Protein 3MC1 (pdb70)

CATH classification: 3.40.50.1000 (+1 more: 1.10.150.240)

Organism: Clostridium acetobutylicum (strain ATCC 824 / DSM 792 / JCM 1419 / IAM 19013 / LMG 5710 / NBRC 13948 / NRRL B-527 / VKM B-1787 / 2291 / W) (NCBI:txid272562)

Nearest PDB structures (foldseek):
  3sd7-assembly1_A  TM=8.545E-01  e=1.131E-24  Clostridioides difficile 630
  2ah5-assembly1_A  TM=9.162E-01  e=5.599E-20  Streptococcus pneumoniae TIGR4
  6f2x-assembly1_A  TM=8.535E-01  e=9.283E-15  Mycobacterium tuberculosis H37Rv
  2yy6-assembly2_B  TM=7.893E-01  e=6.172E-13  Aquifex aeolicus VF5
  7ocp-assembly1_B  TM=7.257E-01  e=5.564E-10  Acinetobacter baumannii ATCC 19606 = CIP 70.34 = JCM 6841

Sequence (423 aa):
SLYNYVLFDLDGTLTDSAEGITKSVKYSLNKFDIQVEDLSSLNKFVGPPLKTSFEYYNFDEETATVAIDYYRDYFKAKGFENKVYDGIEALLSSLKDYGFHLVVATSKPTVFSKQILEHFKLAFYFDAIVGSSLDGKLSTKEDVIRYAESLNIKSDDAIIGDREYDVIGALKNNLPSIGVTYGFGSYEELKNAGANYIVNSVDELHKKILELYNYVLFDLDGTLTDSAEGITKSVKYSLNKFDIQVEDLSSLNKFVGPPLKTSFEYYNFDEETATVAIDYYRDYFKAKGFENKVYDGIEALLSSLKDYGFHLVVATSKPTVFSKQILEHFKLAFYFDAIVGSSLDGKLSTKEDVIRYAESLNIKSDDAIIGDREYDVIGALKNNLPSIGVTYGFGSYEELKNAGANYIVNSVDELHKKILELR

B-factor: mean 25.01, std 8.9, range [6.55, 54.27]

Foldseek 3Di:
DAFAEEEAAPAFTFKPLQVLQLVLLQQLCVVVVHHDPDSVVVQVCTAAQQLVVVVPVPDDNVRSLSSVVSSCVRCVVPSVSMGTPPCNLVLLVVSVVVVHAYEYQGLAAQVSQQVVCVVVPNNVSHPYYFYAHSVRPQGQSLRSVVVVCVVPGAQVRYAEEAALSNCLSQVSRNHAYEHEPCGSHHPVRCVVSPHNHYYHDSVRVSVVVVVD/DQEEEAEPAQTFKPLQVLQLVLLQQLVVVVVHHDDDSLVVLVCTFAAQLVVVVVVPDDSVSSLVSVVSSVVSCVVPSVCMGTDPCNLVLLVVSVVVRHAYEYQGLPAQVVSCVVCVVVPNNVSHPYYFYAHSVRPQGQSLRSVVVVCVVPDAQVNYAEEAALSPLQSNVSRNHAYEHEPSGSHHPCRCVVSPHPHYYHDPVRVSVCVVVVD

Radius of gyration: 23.87 Å; Cα contacts (8 Å, |Δi|>4): 791; chains: 2; bounding box: 66×51×52 Å

Structure (mmCIF, N/CA/C/O backbone):
data_3MC1
#
_entry.id   3MC1
#
_cell.length_a   63.938
_cell.length_b   53.524
_cell.length_c   64.182
_cell.angle_alpha   90.00
_cell.angle_beta   97.10
_cell.angle_gamma   90.00
#
_symmetry.space_group_name_H-M   'P 1 21 1'
#
loop_
_entity.id
_entity.type
_entity.pdbx_description
1 polymer 'Predicted phosphatase, HAD family'
2 non-polymer 'SODIUM ION'
3 non-polymer 'CHLORIDE ION'
4 non-polymer GLYCEROL
5 water water
#
loop_
_atom_site.group_PDB
_atom_site.id
_atom_site.type_symbol
_atom_site.label_atom_id
_atom_site.label_alt_id
_atom_site.label_comp_id
_atom_site.label_asym_id
_atom_site.label_entity_id
_atom_site.label_seq_id
_atom_site.pdbx_PDB_ins_code
_atom_site.Cartn_x
_atom_site.Cartn_y
_atom_site.Cartn_z
_atom_site.occupancy
_atom_site.B_iso_or_equiv
_atom_site.auth_seq_id
_atom_site.auth_comp_id
_atom_site.auth_asym_id
_atom_site.auth_atom_id
_atom_site.pdbx_PDB_model_num
ATOM 1 N N . SER A 1 2 ? 55.323 36.594 54.682 1.00 47.52 0 SER A N 1
ATOM 2 C CA . SER A 1 2 ? 55.600 35.135 54.840 1.00 46.08 0 SER A CA 1
ATOM 3 C C . SER A 1 2 ? 56.096 34.538 53.525 1.00 45.86 0 SER A C 1
ATOM 4 O O . SER A 1 2 ? 55.537 33.558 53.018 1.00 45.58 0 SER A O 1
ATOM 7 N N . LEU A 1 3 ? 57.145 35.138 52.971 1.00 44.26 1 LEU A N 1
ATOM 8 C CA . LEU A 1 3 ? 57.710 34.656 51.721 1.00 42.24 1 LEU A CA 1
ATOM 9 C C . LEU A 1 3 ? 58.469 33.348 51.946 1.00 39.71 1 LEU A C 1
ATOM 10 O O . LEU A 1 3 ? 59.360 33.267 52.793 1.00 40.14 1 LEU A O 1
ATOM 15 N N . TYR A 1 4 ? 58.083 32.317 51.203 1.00 36.17 2 TYR A N 1
ATOM 16 C CA . TYR A 1 4 ? 58.749 31.026 51.285 1.00 32.31 2 TYR A CA 1
ATOM 17 C C . TYR A 1 4 ? 59.246 30.747 49.863 1.00 30.30 2 TYR A C 1
ATOM 18 O O . TYR A 1 4 ? 58.632 31.181 48.885 1.00 28.95 2 TYR A O 1
ATOM 27 N N . ASN A 1 5 ? 60.372 30.054 49.750 1.00 27.97 3 ASN A N 1
ATOM 28 C CA . ASN A 1 5 ? 60.976 29.795 48.447 1.00 27.13 3 ASN A CA 1
ATOM 29 C C . ASN A 1 5 ? 60.804 28.405 47.847 1.00 25.20 3 ASN A C 1
ATOM 30 O O . ASN A 1 5 ? 61.062 28.211 46.659 1.00 25.66 3 ASN A O 1
ATOM 35 N N . TYR A 1 6 ? 60.372 27.444 48.651 1.00 21.56 4 TYR A N 1
ATOM 36 C CA . TYR A 1 6 ? 60.239 26.080 48.155 1.00 20.20 4 TYR A CA 1
ATOM 37 C C . TYR A 1 6 ? 58.829 25.529 48.141 1.00 18.33 4 TYR A C 1
ATOM 38 O O . TYR A 1 6 ? 58.033 25.783 49.044 1.00 17.65 4 TYR A O 1
ATOM 47 N N . VAL A 1 7 ? 58.534 24.770 47.092 1.00 16.42 5 VAL A N 1
ATOM 48 C CA . VAL A 1 7 ? 57.235 24.150 46.929 1.00 14.27 5 VAL A CA 1
ATOM 49 C C . VAL A 1 7 ? 57.474 22.666 46.610 1.00 14.70 5 VAL A C 1
ATOM 50 O O . VAL A 1 7 ? 58.022 22.332 45.557 1.00 13.94 5 VAL A O 1
ATOM 54 N N . LEU A 1 8 ? 57.095 21.792 47.540 1.00 15.88 6 LEU A N 1
ATOM 55 C CA . LEU A 1 8 ? 57.228 20.344 47.349 1.00 12.64 6 LEU A CA 1
ATOM 56 C C . LEU A 1 8 ? 55.895 19.786 46.834 1.00 12.92 6 LEU A C 1
ATOM 57 O O . LEU A 1 8 ? 54.827 20.188 47.285 1.00 10.05 6 LEU A O 1
ATOM 62 N N . PHE A 1 9 ? 55.974 18.862 45.880 1.00 10.05 7 PHE A N 1
ATOM 63 C CA . PHE A 1 9 ? 54.797 18.252 45.268 1.00 9.90 7 PHE A CA 1
ATOM 64 C C . PHE A 1 9 ? 54.891 16.736 45.333 1.00 9.57 7 PHE A C 1
ATOM 65 O O . PHE A 1 9 ? 55.982 16.170 45.196 1.00 8.60 7 PHE A O 1
ATOM 73 N N . ASP A 1 10 ? 53.756 16.076 45.527 1.00 10.63 8 ASP A N 1
ATOM 74 C CA . ASP A 1 10 ? 53.765 14.621 45.460 1.00 9.70 8 ASP A CA 1
ATOM 75 C C . ASP A 1 10 ? 53.641 14.411 43.950 1.00 10.77 8 ASP A C 1
ATOM 76 O O . ASP A 1 10 ? 53.431 15.381 43.210 1.00 9.46 8 ASP A O 1
ATOM 81 N N . LEU A 1 11 ? 53.774 13.174 43.477 1.00 11.72 9 LEU A N 1
ATOM 82 C CA . LEU A 1 11 ? 53.699 12.905 42.044 1.00 11.59 9 LEU A CA 1
ATOM 83 C C . LEU A 1 11 ? 52.332 12.400 41.579 1.00 13.06 9 LEU A C 1
ATOM 84 O O . LEU A 1 11 ? 51.589 13.127 40.925 1.00 11.64 9 LEU A O 1
ATOM 89 N N . ASP A 1 12 ? 52.018 11.149 41.909 1.00 12.26 10 ASP A N 1
ATOM 90 C CA . ASP A 1 12 ? 50.744 10.538 41.537 1.00 12.75 10 ASP A CA 1
ATOM 91 C C . ASP A 1 12 ? 49.572 11.271 42.187 1.00 13.22 10 ASP A C 1
ATOM 92 O O . ASP A 1 12 ? 49.571 11.490 43.390 1.00 13.33 10 ASP A O 1
ATOM 97 N N . GLY A 1 13 ? 48.575 11.638 41.388 1.00 12.49 11 GLY A N 1
ATOM 98 C CA . GLY A 1 13 ? 47.410 12.320 41.928 1.00 12.71 11 GLY A CA 1
ATOM 99 C C . GLY A 1 13 ? 47.555 13.819 42.150 1.00 13.69 11 GLY A C 1
ATOM 100 O O . GLY A 1 13 ? 46.601 14.487 42.558 1.00 14.20 11 GLY A O 1
ATOM 101 N N . THR A 1 14 ? 48.744 14.352 41.902 1.00 12.72 12 THR A N 1
ATOM 102 C CA . THR A 1 14 ? 48.983 15.778 42.075 1.00 13.24 12 THR A CA 1
ATOM 103 C C . THR A 1 14 ? 49.519 16.351 40.773 1.00 12.83 12 THR A C 1
ATOM 104 O O . THR A 1 14 ? 49.006 17.354 40.262 1.00 13.99 12 THR A O 1
ATOM 108 N N . LEU A 1 15 ? 50.554 15.715 40.231 1.00 11.91 13 LEU A N 1
ATOM 109 C CA . LEU A 1 15 ? 51.129 16.174 38.976 1.00 12.54 13 LEU A CA 1
ATOM 110 C C . LEU A 1 15 ? 50.624 15.326 37.812 1.00 11.88 13 LEU A C 1
ATOM 111 O O . LEU A 1 15 ? 50.359 15.839 36.719 1.00 11.03 13 LEU A O 1
ATOM 116 N N . THR A 1 16 ? 50.461 14.030 38.055 1.00 11.90 14 THR A N 1
ATOM 117 C CA . THR A 1 16 ? 50.017 13.116 37.004 1.00 13.84 14 THR A CA 1
ATOM 118 C C . THR A 1 16 ? 48.812 12.261 37.398 1.00 12.98 14 THR A C 1
ATOM 119 O O . THR A 1 16 ? 48.685 11.841 38.543 1.00 11.88 14 THR A O 1
ATOM 123 N N . ASP A 1 17 ? 47.927 12.029 36.432 1.00 14.06 15 ASP A N 1
ATOM 124 C CA . ASP A 1 17 ? 46.753 11.174 36.615 1.00 15.67 15 ASP A CA 1
ATOM 125 C C . ASP A 1 17 ? 47.294 9.811 36.193 1.00 15.82 15 ASP A C 1
ATOM 126 O O . ASP A 1 17 ? 47.218 9.435 35.019 1.00 16.03 15 ASP A O 1
ATOM 131 N N . SER A 1 18 ? 47.855 9.084 37.151 1.00 15.58 16 SER A N 1
ATOM 132 C CA . SER A 1 18 ? 48.476 7.789 36.881 1.00 15.70 16 SER A CA 1
ATOM 133 C C . SER A 1 18 ? 47.679 6.542 37.234 1.00 16.22 16 SER A C 1
ATOM 134 O O . SER A 1 18 ? 48.214 5.434 37.194 1.00 12.83 16 SER A O 1
ATOM 137 N N . ALA A 1 19 ? 46.409 6.721 37.572 1.00 15.80 17 ALA A N 1
ATOM 138 C CA . ALA A 1 19 ? 45.553 5.614 37.976 1.00 18.38 17 ALA A CA 1
ATOM 139 C C . ALA A 1 19 ? 45.545 4.391 37.053 1.00 17.68 17 ALA A C 1
ATOM 140 O O . ALA A 1 19 ? 45.632 3.259 37.529 1.00 18.74 17 ALA A O 1
ATOM 142 N N . GLU A 1 20 ? 45.436 4.609 35.746 1.00 18.64 18 GLU A N 1
ATOM 143 C CA . GLU A 1 20 ? 45.389 3.487 34.812 1.00 18.96 18 GLU A CA 1
ATOM 144 C C . GLU A 1 20 ? 46.562 2.528 34.973 1.00 17.49 18 GLU A C 1
ATOM 145 O O . GLU A 1 20 ? 46.366 1.334 35.206 1.00 17.84 18 GLU A O 1
ATOM 151 N N . GLY A 1 21 ? 47.776 3.053 34.840 1.00 15.70 19 GLY A N 1
ATOM 152 C CA . GLY A 1 21 ? 48.961 2.217 34.970 1.00 14.74 19 GLY A CA 1
ATOM 153 C C . GLY A 1 21 ? 49.149 1.595 36.345 1.00 13.89 19 GLY A C 1
ATOM 154 O O . GLY A 1 21 ? 49.571 0.443 36.457 1.00 14.46 19 GLY A O 1
ATOM 155 N N . ILE A 1 22 ? 48.857 2.356 37.398 1.00 12.87 20 ILE A N 1
ATOM 156 C CA . ILE A 1 22 ? 49.016 1.858 38.757 1.00 12.92 20 ILE A CA 1
ATOM 157 C C . ILE A 1 22 ? 47.974 0.794 39.108 1.00 13.69 20 ILE A C 1
ATOM 158 O O . ILE A 1 22 ? 48.319 -0.247 39.651 1.00 15.01 20 ILE A O 1
ATOM 163 N N . THR A 1 23 ? 46.709 1.043 38.798 1.00 16.47 21 THR A N 1
ATOM 164 C CA . THR A 1 23 ? 45.680 0.059 39.126 1.00 18.85 21 THR A CA 1
ATOM 165 C C . THR A 1 23 ? 45.887 -1.212 38.311 1.00 19.72 21 THR A C 1
ATOM 166 O O . THR A 1 23 ? 45.611 -2.315 38.790 1.00 20.24 21 THR A O 1
ATOM 170 N N . LYS A 1 24 ? 46.390 -1.063 37.087 1.00 18.35 22 LYS A N 1
ATOM 171 C CA . LYS A 1 24 ? 46.648 -2.221 36.247 1.00 17.87 22 LYS A CA 1
ATOM 172 C C . LYS A 1 24 ? 47.822 -3.042 36.788 1.00 16.52 22 LYS A C 1
ATOM 173 O O . LYS A 1 24 ? 47.809 -4.270 36.708 1.00 16.34 22 LYS A O 1
ATOM 179 N N . SER A 1 25 ? 48.824 -2.370 37.355 1.00 13.56 23 SER A N 1
ATOM 180 C CA . SER A 1 25 ? 49.977 -3.066 37.922 1.00 12.37 23 SER A CA 1
ATOM 181 C C . SER A 1 25 ? 49.548 -3.823 39.183 1.00 14.21 23 SER A C 1
ATOM 182 O O . SER A 1 25 ? 50.021 -4.927 39.451 1.00 14.07 23 SER A O 1
ATOM 185 N N . VAL A 1 26 ? 48.654 -3.222 39.959 1.00 14.45 24 VAL A N 1
ATOM 186 C CA . VAL A 1 26 ? 48.160 -3.865 41.170 1.00 15.91 24 VAL A CA 1
ATOM 187 C C . VAL A 1 26 ? 47.307 -5.079 40.778 1.00 18.27 24 VAL A C 1
ATOM 188 O O . VAL A 1 26 ? 47.445 -6.150 41.362 1.00 19.03 24 VAL A O 1
ATOM 192 N N . LYS A 1 27 ? 46.435 -4.906 39.786 1.00 20.37 25 LYS A N 1
ATOM 193 C CA . LYS A 1 27 ? 45.584 -6.004 39.334 1.00 23.83 25 LYS A CA 1
ATOM 194 C C . LYS A 1 27 ? 46.449 -7.146 38.821 1.00 25.13 25 LYS A C 1
ATOM 195 O O . LYS A 1 27 ? 46.163 -8.318 39.082 1.00 25.44 25 LYS A O 1
ATOM 201 N N . TYR A 1 28 ? 47.506 -6.802 38.088 1.00 24.82 26 TYR A N 1
ATOM 202 C CA . TYR A 1 28 ? 48.419 -7.810 37.554 1.00 23.98 26 TYR A CA 1
ATOM 203 C C . TYR A 1 28 ? 49.058 -8.583 38.702 1.00 24.42 26 TYR A C 1
ATOM 204 O O . TYR A 1 28 ? 49.219 -9.803 38.632 1.00 24.05 26 TYR A O 1
ATOM 213 N N . SER A 1 29 ? 49.434 -7.855 39.751 1.00 23.29 27 SER A N 1
ATOM 214 C CA . SER A 1 29 ? 50.061 -8.455 40.924 1.00 21.80 27 SER A CA 1
ATOM 215 C C . SER A 1 29 ? 49.093 -9.327 41.725 1.00 22.45 27 SER A C 1
ATOM 216 O O . SER A 1 29 ? 49.423 -10.454 42.096 1.00 22.81 27 SER A O 1
ATOM 219 N N . LEU A 1 30 ? 47.904 -8.797 41.990 1.00 22.63 28 LEU A N 1
ATOM 220 C CA . LEU A 1 30 ? 46.902 -9.521 42.764 1.00 25.23 28 LEU A CA 1
ATOM 221 C C . LEU A 1 30 ? 46.455 -10.797 42.060 1.00 28.27 28 LEU A C 1
ATOM 222 O O . LEU A 1 30 ? 46.245 -11.824 42.707 1.00 28.14 28 LEU A O 1
ATOM 227 N N . ASN A 1 31 ? 46.310 -10.723 40.740 1.00 29.99 29 ASN A N 1
ATOM 228 C CA . ASN A 1 31 ? 45.891 -11.877 39.948 1.00 33.04 29 ASN A CA 1
ATOM 229 C C . ASN A 1 31 ? 46.883 -13.029 40.075 1.00 33.21 29 ASN A C 1
ATOM 230 O O . ASN A 1 31 ? 46.521 -14.186 39.869 1.00 33.38 29 ASN A O 1
ATOM 235 N N . LYS A 1 32 ? 48.131 -12.706 40.407 1.00 32.04 30 LYS A N 1
ATOM 236 C CA . LYS A 1 32 ? 49.162 -13.721 40.590 1.00 32.78 30 LYS A CA 1
ATOM 237 C C . LYS A 1 32 ? 48.906 -14.461 41.902 1.00 33.69 30 LYS A C 1
ATOM 238 O O . LYS A 1 32 ? 49.470 -15.521 42.151 1.00 33.64 30 LYS A O 1
ATOM 244 N N . PHE A 1 33 ? 48.061 -13.877 42.744 1.00 33.97 31 PHE A N 1
ATOM 245 C CA . PHE A 1 33 ? 47.717 -14.475 44.028 1.00 35.26 31 PHE A CA 1
ATOM 246 C C . PHE A 1 33 ? 46.312 -15.042 43.898 1.00 35.92 31 PHE A C 1
ATOM 247 O O . PHE A 1 33 ? 45.661 -15.382 44.891 1.00 35.32 31 PHE A O 1
ATOM 255 N N . ASP A 1 34 ? 45.867 -15.141 42.648 1.00 37.22 32 ASP A N 1
ATOM 256 C CA . ASP A 1 34 ? 44.545 -15.646 42.314 1.00 37.81 32 ASP A CA 1
ATOM 257 C C . ASP A 1 34 ? 43.454 -14.760 42.897 1.00 38.25 32 ASP A C 1
ATOM 258 O O . ASP A 1 34 ? 42.328 -15.198 43.133 1.00 38.38 32 ASP A O 1
ATOM 263 N N . ILE A 1 35 ? 43.808 -13.500 43.125 1.00 37.68 33 ILE A N 1
ATOM 264 C CA . ILE A 1 35 ? 42.870 -12.520 43.647 1.00 38.69 33 ILE A CA 1
ATOM 265 C C . ILE A 1 35 ? 42.352 -11.750 42.441 1.00 39.80 33 ILE A C 1
ATOM 266 O O . ILE A 1 35 ? 43.118 -11.114 41.718 1.00 40.73 33 ILE A O 1
ATOM 271 N N . GLN A 1 36 ? 41.050 -11.820 42.213 1.00 40.56 34 GLN A N 1
ATOM 272 C CA . GLN A 1 36 ? 40.465 -11.126 41.084 1.00 43.02 34 GLN A CA 1
ATOM 273 C C . GLN A 1 36 ? 39.895 -9.800 41.570 1.00 43.53 34 GLN A C 1
ATOM 274 O O . GLN A 1 36 ? 39.592 -9.645 42.755 1.00 43.88 34 GLN A O 1
ATOM 280 N N . VAL A 1 37 ? 39.775 -8.836 40.664 1.00 43.10 35 VAL A N 1
ATOM 281 C CA . VAL A 1 37 ? 39.218 -7.538 41.024 1.00 43.39 35 VAL A CA 1
ATOM 282 C C . VAL A 1 37 ? 38.167 -7.195 39.968 1.00 44.85 35 VAL A C 1
ATOM 283 O O . VAL A 1 37 ? 38.436 -7.266 38.764 1.00 45.37 35 VAL A O 1
ATOM 287 N N . GLU A 1 38 ? 36.964 -6.845 40.417 1.00 46.12 36 GLU A N 1
ATOM 288 C CA . GLU A 1 38 ? 35.886 -6.516 39.489 1.00 47.05 36 GLU A CA 1
ATOM 289 C C . GLU A 1 38 ? 36.287 -5.394 38.531 1.00 46.92 36 GLU A C 1
ATOM 290 O O . GLU A 1 38 ? 36.235 -5.561 37.311 1.00 48.20 36 GLU A O 1
ATOM 296 N N . ASP A 1 39 ? 36.688 -4.251 39.076 1.00 46.04 37 ASP A N 1
ATOM 297 C CA . ASP A 1 39 ? 37.102 -3.140 38.237 1.00 44.92 37 ASP A CA 1
ATOM 298 C C . ASP A 1 39 ? 38.265 -2.387 38.867 1.00 42.99 37 ASP A C 1
ATOM 299 O O . ASP A 1 39 ? 38.330 -2.216 40.086 1.00 42.59 37 ASP A O 1
ATOM 304 N N . LEU A 1 40 ? 39.181 -1.949 38.012 1.00 40.62 38 LEU A N 1
ATOM 305 C CA . LEU A 1 40 ? 40.374 -1.223 38.420 1.00 36.57 38 LEU A CA 1
ATOM 306 C C . LEU A 1 40 ? 40.081 -0.097 39.394 1.00 35.70 38 LEU A C 1
ATOM 307 O O . LEU A 1 40 ? 40.811 0.100 40.366 1.00 35.89 38 LEU A O 1
ATOM 312 N N . SER A 1 41 ? 39.009 0.639 39.130 1.00 33.64 39 SER A N 1
ATOM 313 C CA . SER A 1 41 ? 38.620 1.760 39.972 1.00 33.51 39 SER A CA 1
ATOM 314 C C . SER A 1 41 ? 38.643 1.429 41.464 1.00 31.68 39 SER A C 1
ATOM 315 O O . SER A 1 41 ? 38.917 2.295 42.293 1.00 31.22 39 SER A O 1
ATOM 318 N N . SER A 1 42 ? 38.362 0.177 41.810 1.00 30.12 40 SER A N 1
ATOM 319 C CA . SER A 1 42 ? 38.358 -0.219 43.212 1.00 27.68 40 SER A CA 1
ATOM 320 C C . SER A 1 42 ? 39.775 -0.267 43.787 1.00 27.28 40 SER A C 1
ATOM 321 O O . SER A 1 42 ? 39.965 -0.474 44.988 1.00 26.41 40 SER A O 1
ATOM 324 N N . LEU A 1 43 ? 40.770 -0.075 42.928 1.00 25.17 41 LEU A N 1
ATOM 325 C CA . LEU A 1 43 ? 42.158 -0.092 43.364 1.00 24.51 41 LEU A CA 1
ATOM 326 C C . LEU A 1 43 ? 42.754 1.320 43.381 1.00 22.98 41 LEU A C 1
ATOM 327 O O . LEU A 1 43 ? 43.961 1.487 43.532 1.00 21.03 41 LEU A O 1
ATOM 332 N N . ASN A 1 44 ? 41.905 2.332 43.231 1.00 23.55 42 ASN A N 1
ATOM 333 C CA . ASN A 1 44 ? 42.373 3.717 43.239 1.00 23.68 42 ASN A CA 1
ATOM 334 C C . ASN A 1 44 ? 43.079 4.083 44.536 1.00 22.75 42 ASN A C 1
ATOM 335 O O . ASN A 1 44 ? 44.007 4.889 44.528 1.00 20.28 42 ASN A O 1
ATOM 340 N N . LYS A 1 45 ? 42.639 3.487 45.642 1.00 23.00 43 LYS A N 1
ATOM 341 C CA . LYS A 1 45 ? 43.221 3.773 46.951 1.00 24.93 43 LYS A CA 1
ATOM 342 C C . LYS A 1 45 ? 44.703 3.418 47.023 1.00 24.30 43 LYS A C 1
ATOM 343 O O . LYS A 1 45 ? 45.399 3.833 47.953 1.00 24.43 43 LYS A O 1
ATOM 349 N N . PHE A 1 46 ? 45.174 2.636 46.052 1.00 21.67 44 PHE A N 1
ATOM 350 C CA . PHE A 1 46 ? 46.581 2.238 45.983 1.00 19.30 44 PHE A CA 1
ATOM 351 C C . PHE A 1 46 ? 47.416 3.377 45.393 1.00 18.24 44 PHE A C 1
ATOM 352 O O . PHE A 1 46 ? 48.650 3.325 45.391 1.00 18.14 44 PHE A O 1
ATOM 360 N N . VAL A 1 47 ? 46.747 4.408 44.889 1.00 17.61 45 VAL A N 1
ATOM 361 C CA . VAL A 1 47 ? 47.466 5.527 44.277 1.00 16.50 45 VAL A CA 1
ATOM 362 C C . VAL A 1 47 ? 47.837 6.584 45.301 1.00 17.76 45 VAL A C 1
ATOM 363 O O . VAL A 1 47 ? 46.971 7.303 45.806 1.00 18.11 45 VAL A O 1
ATOM 367 N N . GLY A 1 48 ? 49.133 6.671 45.599 1.00 17.59 46 GLY A N 1
ATOM 368 C CA . GLY A 1 48 ? 49.616 7.644 46.564 1.00 18.39 46 GLY A CA 1
ATOM 369 C C . GLY A 1 48 ? 50.486 7.061 47.669 1.00 16.45 46 GLY A C 1
ATOM 370 O O . GLY A 1 48 ? 51.671 7.374 47.749 1.00 15.99 46 GLY A O 1
ATOM 371 N N . PRO A 1 49 ? 49.930 6.204 48.541 1.00 17.68 47 PRO A N 1
ATOM 372 C CA . PRO A 1 49 ? 50.700 5.603 49.637 1.00 15.72 47 PRO A CA 1
ATOM 373 C C . PRO A 1 49 ? 51.710 4.543 49.203 1.00 15.84 47 PRO A C 1
ATOM 374 O O . PRO A 1 49 ? 51.663 4.051 48.076 1.00 16.02 47 PRO A O 1
ATOM 378 N N . PRO A 1 50 ? 52.652 4.189 50.097 1.00 16.00 48 PRO A N 1
ATOM 379 C CA . PRO A 1 50 ? 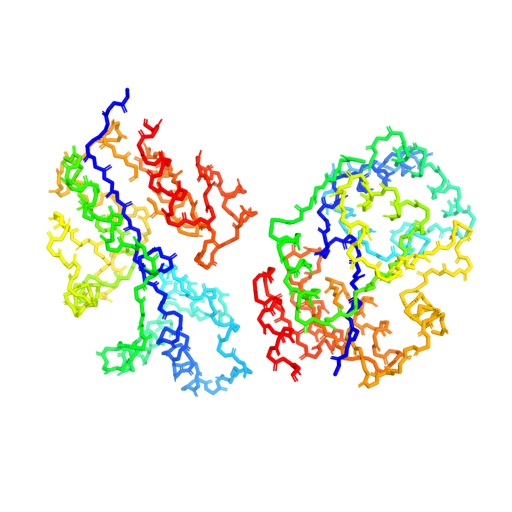53.651 3.169 49.755 1.00 16.66 48 PRO A CA 1
ATOM 380 C C . PRO A 1 50 ? 52.900 1.875 49.423 1.00 16.72 48 PRO A C 1
ATOM 381 O O . PRO A 1 50 ? 51.953 1.518 50.115 1.00 15.58 48 PRO A O 1
ATOM 385 N N . LEU A 1 51 ? 53.296 1.185 48.363 1.00 18.32 49 LEU A N 1
ATOM 386 C CA . LEU A 1 51 ? 52.615 -0.056 47.994 1.00 20.14 49 LEU A CA 1
ATOM 387 C C . LEU A 1 51 ? 52.553 -1.047 49.152 1.00 20.74 49 LEU A C 1
ATOM 388 O O . LEU A 1 51 ? 51.523 -1.683 49.385 1.00 19.92 49 LEU A O 1
ATOM 393 N N . LYS A 1 52 ? 53.662 -1.183 49.872 1.00 23.14 50 LYS A N 1
ATOM 394 C CA . LYS A 1 52 ? 53.723 -2.128 50.978 1.00 24.73 50 LYS A CA 1
ATOM 395 C C . LYS A 1 52 ? 52.589 -1.898 51.962 1.00 25.06 50 LYS A C 1
ATOM 396 O O . LYS A 1 52 ? 51.855 -2.821 52.300 1.00 24.86 50 LYS A O 1
ATOM 402 N N . THR A 1 53 ? 52.441 -0.658 52.413 1.00 24.84 51 THR A N 1
ATOM 403 C CA . THR A 1 53 ? 51.387 -0.329 53.366 1.00 25.30 51 THR A CA 1
ATOM 404 C C . THR A 1 53 ? 50.017 -0.743 52.811 1.00 24.48 51 THR A C 1
ATOM 405 O O . THR A 1 53 ? 49.173 -1.283 53.537 1.00 23.91 51 THR A O 1
ATOM 409 N N . SER A 1 54 ? 49.808 -0.517 51.515 1.00 23.91 52 SER A N 1
ATOM 410 C CA . SER A 1 54 ? 48.537 -0.850 50.876 1.00 22.90 52 SER A CA 1
ATOM 411 C C . SER A 1 54 ? 48.270 -2.353 50.731 1.00 23.40 52 SER A C 1
ATOM 412 O O . SER A 1 54 ? 47.171 -2.813 51.026 1.00 21.84 52 SER A O 1
ATOM 415 N N . PHE A 1 55 ? 49.258 -3.116 50.274 1.00 22.51 53 PHE A N 1
ATOM 416 C CA . PHE A 1 55 ? 49.065 -4.560 50.121 1.00 23.53 53 PHE A CA 1
ATOM 417 C C . PHE A 1 55 ? 48.811 -5.209 51.484 1.00 25.66 53 PHE A C 1
ATOM 418 O O . PHE A 1 55 ? 47.988 -6.118 51.612 1.00 25.35 53 PHE A O 1
ATOM 434 N N . GLU A 1 57 ? 47.591 -3.650 54.257 1.00 31.67 55 GLU A N 1
ATOM 435 C CA . GLU A 1 57 ? 46.321 -3.166 54.789 1.00 34.05 55 GLU A CA 1
ATOM 436 C C . GLU A 1 57 ? 45.087 -3.706 54.075 1.00 34.68 55 GLU A C 1
ATOM 437 O O . GLU A 1 57 ? 44.134 -4.135 54.720 1.00 35.80 55 GLU A O 1
ATOM 443 N N . TYR A 1 58 ? 45.102 -3.682 52.747 1.00 34.38 56 TYR A N 1
ATOM 444 C CA . TYR A 1 58 ? 43.959 -4.135 51.955 1.00 34.75 56 TYR A CA 1
ATOM 445 C C . TYR A 1 58 ? 43.900 -5.631 51.652 1.00 35.07 56 TYR A C 1
ATOM 446 O O . TYR A 1 58 ? 42.854 -6.143 51.234 1.00 34.97 56 TYR A O 1
ATOM 455 N N . TYR A 1 59 ? 45.008 -6.334 51.858 1.00 34.33 57 TYR A N 1
ATOM 456 C CA . TYR A 1 59 ? 45.040 -7.764 51.580 1.00 35.50 57 TYR A CA 1
ATOM 457 C C . TYR A 1 59 ? 45.704 -8.563 52.688 1.00 35.79 57 TYR A C 1
ATOM 458 O O . TYR A 1 59 ? 46.031 -9.734 52.516 1.00 36.35 57 TYR A O 1
ATOM 467 N N . ASN A 1 60 ? 45.882 -7.910 53.830 1.00 36.59 58 ASN A N 1
ATOM 468 C CA . ASN A 1 60 ? 46.476 -8.521 55.011 1.00 38.29 58 ASN A CA 1
ATOM 469 C C . ASN A 1 60 ? 47.768 -9.290 54.781 1.00 37.21 58 ASN A C 1
ATOM 470 O O . ASN A 1 60 ? 48.084 -10.198 55.544 1.00 38.78 58 ASN A O 1
ATOM 475 N N . PHE A 1 61 ? 48.515 -8.938 53.738 1.00 36.27 59 PHE A N 1
ATOM 476 C CA . PHE A 1 61 ? 49.782 -9.616 53.472 1.00 34.75 59 PHE A CA 1
ATOM 477 C C . PHE A 1 61 ? 50.768 -9.260 54.569 1.00 34.46 59 PHE A C 1
ATOM 478 O O . PHE A 1 61 ? 50.647 -8.210 55.205 1.00 33.12 59 PHE A O 1
ATOM 486 N N . ASP A 1 62 ? 51.740 -10.132 54.805 1.00 33.23 60 ASP A N 1
ATOM 487 C CA . ASP A 1 62 ? 52.748 -9.820 55.800 1.00 34.08 60 ASP A CA 1
ATOM 488 C C . ASP A 1 62 ? 53.861 -9.099 55.052 1.00 33.54 60 ASP A C 1
ATOM 489 O O . ASP A 1 62 ? 53.786 -8.935 53.831 1.00 33.21 60 ASP A O 1
ATOM 494 N N . GLU A 1 63 ? 54.879 -8.665 55.780 1.00 33.91 61 GLU A N 1
ATOM 495 C CA . GLU A 1 63 ? 56.003 -7.947 55.193 1.00 35.63 61 GLU A CA 1
ATOM 496 C C . GLU A 1 63 ? 56.550 -8.617 53.930 1.00 35.82 61 GLU A C 1
ATOM 497 O O . GLU A 1 63 ? 56.557 -8.020 52.854 1.00 34.43 61 GLU A O 1
ATOM 503 N N . GLU A 1 64 ? 57.005 -9.861 54.070 1.00 35.81 62 GLU A N 1
ATOM 504 C CA . GLU A 1 64 ? 57.581 -10.610 52.954 1.00 35.59 62 GLU A CA 1
ATOM 505 C C . GLU A 1 64 ? 56.633 -10.860 51.777 1.00 33.25 62 GLU A C 1
ATOM 506 O O . GLU A 1 64 ? 57.051 -10.799 50.619 1.00 32.00 62 GLU A O 1
ATOM 512 N N . THR A 1 65 ? 55.366 -11.145 52.064 1.00 31.03 63 THR A N 1
ATOM 513 C CA . THR A 1 65 ? 54.395 -11.397 51.002 1.00 30.00 63 THR A CA 1
ATOM 514 C C . THR A 1 65 ? 54.083 -10.114 50.233 1.00 27.83 63 THR A C 1
ATOM 515 O O . THR A 1 65 ? 53.881 -10.138 49.015 1.00 26.26 63 THR A O 1
ATOM 519 N N . ALA A 1 66 ? 54.035 -8.997 50.953 1.00 25.96 64 ALA A N 1
ATOM 520 C CA . ALA A 1 66 ? 53.761 -7.709 50.331 1.00 24.85 64 ALA A CA 1
ATOM 521 C C . ALA A 1 66 ? 54.935 -7.369 49.422 1.00 23.64 64 ALA A C 1
ATOM 522 O O . ALA A 1 66 ? 54.766 -6.767 48.360 1.00 24.71 64 ALA A O 1
ATOM 524 N N . THR A 1 67 ? 56.127 -7.771 49.842 1.00 22.22 65 THR A N 1
ATOM 525 C CA . THR A 1 67 ? 57.327 -7.515 49.062 1.00 25.25 65 THR A CA 1
ATOM 526 C C . THR A 1 67 ? 57.293 -8.284 47.747 1.00 24.91 65 THR A C 1
ATOM 527 O O . THR A 1 67 ? 57.772 -7.799 46.720 1.00 23.98 65 THR A O 1
ATOM 531 N N . VAL A 1 68 ? 56.721 -9.484 47.784 1.00 24.94 66 VAL A N 1
ATOM 532 C CA . VAL A 1 68 ? 56.618 -10.307 46.583 1.00 24.60 66 VAL A CA 1
ATOM 533 C C . VAL A 1 68 ? 55.624 -9.641 45.650 1.00 22.12 66 VAL A C 1
ATOM 534 O O . VAL A 1 68 ? 55.860 -9.535 44.441 1.00 22.10 66 VAL A O 1
ATOM 538 N N . ALA A 1 69 ? 54.513 -9.193 46.233 1.00 19.46 67 ALA A N 1
ATOM 539 C CA . ALA A 1 69 ? 53.459 -8.518 45.497 1.00 18.75 67 ALA A CA 1
ATOM 540 C C . ALA A 1 69 ? 53.987 -7.244 44.833 1.00 19.32 67 ALA A C 1
ATOM 541 O O . ALA A 1 69 ? 53.591 -6.906 43.715 1.00 18.51 67 ALA A O 1
ATOM 543 N N . ILE A 1 70 ? 54.875 -6.539 45.528 1.00 17.72 68 ILE A N 1
ATOM 544 C CA . ILE A 1 70 ? 55.449 -5.308 44.992 1.00 16.82 68 ILE A CA 1
ATOM 545 C C . ILE A 1 70 ? 56.290 -5.635 43.762 1.00 17.50 68 ILE A C 1
ATOM 546 O O . ILE A 1 70 ? 56.269 -4.904 42.774 1.00 17.89 68 ILE A O 1
ATOM 551 N N . ASP A 1 71 ? 57.017 -6.748 43.812 1.00 19.76 69 ASP A N 1
ATOM 552 C CA . ASP A 1 71 ? 57.835 -7.143 42.671 1.00 19.93 69 ASP A CA 1
ATOM 553 C C . ASP A 1 71 ? 57.001 -7.477 41.440 1.00 19.25 69 ASP A C 1
ATOM 554 O O . ASP A 1 71 ? 57.381 -7.116 40.325 1.00 17.42 69 ASP A O 1
ATOM 559 N N . TYR A 1 72 ? 55.870 -8.162 41.625 1.00 19.44 70 TYR A N 1
ATOM 560 C CA . TYR A 1 72 ? 55.009 -8.491 40.487 1.00 19.03 70 TYR A CA 1
ATOM 561 C C . TYR A 1 72 ? 54.489 -7.186 39.893 1.00 17.61 70 TYR A C 1
ATOM 562 O O . TYR A 1 72 ? 54.441 -7.008 38.678 1.00 18.39 70 TYR A O 1
ATOM 571 N N . TYR A 1 73 ? 54.070 -6.291 40.776 1.00 14.91 71 TYR A N 1
ATOM 572 C CA . TYR A 1 73 ? 53.561 -4.988 40.384 1.00 14.01 71 TYR A CA 1
ATOM 573 C C . TYR A 1 73 ? 54.592 -4.332 39.467 1.00 13.06 71 TYR A C 1
ATOM 574 O O . TYR A 1 73 ? 54.261 -3.864 38.377 1.00 13.06 71 TYR A O 1
ATOM 583 N N . ARG A 1 74 ? 55.850 -4.326 39.905 1.00 11.83 72 ARG A N 1
ATOM 584 C CA . ARG A 1 74 ? 56.914 -3.698 39.127 1.00 13.30 72 ARG A CA 1
ATOM 585 C C . ARG A 1 74 ? 57.231 -4.352 37.791 1.00 15.91 72 ARG A C 1
ATOM 586 O O . ARG A 1 74 ? 57.642 -3.663 36.862 1.00 13.18 72 ARG A O 1
ATOM 594 N N . ASP A 1 75 ? 57.045 -5.670 37.689 1.00 16.11 73 ASP A N 1
ATOM 595 C CA . ASP A 1 75 ? 57.291 -6.364 36.428 1.00 17.34 73 ASP A CA 1
ATOM 596 C C . ASP A 1 75 ? 56.469 -5.699 35.341 1.00 16.63 73 ASP A C 1
ATOM 597 O O . ASP A 1 75 ? 56.923 -5.557 34.203 1.00 18.51 73 ASP A O 1
ATOM 602 N N . TYR A 1 76 ? 55.248 -5.309 35.696 1.00 15.59 74 TYR A N 1
ATOM 603 C CA . TYR A 1 76 ? 54.347 -4.662 34.758 1.00 15.41 74 TYR A CA 1
ATOM 604 C C . TYR A 1 76 ? 54.502 -3.134 34.729 1.00 14.47 74 TYR A C 1
ATOM 605 O O . TYR A 1 76 ? 54.452 -2.516 33.665 1.00 12.00 74 TYR A O 1
ATOM 614 N N . PHE A 1 77 ? 54.666 -2.530 35.903 1.00 14.37 75 PHE A N 1
ATOM 615 C CA . PHE A 1 77 ? 54.792 -1.074 35.984 1.00 12.79 75 PHE A CA 1
ATOM 616 C C . PHE A 1 77 ? 56.026 -0.502 35.305 1.00 14.19 75 PHE A C 1
ATOM 617 O O . PHE A 1 77 ? 55.940 0.479 34.571 1.00 13.38 75 PHE A O 1
ATOM 625 N N . LYS A 1 78 ? 57.178 -1.109 35.549 1.00 15.07 76 LYS A N 1
ATOM 626 C CA . LYS A 1 78 ? 58.412 -0.602 34.970 1.00 15.71 76 LYS A CA 1
ATOM 627 C C . LYS A 1 78 ? 58.399 -0.551 33.447 1.00 18.02 76 LYS A C 1
ATOM 628 O O . LYS A 1 78 ? 59.078 0.284 32.846 1.00 18.12 76 LYS A O 1
ATOM 634 N N . ALA A 1 79 ? 57.613 -1.422 32.824 1.00 16.48 77 ALA A N 1
ATOM 635 C CA . ALA A 1 79 ? 57.595 -1.505 31.367 1.00 18.84 77 ALA A CA 1
ATOM 636 C C . ALA A 1 79 ? 56.344 -1.009 30.671 1.00 18.72 77 ALA A C 1
ATOM 637 O O . ALA A 1 79 ? 56.395 -0.651 29.494 1.00 20.95 77 ALA A O 1
ATOM 639 N N . LYS A 1 80 ? 55.223 -0.990 31.379 1.00 17.16 78 LYS A N 1
ATOM 640 C CA . LYS A 1 80 ? 53.979 -0.553 30.769 1.00 19.01 78 LYS A CA 1
ATOM 641 C C . LYS A 1 80 ? 53.212 0.415 31.640 1.00 17.96 78 LYS A C 1
ATOM 642 O O . LYS A 1 80 ? 52.792 1.469 31.175 1.00 16.53 78 LYS A O 1
ATOM 648 N N . GLY A 1 81 ? 53.025 0.038 32.901 1.00 14.90 79 GLY A N 1
ATOM 649 C CA . GLY A 1 81 ? 52.281 0.871 33.827 1.00 16.90 79 GLY A CA 1
ATOM 650 C C . GLY A 1 81 ? 52.682 2.336 33.913 1.00 17.52 79 GLY A C 1
ATOM 651 O O . GLY A 1 81 ? 51.820 3.218 33.870 1.00 18.41 79 GLY A O 1
ATOM 660 N N . PHE A 1 83 ? 53.816 4.268 31.823 1.00 18.69 81 PHE A N 1
ATOM 661 C CA . PHE A 1 83 ? 53.443 4.996 30.613 1.00 19.29 81 PHE A CA 1
ATOM 662 C C . PHE A 1 83 ? 51.933 5.182 30.459 1.00 18.01 81 PHE A C 1
ATOM 663 O O . PHE A 1 83 ? 51.493 6.064 29.732 1.00 17.88 81 PHE A O 1
ATOM 671 N N . GLU A 1 84 ? 51.148 4.343 31.128 1.00 17.20 82 GLU A N 1
ATOM 672 C CA . GLU A 1 84 ? 49.687 4.447 31.096 1.00 17.81 82 GLU A CA 1
ATOM 673 C C . GLU A 1 84 ? 49.456 5.506 32.162 1.00 16.74 82 GLU A C 1
ATOM 674 O O . GLU A 1 84 ? 48.965 5.250 33.264 1.00 14.74 82 GLU A O 1
ATOM 680 N N . ASN A 1 85 ? 49.829 6.716 31.772 1.00 19.32 83 ASN A N 1
ATOM 681 C CA . ASN A 1 85 ? 49.853 7.879 32.636 1.00 16.90 83 ASN A CA 1
ATOM 682 C C . ASN A 1 85 ? 49.487 9.123 31.820 1.00 20.30 83 ASN A C 1
ATOM 683 O O . ASN A 1 85 ? 49.488 9.090 30.587 1.00 18.40 83 ASN A O 1
ATOM 688 N N . LYS A 1 86 ? 49.199 10.218 32.518 1.00 21.10 84 LYS A N 1
ATOM 689 C CA . LYS A 1 86 ? 48.853 11.490 31.882 1.00 22.43 84 LYS A CA 1
ATOM 690 C C . LYS A 1 86 ? 49.172 12.602 32.864 1.00 21.46 84 LYS A C 1
ATOM 691 O O . LYS A 1 86 ? 49.096 12.403 34.070 1.00 21.44 84 LYS A O 1
ATOM 697 N N . VAL A 1 87 ? 49.536 13.771 32.349 1.00 21.27 85 VAL A N 1
ATOM 698 C CA . VAL A 1 87 ? 49.813 14.923 33.205 1.00 20.10 85 VAL A CA 1
ATOM 699 C C . VAL A 1 87 ? 48.482 15.658 33.342 1.00 19.39 85 VAL A C 1
ATOM 700 O O . VAL A 1 87 ? 47.759 15.801 32.355 1.00 19.94 85 VAL A O 1
ATOM 704 N N . TYR A 1 88 ? 48.135 16.098 34.552 1.00 16.78 86 TYR A N 1
ATOM 705 C CA . TYR A 1 88 ? 46.875 16.809 34.745 1.00 16.71 86 TYR A CA 1
ATOM 706 C C . TYR A 1 88 ? 46.910 18.112 33.958 1.00 17.58 86 TYR A C 1
ATOM 707 O O . TYR A 1 88 ? 47.954 18.764 33.883 1.00 16.84 86 TYR A O 1
ATOM 716 N N . ASP A 1 89 ? 45.776 18.480 33.363 1.00 18.89 87 ASP A N 1
ATOM 717 C CA . ASP A 1 89 ? 45.704 19.721 32.599 1.00 21.29 87 ASP A CA 1
ATOM 718 C C . ASP A 1 89 ? 46.085 20.906 33.492 1.00 19.86 87 ASP A C 1
ATOM 719 O O . ASP A 1 89 ? 45.704 20.970 34.668 1.00 19.86 87 ASP A O 1
ATOM 724 N N . GLY A 1 90 ? 46.843 21.836 32.926 1.00 18.83 88 GLY A N 1
ATOM 725 C CA . GLY A 1 90 ? 47.245 23.015 33.666 1.00 17.50 88 GLY A CA 1
ATOM 726 C C . GLY A 1 90 ? 48.510 22.873 34.485 1.00 16.49 88 GLY A C 1
ATOM 727 O O . GLY A 1 90 ? 49.118 23.876 34.845 1.00 16.85 88 GLY A O 1
ATOM 728 N N . ILE A 1 91 ? 48.932 21.640 34.762 1.00 15.82 89 ILE A N 1
ATOM 729 C CA . ILE A 1 91 ? 50.128 21.433 35.573 1.00 14.06 89 ILE A CA 1
ATOM 730 C C . ILE A 1 91 ? 51.414 22.036 35.018 1.00 13.97 89 ILE A C 1
ATOM 731 O O . ILE A 1 91 ? 52.120 22.733 35.736 1.00 15.84 89 ILE A O 1
ATOM 736 N N . GLU A 1 92 ? 51.748 21.771 33.763 1.00 15.64 90 GLU A N 1
ATOM 737 C CA . GLU A 1 92 ? 52.972 22.359 33.238 1.00 16.19 90 GLU A CA 1
ATOM 738 C C . GLU A 1 92 ? 52.900 23.889 33.278 1.00 16.17 90 GLU A C 1
ATOM 739 O O . GLU A 1 92 ? 53.887 24.550 33.597 1.00 17.48 90 GLU A O 1
ATOM 745 N N . ALA A 1 93 ? 51.734 24.444 32.955 1.00 16.86 91 ALA A N 1
ATOM 746 C CA . ALA A 1 93 ? 51.546 25.896 32.993 1.00 16.48 91 ALA A CA 1
ATOM 747 C C . ALA A 1 93 ? 51.846 26.382 34.423 1.00 18.34 91 ALA A C 1
ATOM 748 O O . ALA A 1 93 ? 52.534 27.385 34.627 1.00 17.84 91 ALA A O 1
ATOM 750 N N . LEU A 1 94 ? 51.338 25.646 35.406 1.00 17.76 92 LEU A N 1
ATOM 751 C CA . LEU A 1 94 ? 51.558 25.967 36.816 1.00 17.40 92 LEU A CA 1
ATOM 752 C C . LEU A 1 94 ? 53.048 25.986 37.154 1.00 15.69 92 LEU A C 1
ATOM 753 O O . LEU A 1 94 ? 53.555 26.971 37.702 1.00 13.64 92 LEU A O 1
ATOM 758 N N . LEU A 1 95 ? 53.742 24.896 36.822 1.00 14.21 93 LEU A N 1
ATOM 759 C CA . LEU A 1 95 ? 55.174 24.771 37.088 1.00 12.81 93 LEU A CA 1
ATOM 760 C C . LEU A 1 95 ? 55.974 25.897 36.454 1.00 15.46 93 LEU A C 1
ATOM 761 O O . LEU A 1 95 ? 56.880 26.450 37.082 1.00 14.98 93 LEU A O 1
ATOM 766 N N . SER A 1 96 ? 55.654 26.219 35.203 1.00 15.31 94 SER A N 1
ATOM 767 C CA . SER A 1 96 ? 56.365 27.288 34.507 1.00 17.29 94 SER A CA 1
ATOM 768 C C . SER A 1 96 ? 56.151 28.604 35.257 1.00 17.86 94 SER A C 1
ATOM 769 O O . SER A 1 96 ? 57.112 29.292 35.592 1.00 19.64 94 SER A O 1
ATOM 772 N N . SER A 1 97 ? 54.889 28.936 35.524 1.00 19.81 95 SER A N 1
ATOM 773 C CA . SER A 1 97 ? 54.547 30.170 36.234 1.00 22.03 95 SER A CA 1
ATOM 774 C C . SER A 1 97 ? 55.280 30.284 37.573 1.00 23.52 95 SER A C 1
ATOM 775 O O . SER A 1 97 ? 55.826 31.340 37.904 1.00 23.26 95 SER A O 1
ATOM 778 N N . LEU A 1 98 ? 55.308 29.196 38.339 1.00 22.68 96 LEU A N 1
ATOM 779 C CA . LEU A 1 98 ? 55.973 29.222 39.637 1.00 22.38 96 LEU A CA 1
ATOM 780 C C . LEU A 1 98 ? 57.475 29.476 39.546 1.00 23.49 96 LEU A C 1
ATOM 781 O O . LEU A 1 98 ? 58.017 30.247 40.334 1.00 23.95 96 LEU A O 1
ATOM 786 N N . LYS A 1 99 ? 58.160 28.835 38.604 1.00 24.32 97 LYS A N 1
ATOM 787 C CA . LYS A 1 99 ? 59.596 29.059 38.480 1.00 26.26 97 LYS A CA 1
ATOM 788 C C . LYS A 1 99 ? 59.864 30.489 38.025 1.00 28.16 97 LYS A C 1
ATOM 789 O O . LYS A 1 99 ? 60.907 31.062 38.332 1.00 28.23 97 LYS A O 1
ATOM 795 N N . ASP A 1 100 ? 58.921 31.069 37.295 1.00 29.52 98 ASP A N 1
ATOM 796 C CA . ASP A 1 100 ? 59.100 32.435 36.832 1.00 33.49 98 ASP A CA 1
ATOM 797 C C . ASP A 1 100 ? 59.093 33.329 38.067 1.00 33.63 98 ASP A C 1
ATOM 798 O O . ASP A 1 100 ? 59.930 34.224 38.201 1.00 34.16 98 ASP A O 1
ATOM 803 N N . TYR A 1 101 ? 58.146 33.066 38.968 1.00 32.43 99 TYR A N 1
ATOM 804 C CA . TYR A 1 101 ? 58.027 33.820 40.210 1.00 30.40 99 TYR A CA 1
ATOM 805 C C . TYR A 1 101 ? 59.297 33.682 41.043 1.00 29.62 99 TYR A C 1
ATOM 806 O O . TYR A 1 101 ? 59.575 34.513 41.903 1.00 31.18 99 TYR A O 1
ATOM 815 N N . GLY A 1 102 ? 60.066 32.629 40.793 1.00 26.76 100 GLY A N 1
ATOM 816 C CA . GLY A 1 102 ? 61.296 32.434 41.535 1.00 25.76 100 GLY A CA 1
ATOM 817 C C . GLY A 1 102 ? 61.265 31.268 42.508 1.00 24.90 100 GLY A C 1
ATOM 818 O O . GLY A 1 102 ? 62.253 31.012 43.193 1.00 25.40 100 GLY A O 1
ATOM 819 N N . PHE A 1 103 ? 60.132 30.573 42.585 1.00 23.98 101 PHE A N 1
ATOM 820 C CA . PHE A 1 103 ? 59.993 29.418 43.469 1.00 22.51 101 PHE A CA 1
ATOM 821 C C . PHE A 1 103 ? 60.944 28.290 43.055 1.00 21.60 101 PHE A C 1
ATOM 822 O O . PHE A 1 103 ? 61.242 28.121 41.872 1.00 21.36 101 PHE A O 1
ATOM 830 N N . HIS A 1 104 ? 61.432 27.536 44.035 1.00 20.68 102 HIS A N 1
ATOM 831 C CA . HIS A 1 104 ? 62.281 26.379 43.759 1.00 20.14 102 HIS A CA 1
ATOM 832 C C . HIS A 1 104 ? 61.306 25.216 43.936 1.00 19.67 102 HIS A C 1
ATOM 833 O O . HIS A 1 104 ? 60.681 25.093 44.994 1.00 16.39 102 HIS A O 1
ATOM 840 N N . LEU A 1 105 ? 61.167 24.378 42.909 1.00 17.72 103 LEU A N 1
ATOM 841 C CA . LEU A 1 105 ? 60.214 23.268 42.950 1.00 15.18 103 LEU A CA 1
ATOM 842 C C . LEU A 1 105 ? 60.885 21.930 43.217 1.00 14.19 103 LEU A C 1
ATOM 843 O O . LEU A 1 105 ? 61.940 21.642 42.658 1.00 13.05 103 LEU A O 1
ATOM 848 N N . VAL A 1 106 ? 60.255 21.114 44.066 1.00 12.52 104 VAL A N 1
ATOM 849 C CA . VAL A 1 106 ? 60.802 19.810 44.433 1.00 11.59 104 VAL A CA 1
ATOM 850 C C . VAL A 1 106 ? 59.716 18.736 44.438 1.00 11.63 104 VAL A C 1
ATOM 851 O O . VAL A 1 106 ? 58.574 19.003 44.793 1.00 8.22 104 VAL A O 1
ATOM 855 N N . VAL A 1 107 ? 60.063 17.522 44.019 1.00 12.70 105 VAL A N 1
ATOM 856 C CA . VAL A 1 107 ? 59.091 16.440 44.071 1.00 12.61 105 VAL A CA 1
ATOM 857 C C . VAL A 1 107 ? 59.473 15.610 45.295 1.00 13.68 105 VAL A C 1
ATOM 858 O O . VAL A 1 107 ? 60.629 15.228 45.464 1.00 13.78 105 VAL A O 1
ATOM 862 N N . ALA A 1 108 ? 58.496 15.359 46.155 1.00 13.87 106 ALA A N 1
ATOM 863 C CA . ALA A 1 108 ? 58.700 14.559 47.355 1.00 14.41 106 ALA A CA 1
ATOM 864 C C . ALA A 1 108 ? 57.598 13.510 47.270 1.00 13.31 106 ALA A C 1
ATOM 865 O O . ALA A 1 108 ? 56.428 13.812 47.504 1.00 13.28 106 ALA A O 1
ATOM 867 N N . THR A 1 109 ? 57.974 12.279 46.935 1.00 12.32 107 THR A N 1
ATOM 868 C CA . THR A 1 109 ? 56.990 11.221 46.751 1.00 11.96 107 THR A CA 1
ATOM 869 C C . THR A 1 109 ? 57.373 9.861 47.333 1.00 12.79 107 THR A C 1
ATOM 870 O O . THR A 1 109 ? 58.554 9.557 47.499 1.00 10.42 107 THR A O 1
ATOM 874 N N . SER A 1 110 ? 56.364 9.050 47.654 1.00 11.93 108 SER A N 1
ATOM 875 C CA . SER A 1 110 ? 56.614 7.702 48.161 1.00 11.40 108 SER A CA 1
ATOM 876 C C . SER A 1 110 ? 56.909 6.802 46.954 1.00 13.25 108 SER A C 1
ATOM 877 O O . SER A 1 110 ? 57.352 5.661 47.105 1.00 13.84 108 SER A O 1
ATOM 880 N N . LYS A 1 111 ? 56.649 7.301 45.750 1.00 12.87 109 LYS A N 1
ATOM 881 C CA . LYS A 1 111 ? 56.930 6.499 44.571 1.00 13.48 109 LYS A CA 1
ATOM 882 C C . LYS A 1 111 ? 58.451 6.360 44.444 1.00 13.30 109 LYS A C 1
ATOM 883 O O . LYS A 1 111 ? 59.189 7.285 44.772 1.00 14.33 109 LYS A O 1
ATOM 889 N N . PRO A 1 112 ? 58.942 5.194 43.985 1.00 15.53 110 PRO A N 1
ATOM 890 C CA . PRO A 1 112 ? 60.398 5.063 43.858 1.00 14.71 110 PRO A CA 1
ATOM 891 C C . PRO A 1 112 ? 60.989 6.187 43.001 1.00 14.52 110 PRO A C 1
ATOM 892 O O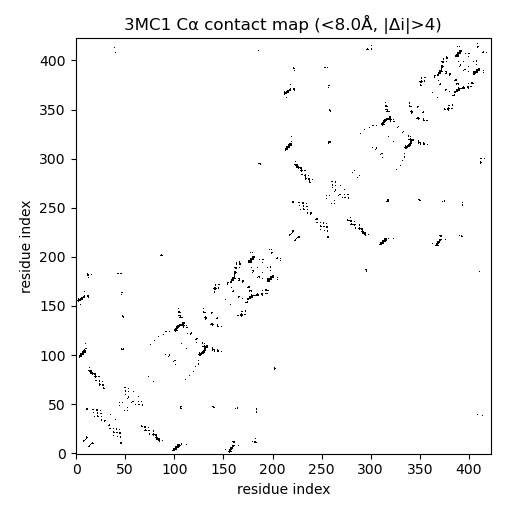 . PRO A 1 112 ? 60.414 6.555 41.980 1.00 15.02 110 PRO A O 1
ATOM 896 N N . THR A 1 113 ? 62.136 6.718 43.422 1.00 14.35 111 THR A N 1
ATOM 897 C CA . THR A 1 113 ? 62.819 7.791 42.701 1.00 15.74 111 THR A CA 1
ATOM 898 C C . THR A 1 113 ? 63.140 7.417 41.253 1.00 16.81 111 THR A C 1
ATOM 899 O O . THR A 1 113 ? 63.017 8.239 40.345 1.00 15.65 111 THR A O 1
ATOM 903 N N . VAL A 1 114 ? 63.557 6.177 41.037 1.00 16.80 112 VAL A N 1
ATOM 904 C CA . VAL A 1 114 ? 63.917 5.738 39.697 1.00 16.14 112 VAL A CA 1
ATOM 905 C C . VAL A 1 114 ? 62.748 5.844 38.727 1.00 14.00 112 VAL A C 1
ATOM 906 O O . VAL A 1 114 ? 62.922 6.290 37.592 1.00 14.19 112 VAL A O 1
ATOM 910 N N . PHE A 1 115 ? 61.561 5.437 39.171 1.00 11.14 113 PHE A N 1
ATOM 911 C CA . PHE A 1 115 ? 60.371 5.525 38.331 1.00 12.26 113 PHE A CA 1
ATOM 912 C C . PHE A 1 115 ? 59.909 6.977 38.190 1.00 11.39 113 PHE A C 1
ATOM 913 O O . PHE A 1 115 ? 59.539 7.405 37.106 1.00 9.67 113 PHE A O 1
ATOM 921 N N . SER A 1 116 ? 59.922 7.718 39.295 1.00 10.49 114 SER A N 1
ATOM 922 C CA . SER A 1 116 ? 59.482 9.115 39.278 1.00 12.48 114 SER A CA 1
ATOM 923 C C . SER A 1 116 ? 60.291 9.953 38.290 1.00 12.70 114 SER A C 1
ATOM 924 O O . SER A 1 116 ? 59.742 10.788 37.582 1.00 14.33 114 SER A O 1
ATOM 927 N N . LYS A 1 117 ? 61.598 9.719 38.243 1.00 14.73 115 LYS A N 1
ATOM 928 C CA . LYS A 1 117 ? 62.468 10.439 37.327 1.00 15.55 115 LYS A CA 1
ATOM 929 C C . LYS A 1 117 ? 62.147 10.083 35.869 1.00 16.77 115 LYS A C 1
ATOM 930 O O . LYS A 1 117 ? 62.010 10.971 35.023 1.00 16.16 115 LYS A O 1
ATOM 936 N N . GLN A 1 118 ? 62.011 8.784 35.581 1.00 15.37 116 GLN A N 1
ATOM 937 C CA . GLN A 1 118 ? 61.699 8.328 34.226 1.00 15.10 116 GLN A CA 1
ATOM 938 C C . GLN A 1 118 ? 60.399 8.927 33.744 1.00 14.67 116 GLN A C 1
ATOM 939 O O . GLN A 1 118 ? 60.278 9.321 32.586 1.00 17.05 116 GLN A O 1
ATOM 945 N N . ILE A 1 119 ? 59.411 8.954 34.632 1.00 11.20 117 ILE A N 1
ATOM 946 C CA . ILE A 1 119 ? 58.097 9.487 34.310 1.00 11.15 117 ILE A CA 1
ATOM 947 C C . ILE A 1 119 ? 58.138 10.995 34.042 1.00 12.75 117 ILE A C 1
ATOM 948 O O . ILE A 1 119 ? 57.612 11.460 33.032 1.00 14.62 117 ILE A O 1
ATOM 953 N N . LEU A 1 120 ? 58.762 11.754 34.939 1.00 14.28 118 LEU A N 1
ATOM 954 C CA . LEU A 1 120 ? 58.832 13.206 34.772 1.00 14.76 118 LEU A CA 1
ATOM 955 C C . LEU A 1 120 ? 59.646 13.612 33.539 1.00 16.35 118 LEU A C 1
ATOM 956 O O . LEU A 1 120 ? 59.332 14.602 32.875 1.00 18.02 118 LEU A O 1
ATOM 961 N N . GLU A 1 121 ? 60.681 12.844 33.223 1.00 18.39 119 GLU A N 1
ATOM 962 C CA . GLU A 1 121 ? 61.482 13.129 32.041 1.00 19.65 119 GLU A CA 1
ATOM 963 C C . GLU A 1 121 ? 60.664 12.725 30.818 1.00 20.49 119 GLU A C 1
ATOM 964 O O . GLU A 1 121 ? 60.636 13.435 29.808 1.00 18.84 119 GLU A O 1
ATOM 970 N N . HIS A 1 122 ? 59.981 11.586 30.918 1.00 20.74 120 HIS A N 1
ATOM 971 C CA . HIS A 1 122 ? 59.144 11.105 29.823 1.00 19.34 120 HIS A CA 1
ATOM 972 C C . HIS A 1 122 ? 58.114 12.170 29.457 1.00 19.79 120 HIS A C 1
ATOM 973 O O . HIS A 1 122 ? 57.823 12.397 28.282 1.00 20.24 120 HIS A O 1
ATOM 980 N N . PHE A 1 123 ? 57.563 12.825 30.472 1.00 18.65 121 PHE A N 1
ATOM 981 C CA . PHE A 1 123 ? 56.559 13.852 30.247 1.00 17.37 121 PHE A CA 1
ATOM 982 C C . PHE A 1 123 ? 57.136 15.249 30.020 1.00 18.22 121 PHE A C 1
ATOM 983 O O . PHE A 1 123 ? 56.390 16.214 29.859 1.00 18.22 121 PHE A O 1
ATOM 991 N N . LYS A 1 124 ? 58.464 15.339 29.999 1.00 17.40 122 LYS A N 1
ATOM 992 C CA . LYS A 1 124 ? 59.173 16.596 29.747 1.00 18.69 122 LYS A CA 1
ATOM 993 C C . LYS A 1 124 ? 58.958 17.686 30.798 1.00 17.90 122 LYS A C 1
ATOM 994 O O . LYS A 1 124 ? 58.948 18.878 30.480 1.00 19.26 122 LYS A O 1
ATOM 1000 N N . LEU A 1 125 ? 58.805 17.280 32.052 1.00 17.00 123 LEU A N 1
ATOM 1001 C CA . LEU A 1 125 ? 58.593 18.232 33.143 1.00 15.29 123 LEU A CA 1
ATOM 1002 C C . LEU A 1 125 ? 59.762 18.192 34.119 1.00 14.76 123 LEU A C 1
ATOM 1003 O O . LEU A 1 125 ? 59.824 18.990 35.048 1.00 14.17 123 LEU A O 1
ATOM 1008 N N . ALA A 1 126 ? 60.698 17.273 33.899 1.00 13.26 124 ALA A N 1
ATOM 1009 C CA . ALA A 1 126 ? 61.819 17.104 34.822 1.00 14.27 124 ALA A CA 1
ATOM 1010 C C . ALA A 1 126 ? 62.652 18.338 35.174 1.00 14.39 124 ALA A C 1
ATOM 1011 O O . ALA A 1 126 ? 63.029 18.527 36.327 1.00 15.20 124 ALA A O 1
ATOM 1013 N N . PHE A 1 127 ? 62.940 19.181 34.193 1.00 15.07 125 PHE A N 1
ATOM 1014 C CA . PHE A 1 127 ? 63.769 20.350 34.447 1.00 13.86 125 PHE A CA 1
ATOM 1015 C C . PHE A 1 127 ? 63.130 21.489 35.231 1.00 15.16 125 PHE A C 1
ATOM 1016 O O . PHE A 1 127 ? 63.812 22.447 35.618 1.00 12.67 125 PHE A O 1
ATOM 1024 N N . TYR A 1 128 ? 61.828 21.391 35.473 1.00 14.36 126 TYR A N 1
ATOM 1025 C CA . TYR A 1 128 ? 61.136 22.415 36.254 1.00 14.42 126 TYR A CA 1
ATOM 1026 C C . TYR A 1 128 ? 61.500 22.217 37.721 1.00 14.78 126 TYR A C 1
ATOM 1027 O O . TYR A 1 128 ? 61.314 23.111 38.552 1.00 13.53 126 TYR A O 1
ATOM 1036 N N . PHE A 1 129 ? 62.046 21.045 38.032 1.00 13.29 127 PHE A N 1
ATOM 1037 C CA . PHE A 1 129 ? 62.371 20.705 39.415 1.00 14.43 127 PHE A CA 1
ATOM 1038 C C . PHE A 1 129 ? 63.829 20.781 39.803 1.00 14.99 127 PHE A C 1
ATOM 1039 O O . PHE A 1 129 ? 64.709 20.425 39.023 1.00 16.21 127 PHE A O 1
ATOM 1047 N N . ASP A 1 130 ? 64.064 21.249 41.026 1.00 16.02 128 ASP A N 1
ATOM 1048 C CA . ASP A 1 130 ? 65.396 21.352 41.604 1.00 16.05 128 ASP A CA 1
ATOM 1049 C C . ASP A 1 130 ? 65.845 19.956 42.029 1.00 16.71 128 ASP A C 1
ATOM 1050 O O . ASP A 1 130 ? 67.036 19.657 42.066 1.00 15.91 128 ASP A O 1
ATOM 1055 N N . ALA A 1 131 ? 64.883 19.109 42.376 1.00 15.70 129 ALA A N 1
ATOM 1056 C CA . ALA A 1 131 ? 65.197 17.745 42.778 1.00 14.77 129 ALA A CA 1
ATOM 1057 C C . ALA A 1 131 ? 63.935 16.897 42.718 1.00 14.61 129 ALA A C 1
ATOM 1058 O O . ALA A 1 131 ? 62.826 17.411 42.833 1.00 12.92 129 ALA A O 1
ATOM 1060 N N . ILE A 1 132 ? 64.115 15.597 42.513 1.00 15.31 130 ILE A N 1
ATOM 1061 C CA . ILE A 1 132 ? 63.002 14.657 42.458 1.00 14.60 130 ILE A CA 1
ATOM 1062 C C . ILE A 1 132 ? 63.393 13.605 43.477 1.00 15.03 130 ILE A C 1
ATOM 1063 O O . ILE A 1 132 ? 64.241 12.758 43.217 1.00 18.37 130 ILE A O 1
ATOM 1068 N N . VAL A 1 133 ? 62.784 13.681 44.653 1.00 14.33 131 VAL A N 1
ATOM 1069 C CA . VAL A 1 133 ? 63.108 12.777 45.740 1.00 14.13 131 VAL A CA 1
ATOM 1070 C C . VAL A 1 133 ? 62.009 11.755 45.990 1.00 14.36 131 VAL A C 1
ATOM 1071 O O . VAL A 1 133 ? 60.920 12.090 46.456 1.00 12.51 131 VAL A O 1
ATOM 1075 N N . GLY A 1 134 ? 62.311 10.503 45.676 1.00 13.90 132 GLY A N 1
ATOM 1076 C CA . GLY A 1 134 ? 61.345 9.442 45.871 1.00 13.74 132 GLY A CA 1
ATOM 1077 C C . GLY A 1 134 ? 61.858 8.414 46.849 1.00 14.61 132 GLY A C 1
ATOM 1078 O O . GLY A 1 134 ? 62.853 8.632 47.544 1.00 15.46 132 GLY A O 1
ATOM 1079 N N . SER A 1 135 ? 61.162 7.287 46.919 1.00 13.60 133 SER A N 1
ATOM 1080 C CA . SER A 1 135 ? 61.559 6.220 47.818 1.00 12.87 133 SER A CA 1
ATOM 1081 C C . SER A 1 135 ? 62.655 5.392 47.147 1.00 12.58 133 SER A C 1
ATOM 1082 O O . SER A 1 135 ? 62.928 5.541 45.950 1.00 14.50 133 SER A O 1
ATOM 1085 N N . SER A 1 136 ? 63.301 4.540 47.926 1.00 15.57 134 SER A N 1
ATOM 1086 C CA . SER A 1 136 ? 64.324 3.661 47.382 1.00 17.77 134 SER A CA 1
ATOM 1087 C C . SER A 1 136 ? 63.557 2.390 47.032 1.00 18.32 134 SER A C 1
ATOM 1088 O O . SER A 1 136 ? 62.631 2.014 47.748 1.00 18.22 134 SER A O 1
ATOM 1091 N N . LEU A 1 137 ? 63.922 1.737 45.935 1.00 20.40 135 LEU A N 1
ATOM 1092 C CA . LEU A 1 137 ? 63.237 0.511 45.536 1.00 22.15 135 LEU A CA 1
ATOM 1093 C C . LEU A 1 137 ? 63.085 -0.492 46.681 1.00 23.43 135 LEU A C 1
ATOM 1094 O O . LEU A 1 137 ? 62.099 -1.221 46.728 1.00 25.12 135 LEU A O 1
ATOM 1099 N N . ASP A 1 138 ? 64.039 -0.524 47.612 1.00 26.79 136 ASP A N 1
ATOM 1100 C CA . ASP A 1 138 ? 63.956 -1.462 48.737 1.00 27.65 136 ASP A CA 1
ATOM 1101 C C . ASP A 1 138 ? 63.027 -1.021 49.869 1.00 28.04 136 ASP A C 1
ATOM 1102 O O . ASP A 1 138 ? 62.860 -1.734 50.859 1.00 26.62 136 ASP A O 1
ATOM 1107 N N . GLY A 1 139 ? 62.430 0.156 49.734 1.00 26.82 137 GLY A N 1
ATOM 1108 C CA . GLY A 1 139 ? 61.516 0.625 50.758 1.00 27.43 137 GLY A CA 1
ATOM 1109 C C . GLY A 1 139 ? 62.108 1.089 52.078 1.00 28.33 137 GLY A C 1
ATOM 1110 O O . GLY A 1 139 ? 61.358 1.389 53.009 1.00 28.43 137 GLY A O 1
ATOM 1111 N N . LYS A 1 140 ? 63.432 1.153 52.179 1.00 28.40 138 LYS A N 1
ATOM 1112 C CA . LYS A 1 140 ? 64.057 1.607 53.423 1.00 30.52 138 LYS A CA 1
ATOM 1113 C C . LYS A 1 140 ? 63.675 3.064 53.689 1.00 29.75 138 LYS A C 1
ATOM 1114 O O . LYS A 1 140 ? 63.516 3.488 54.838 1.00 30.30 138 LYS A O 1
ATOM 1120 N N . LEU A 1 141 ? 63.533 3.822 52.610 1.00 28.10 139 LEU A N 1
ATOM 1121 C CA . LEU A 1 141 ? 63.125 5.222 52.681 1.00 27.20 139 LEU A CA 1
ATOM 1122 C C . LEU A 1 141 ? 61.877 5.260 51.802 1.00 26.06 139 LEU A C 1
ATOM 1123 O O . LEU A 1 141 ? 61.989 5.142 50.583 1.00 27.25 139 LEU A O 1
ATOM 1128 N N . SER A 1 142 ? 60.694 5.398 52.397 1.00 25.43 140 SER A N 1
ATOM 1129 C CA . SER A 1 142 ? 59.482 5.407 51.587 1.00 25.05 140 SER A CA 1
ATOM 1130 C C . SER A 1 142 ? 58.240 6.121 52.115 1.00 23.62 140 SER A C 1
ATOM 1131 O O . SER A 1 142 ? 57.391 6.513 51.314 1.00 24.25 140 SER A O 1
ATOM 1134 N N . THR A 1 143 ? 58.097 6.290 53.429 1.00 20.75 141 THR A N 1
ATOM 1135 C CA . THR A 1 143 ? 56.902 6.985 53.919 1.00 19.53 141 THR A CA 1
ATOM 1136 C C . THR A 1 143 ? 57.003 8.459 53.554 1.00 18.56 141 THR A C 1
ATOM 1137 O O . THR A 1 143 ? 58.100 8.992 53.396 1.00 17.21 141 THR A O 1
ATOM 1141 N N . LYS A 1 144 ? 55.853 9.109 53.405 1.00 16.71 142 LYS A N 1
ATOM 1142 C CA . LYS A 1 144 ? 55.806 10.516 53.038 1.00 18.86 142 LYS A CA 1
ATOM 1143 C C . LYS A 1 144 ? 56.640 11.379 53.986 1.00 17.40 142 LYS A C 1
ATOM 1144 O O . LYS A 1 144 ? 57.396 12.248 53.548 1.00 18.06 142 LYS A O 1
ATOM 1150 N N . GLU A 1 145 ? 56.503 11.132 55.283 1.00 16.38 143 GLU A N 1
ATOM 1151 C CA . GLU A 1 145 ? 57.261 11.877 56.283 1.00 17.40 143 GLU A CA 1
ATOM 1152 C C . GLU A 1 145 ? 58.761 11.740 56.054 1.00 15.99 143 GLU A C 1
ATOM 1153 O O . GLU A 1 145 ? 59.495 12.722 56.079 1.00 16.42 143 GLU A O 1
ATOM 1159 N N . ASP A 1 146 ? 59.214 10.514 55.825 1.00 15.45 144 ASP A N 1
ATOM 1160 C CA . ASP A 1 146 ? 60.642 10.272 55.639 1.00 16.77 144 ASP A CA 1
ATOM 1161 C C . ASP A 1 146 ? 61.221 10.834 54.345 1.00 15.72 144 ASP A C 1
ATOM 1162 O O . ASP A 1 146 ? 62.368 11.273 54.322 1.00 16.07 144 ASP A O 1
ATOM 1167 N N . VAL A 1 147 ? 60.446 10.828 53.264 1.00 14.03 145 VAL A N 1
ATOM 1168 C CA . VAL A 1 147 ? 60.957 11.350 52.003 1.00 14.72 145 VAL A CA 1
ATOM 1169 C C . VAL A 1 147 ? 60.999 12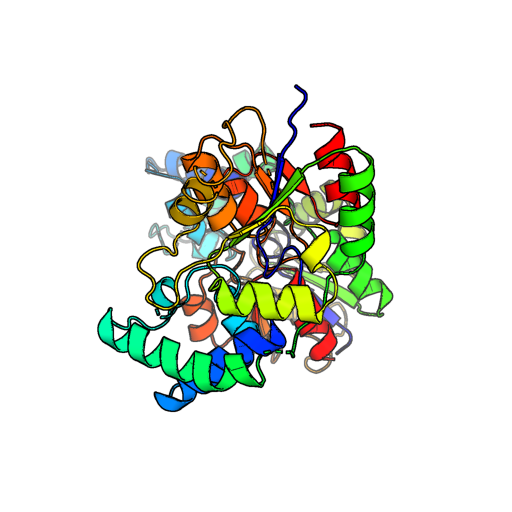.878 52.030 1.00 15.42 145 VAL A C 1
ATOM 1170 O O . VAL A 1 147 ? 61.935 13.495 51.514 1.00 13.18 145 VAL A O 1
ATOM 1174 N N . ILE A 1 148 ? 59.989 13.490 52.640 1.00 13.58 146 ILE A N 1
ATOM 1175 C CA . ILE A 1 148 ? 59.969 14.943 52.736 1.00 14.05 146 ILE A CA 1
ATOM 1176 C C . ILE A 1 148 ? 61.166 15.385 53.598 1.00 14.07 146 ILE A C 1
ATOM 1177 O O . ILE A 1 148 ? 61.882 16.321 53.250 1.00 13.04 146 ILE A O 1
ATOM 1182 N N . ARG A 1 149 ? 61.382 14.688 54.713 1.00 15.17 147 ARG A N 1
ATOM 1183 C CA . ARG A 1 149 ? 62.479 15.016 55.621 1.00 15.19 147 ARG A CA 1
ATOM 1184 C C . ARG A 1 149 ? 63.833 14.898 54.929 1.00 15.60 147 ARG A C 1
ATOM 1185 O O . ARG A 1 149 ? 64.709 15.733 55.133 1.00 15.51 147 ARG A O 1
ATOM 1193 N N . TYR A 1 150 ? 64.005 13.857 54.118 1.00 15.14 148 TYR A N 1
ATOM 1194 C CA . TYR A 1 150 ? 65.259 13.649 53.404 1.00 15.54 148 TYR A CA 1
ATOM 1195 C C . TYR A 1 150 ? 65.423 14.696 52.310 1.00 16.04 148 TYR A C 1
ATOM 1196 O O . TYR A 1 150 ? 66.520 15.182 52.075 1.00 15.84 148 TYR A O 1
ATOM 1205 N N . ALA A 1 151 ? 64.331 15.041 51.638 1.00 15.13 149 ALA A N 1
ATOM 1206 C CA . ALA A 1 151 ? 64.389 16.045 50.582 1.00 15.47 149 ALA A CA 1
ATOM 1207 C C . ALA A 1 151 ? 64.809 17.386 51.190 1.00 17.26 149 ALA A C 1
ATOM 1208 O O . ALA A 1 151 ? 65.669 18.088 50.648 1.00 15.62 149 ALA A O 1
ATOM 1218 N N . GLU A 1 153 ? 66.396 17.845 54.055 1.00 18.98 151 GLU A N 1
ATOM 1219 C CA . GLU A 1 153 ? 67.779 17.699 54.501 1.00 20.58 151 GLU A CA 1
ATOM 1220 C C . GLU A 1 153 ? 68.753 17.830 53.327 1.00 22.53 151 GLU A C 1
ATOM 1221 O O . GLU A 1 153 ? 69.772 18.517 53.426 1.00 23.53 151 GLU A O 1
ATOM 1227 N N . SER A 1 154 ? 68.428 17.180 52.213 1.00 22.38 152 SER A N 1
ATOM 1228 C CA . SER A 1 154 ? 69.276 17.201 51.026 1.00 23.13 152 SER A CA 1
ATOM 1229 C C . SER A 1 154 ? 69.448 18.566 50.392 1.00 22.76 152 SER A C 1
ATOM 1230 O O . SER A 1 154 ? 70.518 18.880 49.870 1.00 23.28 152 SER A O 1
ATOM 1233 N N . LEU A 1 155 ? 68.392 19.370 50.425 1.00 22.33 153 LEU A N 1
ATOM 1234 C CA . LEU A 1 155 ? 68.423 20.703 49.832 1.00 23.13 153 LEU A CA 1
ATOM 1235 C C . LEU A 1 155 ? 68.568 21.797 50.883 1.00 24.13 153 LEU A C 1
ATOM 1236 O O . LEU A 1 155 ? 68.570 22.979 50.558 1.00 23.52 153 LEU A O 1
ATOM 1241 N N . ASN A 1 156 ? 68.689 21.389 52.141 1.00 25.38 154 ASN A N 1
ATOM 1242 C CA . ASN A 1 156 ? 68.813 22.321 53.254 1.00 28.04 154 ASN A CA 1
ATOM 1243 C C . ASN A 1 156 ? 67.649 23.315 53.267 1.00 28.59 154 ASN A C 1
ATOM 1244 O O . ASN A 1 156 ? 67.844 24.532 53.313 1.00 30.19 154 ASN A O 1
ATOM 1249 N N . ILE A 1 157 ? 66.440 22.771 53.225 1.00 26.95 155 ILE A N 1
ATOM 1250 C CA . ILE A 1 157 ? 65.214 23.552 53.234 1.00 25.67 155 ILE A CA 1
ATOM 1251 C C . ILE A 1 157 ? 64.694 23.642 54.671 1.00 27.00 155 ILE A C 1
ATOM 1252 O O . ILE A 1 157 ? 64.641 22.636 55.387 1.00 26.44 155 ILE A O 1
ATOM 1257 N N . LYS A 1 158 ? 64.318 24.845 55.091 1.00 28.65 156 LYS A N 1
ATOM 1258 C CA . LYS A 1 158 ? 63.793 25.054 56.435 1.00 29.04 156 LYS A CA 1
ATOM 1259 C C . LYS A 1 158 ? 62.272 24.992 56.404 1.00 28.21 156 LYS A C 1
ATOM 1260 O O . LYS A 1 158 ? 61.649 25.323 55.396 1.00 27.28 156 LYS A O 1
ATOM 1266 N N . SER A 1 159 ? 61.684 24.577 57.521 1.00 28.50 157 SER A N 1
ATOM 1267 C CA . SER A 1 159 ? 60.236 24.457 57.644 1.00 29.96 157 SER A CA 1
ATOM 1268 C C . SER A 1 159 ? 59.464 25.742 57.361 1.00 31.02 157 SER A C 1
ATOM 1269 O O . SER A 1 159 ? 58.306 25.702 56.943 1.00 31.73 157 SER A O 1
ATOM 1272 N N . ASP A 1 160 ? 60.101 26.886 57.584 1.00 30.93 158 ASP A N 1
ATOM 1273 C CA . ASP A 1 160 ? 59.438 28.163 57.358 1.00 30.83 158 ASP A CA 1
ATOM 1274 C C . ASP A 1 160 ? 59.704 28.704 55.958 1.00 29.03 158 ASP A C 1
ATOM 1275 O O . ASP A 1 160 ? 59.400 29.861 55.660 1.00 29.28 158 ASP A O 1
ATOM 1280 N N . ASP A 1 161 ? 60.251 27.860 55.093 1.00 25.11 159 ASP A N 1
ATOM 1281 C CA . ASP A 1 161 ? 60.559 28.281 53.733 1.00 23.03 159 ASP A CA 1
ATOM 1282 C C . ASP A 1 161 ? 59.996 27.325 52.677 1.00 21.24 159 ASP A C 1
ATOM 1283 O O . ASP A 1 161 ? 60.428 27.336 51.529 1.00 20.30 159 ASP A O 1
ATOM 1288 N N . ALA A 1 162 ? 59.020 26.508 53.060 1.00 20.24 160 ALA A N 1
ATOM 1289 C CA . ALA A 1 162 ? 58.453 25.556 52.115 1.00 17.52 160 ALA A CA 1
ATOM 1290 C C . ALA A 1 162 ? 57.058 25.094 52.489 1.00 17.60 160 ALA A C 1
ATOM 1291 O O . ALA A 1 162 ? 56.644 25.206 53.640 1.00 17.39 160 ALA A O 1
ATOM 1293 N N . ILE A 1 163 ? 56.342 24.580 51.493 1.00 16.55 161 ILE A N 1
ATOM 1294 C CA . ILE A 1 163 ? 55.001 24.049 51.682 1.00 15.83 161 ILE A CA 1
ATOM 1295 C C . ILE A 1 163 ? 54.926 22.706 50.942 1.00 14.75 161 ILE A C 1
ATOM 1296 O O . ILE A 1 163 ? 55.735 22.430 50.055 1.00 14.73 161 ILE A O 1
ATOM 1309 N N . ILE A 1 165 ? 52.441 20.069 48.704 1.00 11.92 163 ILE A N 1
ATOM 1310 C CA . ILE A 1 165 ? 51.213 19.941 47.923 1.00 10.98 163 ILE A CA 1
ATOM 1311 C C . ILE A 1 165 ? 50.950 18.450 47.676 1.00 12.42 163 ILE A C 1
ATOM 1312 O O . ILE A 1 165 ? 51.823 17.744 47.155 1.00 13.66 163 ILE A O 1
ATOM 1317 N N . GLY A 1 166 ? 49.756 17.981 48.044 1.00 12.66 164 GLY A N 1
ATOM 1318 C CA . GLY A 1 166 ? 49.414 16.577 47.860 1.00 13.36 164 GLY A CA 1
ATOM 1319 C C . GLY A 1 166 ? 47.907 16.378 47.759 1.00 13.99 164 GLY A C 1
ATOM 1320 O O . GLY A 1 166 ? 47.145 17.312 48.026 1.00 13.06 164 GLY A O 1
ATOM 1321 N N . ASP A 1 167 ? 47.478 15.167 47.393 1.00 11.88 165 ASP A N 1
ATOM 1322 C CA . ASP A 1 167 ? 46.057 14.858 47.236 1.00 15.23 165 ASP A CA 1
ATOM 1323 C C . ASP A 1 167 ? 45.484 13.915 48.295 1.00 16.10 165 ASP A C 1
ATOM 1324 O O . ASP A 1 167 ? 44.263 13.748 48.383 1.00 15.24 165 ASP A O 1
ATOM 1329 N N . ARG A 1 168 ? 46.355 13.321 49.112 1.00 16.95 166 ARG A N 1
ATOM 1330 C CA . ARG A 1 168 ? 45.914 12.369 50.129 1.00 19.61 166 ARG A CA 1
ATOM 1331 C C . ARG A 1 168 ? 46.258 12.792 51.560 1.00 20.00 166 ARG A C 1
ATOM 1332 O O . ARG A 1 168 ? 47.103 13.658 51.788 1.00 19.59 166 ARG A O 1
ATOM 1340 N N . GLU A 1 169 ? 45.602 12.157 52.523 1.00 19.83 167 GLU A N 1
ATOM 1341 C CA . GLU A 1 169 ? 45.837 12.450 53.932 1.00 21.83 167 GLU A CA 1
ATOM 1342 C C . GLU A 1 169 ? 47.294 12.167 54.289 1.00 20.61 167 GLU A C 1
ATOM 1343 O O . GLU A 1 169 ? 47.847 12.791 55.186 1.00 21.64 167 GLU A O 1
ATOM 1349 N N . TYR A 1 170 ? 47.906 11.223 53.578 1.00 20.38 168 TYR A N 1
ATOM 1350 C CA . TYR A 1 170 ? 49.298 10.856 53.814 1.00 21.51 168 TYR A CA 1
ATOM 1351 C C . TYR A 1 170 ? 50.219 12.047 53.571 1.00 20.55 168 TYR A C 1
ATOM 1352 O O . TYR A 1 170 ? 51.244 12.212 54.248 1.00 17.03 168 TYR A O 1
ATOM 1361 N N . ASP A 1 171 ? 49.852 12.873 52.595 1.00 17.51 169 ASP A N 1
ATOM 1362 C CA . ASP A 1 171 ? 50.636 14.052 52.283 1.00 17.56 169 ASP A CA 1
ATOM 1363 C C . ASP A 1 171 ? 50.514 15.077 53.402 1.00 17.70 169 ASP A C 1
ATOM 1364 O O . ASP A 1 171 ? 51.500 15.705 53.787 1.00 18.64 169 ASP A O 1
ATOM 1369 N N . VAL A 1 172 ? 49.304 15.235 53.930 1.00 16.83 170 VAL A N 1
ATOM 1370 C CA . VAL A 1 172 ? 49.064 16.180 55.015 1.00 17.00 170 VAL A CA 1
ATOM 1371 C C . VAL A 1 172 ? 49.828 15.736 56.260 1.00 16.37 170 VAL A C 1
ATOM 1372 O O . VAL A 1 172 ? 50.516 16.536 56.891 1.00 15.55 170 VAL A O 1
ATOM 1376 N N . ILE A 1 173 ? 49.707 14.456 56.598 1.00 16.78 171 ILE A N 1
ATOM 1377 C CA . ILE A 1 173 ? 50.389 13.897 57.757 1.00 18.54 171 ILE A CA 1
ATOM 1378 C C . ILE A 1 173 ? 51.908 14.035 57.600 1.00 18.32 171 ILE A C 1
ATOM 1379 O O . ILE A 1 173 ? 52.606 14.418 58.542 1.00 17.14 171 ILE A O 1
ATOM 1384 N N . GLY A 1 174 ? 52.413 13.727 56.407 1.00 18.39 172 GLY A N 1
ATOM 1385 C CA . GLY A 1 174 ? 53.843 13.832 56.149 1.00 16.44 172 GLY A CA 1
ATOM 1386 C C . GLY A 1 174 ? 54.332 15.266 56.270 1.00 15.45 172 GLY A C 1
ATOM 1387 O O . GLY A 1 174 ? 55.444 15.517 56.742 1.00 15.22 172 GLY A O 1
ATOM 1388 N N . ALA A 1 175 ? 53.497 16.208 55.845 1.00 16.24 173 ALA A N 1
ATOM 1389 C CA . ALA A 1 175 ? 53.838 17.629 55.914 1.00 17.24 173 ALA A CA 1
ATOM 1390 C C . ALA A 1 175 ? 53.844 18.081 57.368 1.00 17.96 173 ALA A C 1
ATOM 1391 O O . ALA A 1 175 ? 54.786 18.723 57.833 1.00 18.80 173 ALA A O 1
ATOM 1393 N N . LEU A 1 176 ? 52.783 17.740 58.086 1.00 19.13 174 LEU A N 1
ATOM 1394 C CA . LEU A 1 176 ? 52.677 18.107 59.493 1.00 21.10 174 LEU A CA 1
ATOM 1395 C C . LEU A 1 176 ? 53.894 17.612 60.264 1.00 19.34 174 LEU A C 1
ATOM 1396 O O . LEU A 1 176 ? 54.486 18.357 61.045 1.00 20.12 174 LEU A O 1
ATOM 1401 N N . LYS A 1 177 ? 54.270 16.358 60.032 1.00 17.48 175 LYS A N 1
ATOM 1402 C CA . LYS A 1 177 ? 55.414 15.756 60.713 1.00 18.94 175 LYS A CA 1
ATOM 1403 C C . LYS A 1 177 ? 56.752 16.430 60.427 1.00 18.96 175 LYS A C 1
ATOM 1404 O O . LYS A 1 177 ? 57.740 16.181 61.121 1.00 19.94 175 LYS A O 1
ATOM 1410 N N . ASN A 1 178 ? 56.777 17.277 59.404 1.00 19.54 176 ASN A N 1
ATOM 1411 C CA . ASN A 1 178 ? 57.980 18.009 59.028 1.00 19.26 176 ASN A CA 1
ATOM 1412 C C . ASN A 1 178 ? 57.753 19.502 59.262 1.00 19.37 176 ASN A C 1
ATOM 1413 O O . ASN A 1 178 ? 58.515 20.345 58.791 1.00 17.36 176 ASN A O 1
ATOM 1418 N N . ASN A 1 179 ? 56.688 19.817 59.988 1.00 20.37 177 ASN A N 1
ATOM 1419 C CA . ASN A 1 179 ? 56.349 21.200 60.292 1.00 21.98 177 ASN A CA 1
ATOM 1420 C C . ASN A 1 179 ? 56.141 22.074 59.073 1.00 21.26 177 ASN A C 1
ATOM 1421 O O . ASN A 1 179 ? 56.510 23.253 59.062 1.00 20.15 177 ASN A O 1
ATOM 1426 N N . LEU A 1 180 ? 55.525 21.498 58.051 1.00 20.23 178 LEU A N 1
ATOM 1427 C CA . LEU A 1 180 ? 55.260 22.233 56.829 1.00 20.56 178 LEU A CA 1
ATOM 1428 C C . LEU A 1 180 ? 53.776 22.421 56.603 1.00 19.96 178 LEU A C 1
ATOM 1429 O O . LEU A 1 180 ? 52.973 21.526 56.877 1.00 20.83 178 LEU A O 1
ATOM 1434 N N . PRO A 1 181 ? 53.386 23.603 56.115 1.00 19.82 179 PRO A N 1
ATOM 1435 C CA . PRO A 1 181 ? 51.959 23.799 55.863 1.00 18.05 179 PRO A CA 1
ATOM 1436 C C . PRO A 1 181 ? 51.693 22.955 54.625 1.00 18.66 179 PRO A C 1
ATOM 1437 O O . PRO A 1 181 ? 52.620 22.666 53.853 1.00 15.87 179 PRO A O 1
ATOM 1441 N N . SER A 1 182 ? 50.446 22.545 54.444 1.00 18.35 180 SER A N 1
ATOM 1442 C CA . SER A 1 182 ? 50.100 21.731 53.298 1.00 18.17 180 SER A CA 1
ATOM 1443 C C . SER A 1 182 ? 48.866 22.238 52.572 1.00 17.12 180 SER A C 1
ATOM 1444 O O . SER A 1 182 ? 47.949 22.785 53.183 1.00 17.61 180 SER A O 1
ATOM 1447 N N . ILE A 1 183 ? 48.882 22.085 51.255 1.00 15.01 181 ILE A N 1
ATOM 1448 C CA . ILE A 1 183 ? 47.749 22.437 50.425 1.00 13.22 181 ILE A CA 1
ATOM 1449 C C . ILE A 1 183 ? 47.301 21.099 49.841 1.00 13.50 181 ILE A C 1
ATOM 1450 O O . ILE A 1 183 ? 48.067 20.432 49.137 1.00 14.49 181 ILE A O 1
ATOM 1455 N N . GLY A 1 184 ? 46.079 20.695 50.159 1.00 13.31 182 GLY A N 1
ATOM 1456 C CA . GLY A 1 184 ? 45.569 19.450 49.630 1.00 13.13 182 GLY A CA 1
ATOM 1457 C C . GLY A 1 184 ? 44.758 19.759 48.386 1.00 14.67 182 GLY A C 1
ATOM 1458 O O . GLY A 1 184 ? 44.073 20.784 48.333 1.00 14.57 182 GLY A O 1
ATOM 1459 N N . VAL A 1 185 ? 44.853 18.905 47.371 1.00 12.74 183 VAL A N 1
ATOM 1460 C CA . VAL A 1 185 ? 44.083 19.116 46.148 1.00 12.92 183 VAL A CA 1
ATOM 1461 C C . VAL A 1 185 ? 43.068 17.987 46.043 1.00 14.33 183 VAL A C 1
ATOM 1462 O O . VAL A 1 185 ? 43.371 16.847 46.391 1.00 12.31 183 VAL A O 1
ATOM 1466 N N . THR A 1 186 ? 41.864 18.307 45.572 1.00 13.56 184 THR A N 1
ATOM 1467 C CA . THR A 1 186 ? 40.808 17.308 45.450 1.00 17.00 184 THR A CA 1
ATOM 1468 C C . THR A 1 186 ? 40.603 16.762 44.043 1.00 16.20 184 THR A C 1
ATOM 1469 O O . THR A 1 186 ? 39.719 15.936 43.833 1.00 17.50 184 THR A O 1
ATOM 1473 N N . TYR A 1 187 ? 41.400 17.218 43.078 1.00 17.22 185 TYR A N 1
ATOM 1474 C CA . TYR A 1 187 ? 41.265 16.715 41.715 1.00 17.91 185 TYR A CA 1
ATOM 1475 C C . TYR A 1 187 ? 42.025 15.401 41.575 1.00 18.78 185 TYR A C 1
ATOM 1476 O O . TYR A 1 187 ? 42.046 14.790 40.508 1.00 21.29 185 TYR A O 1
ATOM 1485 N N . GLY A 1 188 ? 42.635 14.958 42.669 1.00 19.34 186 GLY A N 1
ATOM 1486 C CA . GLY A 1 188 ? 43.397 13.723 42.639 1.00 20.52 186 GLY A CA 1
ATOM 1487 C C . GLY A 1 188 ? 42.636 12.522 43.167 1.00 19.55 186 GLY A C 1
ATOM 1488 O O . GLY A 1 188 ? 41.475 12.319 42.837 1.00 17.15 186 GLY A O 1
ATOM 1489 N N . PHE A 1 189 ? 43.280 11.736 44.015 1.00 18.50 187 PHE A N 1
ATOM 1490 C CA . PHE A 1 189 ? 42.636 10.545 44.542 1.00 22.52 187 PHE A CA 1
ATOM 1491 C C . PHE A 1 189 ? 42.213 10.642 46.002 1.00 23.06 187 PHE A C 1
ATOM 1492 O O . PHE A 1 189 ? 41.910 9.638 46.641 1.00 25.43 187 PHE A O 1
ATOM 1500 N N . GLY A 1 190 ? 42.187 11.866 46.517 1.00 24.07 188 GLY A N 1
ATOM 1501 C CA . GLY A 1 190 ? 41.767 12.097 47.887 1.00 24.44 188 GLY A CA 1
ATOM 1502 C C . GLY A 1 190 ? 40.533 12.983 47.845 1.00 23.64 188 GLY A C 1
ATOM 1503 O O . GLY A 1 190 ? 40.329 13.708 46.872 1.00 24.29 188 GLY A O 1
ATOM 1504 N N . SER A 1 191 ? 39.705 12.934 48.883 1.00 23.40 189 SER A N 1
ATOM 1505 C CA . SER A 1 191 ? 38.498 13.755 48.903 1.00 22.26 189 SER A CA 1
ATOM 1506 C C . SER A 1 191 ? 38.665 14.956 49.814 1.00 23.71 189 SER A C 1
ATOM 1507 O O . SER A 1 191 ? 39.568 14.989 50.653 1.00 24.81 189 SER A O 1
ATOM 1510 N N . TYR A 1 192 ? 37.804 15.952 49.642 1.00 23.21 190 TYR A N 1
ATOM 1511 C CA . TYR A 1 192 ? 37.850 17.135 50.492 1.00 23.36 190 TYR A CA 1
ATOM 1512 C C . TYR A 1 192 ? 37.802 16.696 51.957 1.00 24.00 190 TYR A C 1
ATOM 1513 O O . TYR A 1 192 ? 38.605 17.137 52.783 1.00 23.01 190 TYR A O 1
ATOM 1522 N N . GLU A 1 193 ? 36.839 15.828 52.259 1.00 25.32 191 GLU A N 1
ATOM 1523 C CA . GLU A 1 193 ? 36.628 15.301 53.605 1.00 26.29 191 GLU A CA 1
ATOM 1524 C C . GLU A 1 193 ? 37.864 14.570 54.133 1.00 26.83 191 GLU A C 1
ATOM 1525 O O . GLU A 1 193 ? 38.223 14.712 55.304 1.00 26.67 191 GLU A O 1
ATOM 1531 N N . GLU A 1 194 ? 38.506 13.783 53.276 1.00 26.21 192 GLU A N 1
ATOM 1532 C CA . GLU A 1 194 ? 39.710 13.060 53.674 1.00 26.83 192 GLU A CA 1
ATOM 1533 C C . GLU A 1 194 ? 40.802 14.043 54.087 1.00 25.98 192 GLU A C 1
ATOM 1534 O O . GLU A 1 194 ? 41.467 13.863 55.110 1.00 23.91 192 GLU A O 1
ATOM 1540 N N . LEU A 1 195 ? 40.975 15.088 53.284 1.00 24.72 193 LEU A N 1
ATOM 1541 C CA . LEU A 1 195 ? 42.000 16.092 53.542 1.00 25.02 193 LEU A CA 1
ATOM 1542 C C . LEU A 1 195 ? 41.680 16.985 54.729 1.00 2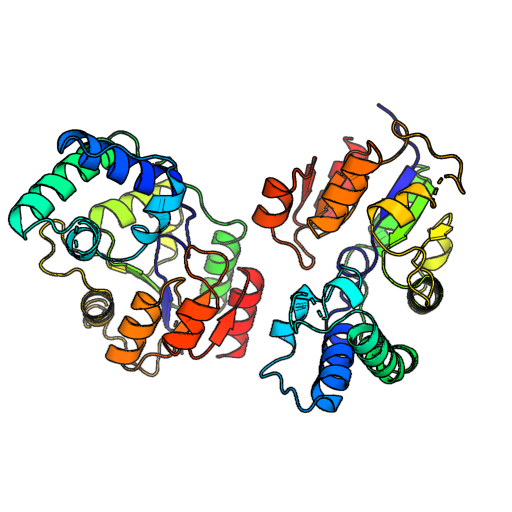7.69 193 LEU A C 1
ATOM 1543 O O . LEU A 1 195 ? 42.572 17.340 55.503 1.00 28.36 193 LEU A O 1
ATOM 1548 N N . LYS A 1 1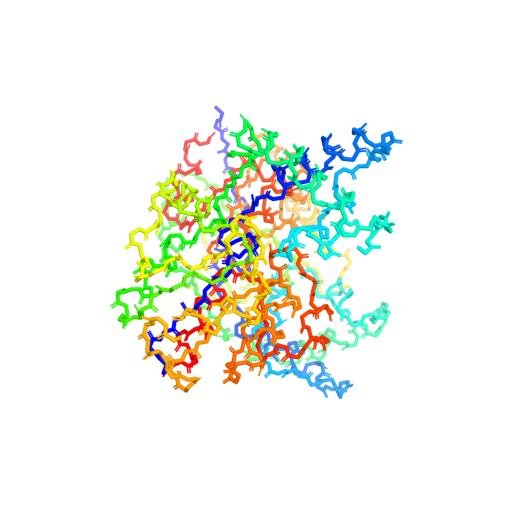96 ? 40.410 17.345 54.878 1.00 28.77 194 LYS A N 1
ATOM 1549 C CA . LYS A 1 196 ? 39.995 18.199 55.983 1.00 30.64 194 LYS A CA 1
ATOM 1550 C C . LYS A 1 196 ? 40.220 17.494 57.320 1.00 30.87 194 LYS A C 1
ATOM 1551 O O . LYS A 1 196 ? 40.736 18.096 58.257 1.00 32.10 194 LYS A O 1
ATOM 1557 N N . ASN A 1 197 ? 39.832 16.223 57.402 1.00 31.58 195 ASN A N 1
ATOM 1558 C CA . ASN A 1 197 ? 39.990 15.442 58.627 1.00 33.99 195 ASN A CA 1
ATOM 1559 C C . ASN A 1 197 ? 41.439 15.064 58.910 1.00 34.14 195 ASN A C 1
ATOM 1560 O O . ASN A 1 197 ? 41.776 14.670 60.028 1.00 34.06 195 ASN A O 1
ATOM 1565 N N . ALA A 1 198 ? 42.288 15.175 57.893 1.00 32.72 196 ALA A N 1
ATOM 1566 C CA . ALA A 1 198 ? 43.702 14.858 58.045 1.00 32.71 196 ALA A CA 1
ATOM 1567 C C . ALA A 1 198 ? 44.384 16.076 58.639 1.00 32.02 196 ALA A C 1
ATOM 1568 O O . ALA A 1 198 ? 45.437 15.970 59.263 1.00 32.68 196 ALA A O 1
ATOM 1570 N N . GLY A 1 199 ? 43.768 17.236 58.439 1.00 32.31 197 GLY A N 1
ATOM 1571 C CA . GLY A 1 199 ? 44.320 18.468 58.969 1.00 31.24 197 GLY A CA 1
ATOM 1572 C C . GLY A 1 199 ? 44.910 19.371 57.913 1.00 31.71 197 GLY A C 1
ATOM 1573 O O . GLY A 1 199 ? 45.604 20.328 58.232 1.00 31.65 197 GLY A O 1
ATOM 1574 N N . ALA A 1 200 ? 44.638 19.069 56.649 1.00 32.54 198 ALA A N 1
ATOM 1575 C CA . ALA A 1 200 ? 45.171 19.869 55.549 1.00 33.29 198 ALA A CA 1
ATOM 1576 C C . ALA A 1 200 ? 45.068 21.343 55.918 1.00 33.69 198 ALA A C 1
ATOM 1577 O O . ALA A 1 200 ? 44.033 21.808 56.375 1.00 33.66 198 ALA A O 1
ATOM 1579 N N . ASN A 1 201 ? 46.155 22.077 55.736 1.00 35.60 199 ASN A N 1
ATOM 1580 C CA . ASN A 1 201 ? 46.172 23.493 56.068 1.00 35.46 199 ASN A CA 1
ATOM 1581 C C . ASN A 1 201 ? 45.466 24.345 55.006 1.00 34.73 199 ASN A C 1
ATOM 1582 O O . ASN A 1 201 ? 45.028 25.464 55.277 1.00 37.30 199 ASN A O 1
ATOM 1587 N N . TYR A 1 202 ? 45.347 23.808 53.797 1.00 32.52 200 TYR A N 1
ATOM 1588 C CA . TYR A 1 202 ? 44.687 24.508 52.694 1.00 28.74 200 TYR A CA 1
ATOM 1589 C C . TYR A 1 202 ? 44.121 23.433 51.765 1.00 25.91 200 TYR A C 1
ATOM 1590 O O . TYR A 1 202 ? 44.733 22.376 51.618 1.00 24.78 200 TYR A O 1
ATOM 1599 N N . ILE A 1 203 ? 42.966 23.690 51.149 1.00 22.55 201 ILE A N 1
ATOM 1600 C CA . ILE A 1 203 ? 42.342 22.717 50.245 1.00 19.73 201 ILE A CA 1
ATOM 1601 C C . ILE A 1 203 ? 41.774 23.361 48.980 1.00 21.03 201 ILE A C 1
ATOM 1602 O O . ILE A 1 203 ? 40.955 24.281 49.056 1.00 19.95 201 ILE A O 1
ATOM 1607 N N . VAL A 1 204 ? 42.210 22.871 47.819 1.00 18.26 202 VAL A N 1
ATOM 1608 C CA . VAL A 1 204 ? 41.754 23.400 46.535 1.00 17.90 202 VAL A CA 1
ATOM 1609 C C . VAL A 1 204 ? 41.196 22.303 45.630 1.00 19.66 202 VAL A C 1
ATOM 1610 O O . VAL A 1 204 ? 41.572 21.133 45.747 1.00 19.44 202 VAL A O 1
ATOM 1614 N N . ASN A 1 205 ? 40.307 22.683 44.719 1.00 18.84 203 ASN A N 1
ATOM 1615 C CA . ASN A 1 205 ? 39.682 21.706 43.829 1.00 21.55 203 ASN A CA 1
ATOM 1616 C C . ASN A 1 205 ? 40.175 21.708 42.381 1.00 20.83 203 ASN A C 1
ATOM 1617 O O . ASN A 1 205 ? 39.694 20.923 41.563 1.00 22.20 203 ASN A O 1
ATOM 1622 N N . SER A 1 206 ? 41.127 22.575 42.058 1.00 19.36 204 SER A N 1
ATOM 1623 C CA . SER A 1 206 ? 41.655 22.634 40.698 1.00 20.33 204 SER A CA 1
ATOM 1624 C C . SER A 1 206 ? 43.087 23.147 40.700 1.00 19.74 204 SER A C 1
ATOM 1625 O O . SER A 1 206 ? 43.544 23.729 41.684 1.00 20.58 204 SER A O 1
ATOM 1628 N N . VAL A 1 207 ? 43.786 22.942 39.587 1.00 19.56 205 VAL A N 1
ATOM 1629 C CA . VAL A 1 207 ? 45.164 23.391 39.447 1.00 18.66 205 VAL A CA 1
ATOM 1630 C C . VAL A 1 207 ? 45.231 24.915 39.484 1.00 21.32 205 VAL A C 1
ATOM 1631 O O . VAL A 1 207 ? 46.190 25.487 40.000 1.00 21.31 205 VAL A O 1
ATOM 1635 N N . ASP A 1 208 ? 44.218 25.577 38.938 1.00 22.78 206 ASP A N 1
ATOM 1636 C CA . ASP A 1 208 ? 44.220 27.035 38.950 1.00 25.04 206 ASP A CA 1
ATOM 1637 C C . ASP A 1 208 ? 44.052 27.537 40.378 1.00 24.83 206 ASP A C 1
ATOM 1638 O O . ASP A 1 208 ? 44.682 28.516 40.780 1.00 25.92 206 ASP A O 1
ATOM 1643 N N . GLU A 1 209 ? 43.192 26.866 41.138 1.00 23.97 207 GLU A N 1
ATOM 1644 C CA . GLU A 1 209 ? 42.963 27.228 42.535 1.00 24.14 207 GLU A CA 1
ATOM 1645 C C . GLU A 1 209 ? 44.260 27.010 43.307 1.00 22.11 207 GLU A C 1
ATOM 1646 O O . GLU A 1 209 ? 44.572 27.745 44.244 1.00 19.65 207 GLU A O 1
ATOM 1652 N N . LEU A 1 210 ? 44.994 25.971 42.910 1.00 20.44 208 LEU A N 1
ATOM 1653 C CA . LEU A 1 210 ? 46.263 25.625 43.535 1.00 19.74 208 LEU A CA 1
ATOM 1654 C C . LEU A 1 210 ? 47.255 26.756 43.278 1.00 20.22 208 LEU A C 1
ATOM 1655 O O . LEU A 1 210 ? 47.956 27.199 44.181 1.00 18.19 208 LEU A O 1
ATOM 1660 N N . HIS A 1 211 ? 47.289 27.231 42.039 1.00 23.41 209 HIS A N 1
ATOM 1661 C CA . HIS A 1 211 ? 48.186 28.313 41.660 1.00 24.96 209 HIS A CA 1
ATOM 1662 C C . HIS A 1 211 ? 47.944 29.533 42.545 1.00 24.20 209 HIS A C 1
ATOM 1663 O O . HIS A 1 211 ? 48.872 30.060 43.156 1.00 25.44 209 HIS A O 1
ATOM 1670 N N . LYS A 1 212 ? 46.687 29.965 42.618 1.00 25.26 210 LYS A N 1
ATOM 1671 C CA . LYS A 1 212 ? 46.299 31.132 43.412 1.00 25.13 210 LYS A CA 1
ATOM 1672 C C . LYS A 1 212 ? 46.695 30.995 44.873 1.00 25.15 210 LYS A C 1
ATOM 1673 O O . LYS A 1 212 ? 47.255 31.920 45.465 1.00 24.64 210 LYS A O 1
ATOM 1679 N N . LYS A 1 213 ? 46.404 29.829 45.445 1.00 23.31 211 LYS A N 1
ATOM 1680 C CA . LYS A 1 213 ? 46.698 29.548 46.847 1.00 23.69 211 LYS A CA 1
ATOM 1681 C C . LYS A 1 213 ? 48.185 29.572 47.170 1.00 22.55 211 LYS A C 1
ATOM 1682 O O . LYS A 1 213 ? 48.583 30.048 48.233 1.00 22.62 211 LYS A O 1
ATOM 1688 N N . ILE A 1 214 ? 49.005 29.040 46.271 1.00 22.70 212 ILE A N 1
ATOM 1689 C CA . ILE A 1 214 ? 50.442 29.027 46.505 1.00 23.96 212 ILE A CA 1
ATOM 1690 C C . ILE A 1 214 ? 50.940 30.456 46.657 1.00 25.51 212 ILE A C 1
ATOM 1691 O O . ILE A 1 214 ? 51.751 30.759 47.531 1.00 26.14 212 ILE A O 1
ATOM 1696 N N . LEU A 1 215 ? 50.441 31.335 45.801 1.00 27.91 213 LEU A N 1
ATOM 1697 C CA . LEU A 1 215 ? 50.840 32.730 45.837 1.00 30.54 213 LEU A CA 1
ATOM 1698 C C . LEU A 1 215 ? 50.360 33.452 47.094 1.00 31.95 213 LEU A C 1
ATOM 1699 O O . LEU A 1 215 ? 51.174 33.949 47.874 1.00 32.15 213 LEU A O 1
ATOM 1704 N N . GLU A 1 216 ? 49.051 33.505 47.317 1.00 33.99 214 GLU A N 1
ATOM 1705 C CA . GLU A 1 216 ? 48.574 34.215 48.493 1.00 37.10 214 GLU A CA 1
ATOM 1706 C C . GLU A 1 216 ? 49.064 33.631 49.805 1.00 37.17 214 GLU A C 1
ATOM 1707 O O . GLU A 1 216 ? 48.714 34.117 50.873 1.00 38.02 214 GLU A O 1
ATOM 1713 N N . LEU A 1 217 ? 49.893 32.597 49.724 1.00 37.73 215 LEU A N 1
ATOM 1714 C CA . LEU A 1 217 ? 50.459 31.990 50.923 1.00 37.79 215 LEU A CA 1
ATOM 1715 C C . LEU A 1 217 ? 51.773 32.674 51.275 1.00 37.72 215 LEU A C 1
ATOM 1716 O O . LEU A 1 217 ? 52.075 32.788 52.476 1.00 38.38 215 LEU A O 1
ATOM 1721 N N . TYR B 1 4 ? 18.759 3.985 31.125 1.00 38.22 2 TYR B N 1
ATOM 1722 C CA . TYR B 1 4 ? 18.445 4.596 32.450 1.00 35.88 2 TYR B CA 1
ATOM 1723 C C . TYR B 1 4 ? 18.347 6.111 32.300 1.00 35.49 2 TYR B C 1
ATOM 1724 O O . TYR B 1 4 ? 19.269 6.748 31.790 1.00 35.77 2 TYR B O 1
ATOM 1726 N N . ASN B 1 5 ? 17.228 6.682 32.739 1.00 33.06 3 ASN B N 1
ATOM 1727 C CA . ASN B 1 5 ? 17.008 8.127 32.657 1.00 31.60 3 ASN B CA 1
ATOM 1728 C C . ASN B 1 5 ? 16.803 8.736 34.038 1.00 29.39 3 ASN B C 1
ATOM 1729 O O . ASN B 1 5 ? 16.912 9.950 34.211 1.00 29.30 3 ASN B O 1
ATOM 1734 N N . TYR B 1 6 ? 16.508 7.881 35.014 1.00 26.94 4 TYR B N 1
ATOM 1735 C CA . TYR B 1 6 ? 16.267 8.317 36.384 1.00 25.44 4 TYR B CA 1
ATOM 1736 C C . TYR B 1 6 ? 17.334 7.844 37.362 1.00 25.46 4 TYR B C 1
ATOM 1737 O O . TYR B 1 6 ? 17.784 6.698 37.311 1.00 25.13 4 TYR B O 1
ATOM 1746 N N . VAL B 1 7 ? 17.730 8.737 38.259 1.00 23.98 5 VAL B N 1
ATOM 1747 C CA . VAL B 1 7 ? 18.719 8.419 39.275 1.00 21.80 5 VAL B CA 1
ATOM 1748 C C . VAL B 1 7 ? 18.135 8.838 40.612 1.00 19.87 5 VAL B C 1
ATOM 1749 O O . VAL B 1 7 ? 17.917 10.024 40.849 1.00 20.59 5 VAL B O 1
ATOM 1753 N N . LEU B 1 8 ? 17.861 7.866 41.476 1.00 19.02 6 LEU B N 1
ATOM 1754 C CA . LEU B 1 8 ? 17.309 8.167 42.795 1.00 18.61 6 LEU B CA 1
ATOM 1755 C C . LEU B 1 8 ? 18.453 8.251 43.797 1.00 18.52 6 LEU B C 1
ATOM 1756 O O . LEU B 1 8 ? 19.403 7.472 43.719 1.00 18.83 6 LEU B O 1
ATOM 1761 N N . PHE B 1 9 ? 18.362 9.214 44.714 1.00 19.84 7 PHE B N 1
ATOM 1762 C CA . PHE B 1 9 ? 19.386 9.430 45.742 1.00 19.96 7 PHE B CA 1
ATOM 1763 C C . PHE B 1 9 ? 18.808 9.428 47.147 1.00 20.89 7 PHE B C 1
ATOM 1764 O O . PHE B 1 9 ? 17.715 9.948 47.379 1.00 16.75 7 PHE B O 1
ATOM 1772 N N . ASP B 1 10 ? 19.551 8.859 48.089 1.00 21.29 8 ASP B N 1
ATOM 1773 C CA . ASP B 1 10 ? 19.122 8.924 49.471 1.00 21.06 8 ASP B CA 1
ATOM 1774 C C . ASP B 1 10 ? 19.651 10.318 49.846 1.00 19.41 8 ASP B C 1
ATOM 1775 O O . ASP B 1 10 ? 20.388 10.925 49.062 1.00 18.59 8 ASP B O 1
ATOM 1780 N N . LEU B 1 11 ? 19.276 10.837 51.013 1.00 18.49 9 LEU B N 1
ATOM 1781 C CA . LEU B 1 11 ? 19.724 12.163 51.427 1.00 16.78 9 LEU B CA 1
ATOM 1782 C C . LEU B 1 11 ? 20.902 12.089 52.403 1.00 17.27 9 LEU B C 1
ATOM 1783 O O . LEU B 1 11 ? 22.042 12.391 52.035 1.00 15.41 9 LEU B O 1
ATOM 1788 N N . ASP B 1 12 ? 20.621 11.687 53.642 1.00 16.11 10 ASP B N 1
ATOM 1789 C CA . ASP B 1 12 ? 21.659 11.574 54.661 1.00 16.40 10 ASP B CA 1
ATOM 1790 C C . ASP B 1 12 ? 22.696 10.538 54.256 1.00 16.40 10 ASP B C 1
ATOM 1791 O O . ASP B 1 12 ? 22.350 9.424 53.871 1.00 17.54 10 ASP B O 1
ATOM 1796 N N . GLY B 1 13 ? 23.969 10.914 54.334 1.00 18.23 11 GLY B N 1
ATOM 1797 C CA . GLY B 1 13 ? 25.032 9.986 53.992 1.00 17.94 11 GLY B CA 1
ATOM 1798 C C . GLY B 1 13 ? 25.291 9.780 52.509 1.00 18.86 11 GLY B C 1
ATOM 1799 O O . GLY B 1 13 ? 26.146 8.980 52.136 1.00 18.04 11 GLY B O 1
ATOM 1800 N N . THR B 1 14 ? 24.559 10.490 51.659 1.00 18.52 12 THR B N 1
ATOM 1801 C CA . THR B 1 14 ? 24.748 10.363 50.220 1.00 18.11 12 THR B CA 1
ATOM 1802 C C . THR B 1 14 ? 24.931 11.751 49.623 1.00 19.31 12 THR B C 1
ATOM 1803 O O . THR B 1 14 ? 25.868 11.995 48.860 1.00 18.91 12 THR B O 1
ATOM 1807 N N . LEU B 1 15 ? 24.039 12.658 49.999 1.00 18.30 13 LEU B N 1
ATOM 1808 C CA . LEU B 1 15 ? 24.091 14.032 49.529 1.00 18.76 13 LEU B CA 1
ATOM 1809 C C . LEU B 1 15 ? 24.614 14.964 50.622 1.00 18.17 13 LEU B C 1
ATOM 1810 O O . LEU B 1 15 ? 25.322 15.934 50.336 1.00 18.70 13 LEU B O 1
ATOM 1815 N N . THR B 1 16 ? 24.265 14.665 51.871 1.00 17.51 14 THR B N 1
ATOM 1816 C CA . THR B 1 16 ? 24.686 15.494 52.993 1.00 16.16 14 THR B CA 1
ATOM 1817 C C . THR B 1 16 ? 25.266 14.704 54.157 1.00 18.80 14 THR B C 1
ATOM 1818 O O . THR B 1 16 ? 24.806 13.598 54.472 1.00 17.76 14 THR B O 1
ATOM 1822 N N . ASP B 1 17 ? 26.285 15.285 54.787 1.00 18.24 15 ASP B N 1
ATOM 1823 C CA . ASP B 1 17 ? 26.897 14.698 55.969 1.00 19.63 15 ASP B CA 1
ATOM 1824 C C . ASP B 1 17 ? 26.100 15.358 57.085 1.00 17.85 15 ASP B C 1
ATOM 1825 O O . ASP B 1 17 ? 26.431 16.450 57.550 1.00 16.43 15 ASP B O 1
ATOM 1830 N N . SER B 1 18 ? 25.033 14.684 57.491 1.00 17.75 16 SER B N 1
ATOM 1831 C CA . SER B 1 18 ? 24.111 15.191 58.501 1.00 18.04 16 SER B CA 1
ATOM 1832 C C . SER B 1 18 ? 24.213 14.499 59.857 1.00 17.54 16 SER B C 1
ATOM 1833 O O . SER B 1 18 ? 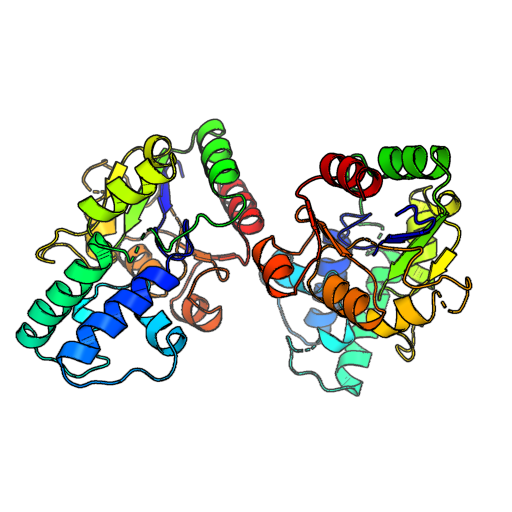23.387 14.737 60.744 1.00 16.66 16 SER B O 1
ATOM 1836 N N . ALA B 1 19 ? 25.227 13.656 60.015 1.00 17.57 17 ALA B N 1
ATOM 1837 C CA . ALA B 1 19 ? 25.418 12.898 61.251 1.00 17.13 17 ALA B CA 1
ATOM 1838 C C . ALA B 1 19 ? 25.455 13.716 62.531 1.00 17.77 17 ALA B C 1
ATOM 1839 O O . ALA B 1 19 ? 24.947 13.274 63.557 1.00 18.99 17 ALA B O 1
ATOM 1841 N N . GLU B 1 20 ? 26.054 14.900 62.498 1.00 17.25 18 GLU B N 1
ATOM 1842 C CA . GLU B 1 20 ? 26.119 15.692 63.723 1.00 18.46 18 GLU B CA 1
ATOM 1843 C C . GLU B 1 20 ? 24.739 16.028 64.289 1.00 17.58 18 GLU B C 1
ATOM 1844 O O . GLU B 1 20 ? 24.444 15.734 65.449 1.00 17.06 18 GLU B O 1
ATOM 1850 N N . GLY B 1 21 ? 23.898 16.647 63.471 1.00 16.69 19 GLY B N 1
ATOM 1851 C CA . GLY B 1 21 ? 22.570 17.014 63.922 1.00 17.35 19 GLY B CA 1
ATOM 1852 C C . GLY B 1 21 ? 21.687 15.833 64.266 1.00 17.37 19 GLY B C 1
ATOM 1853 O O . GLY B 1 21 ? 20.884 15.904 65.199 1.00 16.01 19 GLY B O 1
ATOM 1854 N N . ILE B 1 22 ? 21.830 14.745 63.510 1.00 18.18 20 ILE B N 1
ATOM 1855 C CA . ILE B 1 22 ? 21.034 13.538 63.735 1.00 17.41 20 ILE B CA 1
ATOM 1856 C C . ILE B 1 22 ? 21.421 12.832 65.039 1.00 18.62 20 ILE B C 1
ATOM 1857 O O . ILE B 1 22 ? 20.558 12.515 65.860 1.00 20.00 20 ILE B O 1
ATOM 1862 N N . THR B 1 23 ? 22.711 12.579 65.230 1.00 17.89 21 THR B N 1
ATOM 1863 C CA . THR B 1 23 ? 23.149 11.902 66.444 1.00 17.64 21 THR B CA 1
ATOM 1864 C C . THR B 1 23 ? 22.873 12.742 67.694 1.00 18.53 21 THR B C 1
ATOM 1865 O O . THR B 1 23 ? 22.578 12.200 68.761 1.00 18.83 21 THR B O 1
ATOM 1869 N N . LYS B 1 24 ? 22.952 14.064 67.566 1.00 17.81 22 LYS B N 1
ATOM 1870 C CA . LYS B 1 24 ? 22.686 14.929 68.707 1.00 17.03 22 LYS B CA 1
ATOM 1871 C C . LYS B 1 24 ? 21.182 14.962 69.000 1.00 17.92 22 LYS B C 1
ATOM 1872 O O . LYS B 1 24 ? 20.768 15.178 70.141 1.00 16.64 22 LYS B O 1
ATOM 1878 N N . SER B 1 25 ? 20.364 14.741 67.973 1.00 16.32 23 SER B N 1
ATOM 1879 C CA . SER B 1 25 ? 18.917 14.716 68.162 1.00 16.62 23 SER B CA 1
ATOM 1880 C C . SER B 1 25 ? 18.581 13.406 68.878 1.00 16.79 23 SER B C 1
ATOM 1881 O O . SER B 1 25 ? 17.724 13.371 69.760 1.00 19.03 23 SER B O 1
ATOM 1884 N N . VAL B 1 26 ? 19.262 12.334 68.485 1.00 16.11 24 VAL B N 1
ATOM 1885 C CA . VAL B 1 26 ? 19.059 11.028 69.096 1.00 17.59 24 VAL B CA 1
ATOM 1886 C C . VAL B 1 26 ? 19.534 11.036 70.552 1.00 20.05 24 VAL B C 1
ATOM 1887 O O . VAL B 1 26 ? 18.918 10.417 71.417 1.00 19.52 24 VAL B O 1
ATOM 1891 N N . LYS B 1 27 ? 20.636 11.735 70.816 1.00 20.75 25 LYS B N 1
ATOM 1892 C CA . LYS B 1 27 ? 21.161 11.827 72.174 1.00 21.79 25 LYS B CA 1
ATOM 1893 C C . LYS B 1 27 ? 20.171 12.609 73.038 1.00 22.60 25 LYS B C 1
ATOM 1894 O O . LYS B 1 27 ? 19.858 12.207 74.160 1.00 23.09 25 LYS B O 1
ATOM 1900 N N . TYR B 1 28 ? 19.679 13.726 72.511 1.00 21.45 26 TYR B N 1
ATOM 1901 C CA . TYR B 1 28 ? 18.726 14.555 73.233 1.00 23.89 26 TYR B CA 1
ATOM 1902 C C . TYR B 1 28 ? 17.518 13.730 73.681 1.00 25.04 26 TYR B C 1
ATOM 1903 O O . TYR B 1 28 ? 17.044 13.857 74.814 1.00 24.06 26 TYR B O 1
ATOM 1912 N N . SER B 1 29 ? 17.026 12.893 72.770 1.00 25.26 27 SER B N 1
ATOM 1913 C CA . SER B 1 29 ? 15.870 12.040 73.029 1.00 24.92 27 SER B CA 1
ATOM 1914 C C . SER B 1 29 ? 16.180 10.984 74.082 1.00 24.92 27 SER B C 1
ATOM 1915 O O . SER B 1 29 ? 15.491 10.893 75.093 1.00 26.48 27 SER B O 1
ATOM 1918 N N . LEU B 1 30 ? 17.213 10.184 73.840 1.00 25.38 28 LEU B N 1
ATOM 1919 C CA . LEU B 1 30 ? 17.608 9.142 74.781 1.00 27.27 28 LEU B CA 1
ATOM 1920 C C . LEU B 1 30 ? 17.782 9.682 76.199 1.00 29.12 28 LEU B C 1
ATOM 1921 O O . LEU B 1 30 ? 17.384 9.031 77.162 1.00 30.49 28 LEU B O 1
ATOM 1926 N N . ASN B 1 31 ? 18.378 10.865 76.326 1.00 29.64 29 ASN B N 1
ATOM 1927 C CA . ASN B 1 31 ? 18.589 11.467 77.641 1.00 31.26 29 ASN B CA 1
ATOM 1928 C C . ASN B 1 31 ? 17.260 11.665 78.378 1.00 32.27 29 ASN B C 1
ATOM 1929 O O . ASN B 1 31 ? 17.228 11.743 79.607 1.00 31.31 29 ASN B O 1
ATOM 1934 N N . LYS B 1 32 ? 16.166 11.740 77.625 1.00 33.40 30 LYS B N 1
ATOM 1935 C CA . LYS B 1 32 ? 14.845 11.915 78.219 1.00 34.81 30 LYS B CA 1
ATOM 1936 C C . LYS B 1 32 ? 14.369 10.600 78.821 1.00 35.43 30 LYS B C 1
ATOM 1937 O O . LYS B 1 32 ? 13.392 10.561 79.561 1.00 36.46 30 LYS B O 1
ATOM 1943 N N . PHE B 1 33 ? 15.071 9.524 78.492 1.00 36.68 31 PHE B N 1
ATOM 1944 C CA . PHE B 1 33 ? 14.746 8.199 78.993 1.00 37.99 31 PHE B CA 1
ATOM 1945 C C . PHE B 1 33 ? 15.871 7.747 79.914 1.00 39.69 31 PHE B C 1
ATOM 1946 O O . PHE B 1 33 ? 16.092 6.555 80.119 1.00 39.34 31 PHE B O 1
ATOM 1954 N N . ASP B 1 34 ? 16.584 8.727 80.461 1.00 40.61 32 ASP B N 1
ATOM 1955 C CA . ASP B 1 34 ? 17.683 8.467 81.374 1.00 40.87 32 ASP B CA 1
ATOM 1956 C C . ASP B 1 34 ? 18.715 7.525 80.775 1.00 39.62 32 ASP B C 1
ATOM 1957 O O . ASP B 1 34 ? 19.300 6.694 81.470 1.00 38.96 32 ASP B O 1
ATOM 1962 N N . ILE B 1 35 ? 18.920 7.645 79.471 1.00 38.58 33 ILE B N 1
ATOM 1963 C CA . ILE B 1 35 ? 19.909 6.832 78.780 1.00 37.71 33 ILE B CA 1
ATOM 1964 C C . ILE B 1 35 ? 21.024 7.785 78.365 1.00 38.31 33 ILE B C 1
ATOM 1965 O O . ILE B 1 35 ? 20.829 8.637 77.499 1.00 37.69 33 ILE B O 1
ATOM 1970 N N . GLN B 1 36 ? 22.184 7.648 78.998 1.00 39.06 34 GLN B N 1
ATOM 1971 C CA . GLN B 1 36 ? 23.319 8.513 78.697 1.00 40.70 34 GLN B CA 1
ATOM 1972 C C . GLN B 1 36 ? 24.044 8.016 77.456 1.00 40.87 34 GLN B C 1
ATOM 1973 O O . GLN B 1 36 ? 24.060 6.817 77.169 1.00 41.95 34 GLN B O 1
ATOM 1979 N N . VAL B 1 37 ? 24.644 8.941 76.719 1.00 40.58 35 VAL B N 1
ATOM 1980 C CA . VAL B 1 37 ? 25.354 8.582 75.505 1.00 41.28 35 VAL B CA 1
ATOM 1981 C C . VAL B 1 37 ? 26.841 8.920 75.577 1.00 42.50 35 VAL B C 1
ATOM 1982 O O . VAL B 1 37 ? 27.223 10.093 75.618 1.00 43.01 35 VAL B O 1
ATOM 1986 N N . GLU B 1 38 ? 27.668 7.876 75.593 1.00 43.65 36 GLU B N 1
ATOM 1987 C CA . GLU B 1 38 ? 29.121 8.013 75.639 1.00 44.75 36 GLU B CA 1
ATOM 1988 C C . GLU B 1 38 ? 29.577 9.027 74.597 1.00 43.90 36 GLU B C 1
ATOM 1989 O O . GLU B 1 38 ? 29.713 10.218 74.890 1.00 44.91 36 GLU B O 1
ATOM 1995 N N . ASP B 1 39 ? 29.820 8.547 73.381 1.00 41.84 37 ASP B N 1
ATOM 1996 C CA . ASP B 1 39 ? 30.235 9.418 72.293 1.00 39.71 37 ASP B CA 1
ATOM 1997 C C . ASP B 1 39 ? 29.215 9.292 71.160 1.00 36.64 37 ASP B C 1
ATOM 1998 O O . ASP B 1 39 ? 28.700 8.204 70.889 1.00 35.11 37 ASP B O 1
ATOM 2003 N N . LEU B 1 40 ? 28.923 10.418 70.518 1.00 33.52 38 LEU B N 1
ATOM 2004 C CA . LEU B 1 40 ? 27.959 10.488 69.426 1.00 30.84 38 LEU B CA 1
ATOM 2005 C C . LEU B 1 40 ? 28.152 9.533 68.257 1.00 28.47 38 LEU B C 1
ATOM 2006 O O . LEU B 1 40 ? 27.167 9.077 67.674 1.00 26.95 38 LEU B O 1
ATOM 2011 N N . SER B 1 41 ? 29.397 9.233 67.898 1.00 26.11 39 SER B N 1
ATOM 2012 C CA . SER B 1 41 ? 29.639 8.339 66.769 1.00 25.84 39 SER B CA 1
ATOM 2013 C C . SER B 1 41 ? 28.992 6.966 66.958 1.00 25.57 39 SER B C 1
ATOM 2014 O O . SER B 1 41 ? 28.769 6.247 65.984 1.00 24.95 39 SER B O 1
ATOM 2017 N N . SER B 1 42 ? 28.691 6.604 68.204 1.00 24.57 40 SER B N 1
ATOM 2018 C CA . SER B 1 42 ? 28.058 5.315 68.477 1.00 23.83 40 SER B CA 1
ATOM 2019 C C . SER B 1 42 ? 26.606 5.335 67.980 1.00 23.64 40 SER B C 1
ATOM 2020 O O . SER B 1 42 ? 25.978 4.286 67.844 1.00 23.79 40 SER B O 1
ATOM 2023 N N . LEU B 1 43 ? 26.087 6.535 67.710 1.00 21.85 41 LEU B N 1
ATOM 2024 C CA . LEU B 1 43 ? 24.720 6.709 67.214 1.00 19.87 41 LEU B CA 1
ATOM 2025 C C . LEU B 1 43 ? 24.677 6.911 65.689 1.00 20.86 41 LEU B C 1
ATOM 2026 O O . LEU B 1 43 ? 23.625 7.207 65.124 1.00 20.98 41 LEU B O 1
ATOM 2031 N N . ASN B 1 44 ? 25.820 6.762 65.026 1.00 21.79 42 ASN B N 1
ATOM 2032 C CA . ASN B 1 44 ? 25.868 6.922 63.574 1.00 21.82 42 ASN B CA 1
ATOM 2033 C C . ASN B 1 44 ? 24.965 5.890 62.896 1.00 22.08 42 ASN B C 1
ATOM 2034 O O . ASN B 1 44 ? 24.509 6.101 61.774 1.00 21.32 42 ASN B O 1
ATOM 2039 N N . LYS B 1 45 ? 24.703 4.782 63.584 1.00 21.33 43 LYS B N 1
ATOM 2040 C CA . LYS B 1 45 ? 23.848 3.735 63.033 1.00 22.68 43 LYS B CA 1
ATOM 2041 C C . LYS B 1 45 ? 22.412 4.227 62.837 1.00 21.97 43 LYS B C 1
ATOM 2042 O O . LYS B 1 45 ? 21.642 3.624 62.097 1.00 23.33 43 LYS B O 1
ATOM 2048 N N . PHE B 1 46 ? 22.054 5.320 63.501 1.00 20.57 44 PHE B N 1
ATOM 2049 C CA . PHE B 1 46 ? 20.715 5.882 63.369 1.00 20.92 44 PHE B CA 1
ATOM 2050 C C . PHE B 1 46 ? 20.592 6.689 62.080 1.00 20.64 44 PHE B C 1
ATOM 2051 O O . PHE B 1 46 ? 19.487 7.049 61.662 1.00 21.61 44 PHE B O 1
ATOM 2059 N N . VAL B 1 47 ? 21.724 6.995 61.459 1.00 17.89 45 VAL B N 1
ATOM 2060 C CA . VAL B 1 47 ? 21.700 7.784 60.238 1.00 17.48 45 VAL B CA 1
ATOM 2061 C C . VAL B 1 47 ? 21.346 6.957 59.008 1.00 17.02 45 VAL B C 1
ATOM 2062 O O . VAL B 1 47 ? 22.145 6.143 58.546 1.00 16.22 45 VAL B O 1
ATOM 2066 N N . GLY B 1 48 ? 20.142 7.171 58.481 1.00 18.61 46 GLY B N 1
ATOM 2067 C CA . GLY B 1 48 ? 19.724 6.442 57.294 1.00 19.66 46 GLY B CA 1
ATOM 2068 C C . GLY B 1 48 ? 18.359 5.781 57.396 1.00 21.10 46 GLY B C 1
ATOM 2069 O O . GLY B 1 48 ? 17.411 6.214 56.736 1.00 20.66 46 GLY B O 1
ATOM 2070 N N . PRO B 1 49 ? 18.227 4.727 58.217 1.00 21.22 47 PRO B N 1
ATOM 2071 C CA . PRO B 1 49 ? 16.964 4.007 58.394 1.00 21.36 47 PRO B CA 1
ATOM 2072 C C . PRO B 1 49 ? 15.924 4.777 59.201 1.00 22.02 47 PRO B C 1
ATOM 2073 O O . PRO B 1 49 ? 16.235 5.783 59.844 1.00 21.34 47 PRO B O 1
ATOM 2077 N N . PRO B 1 50 ? 14.664 4.310 59.171 1.00 20.32 48 PRO B N 1
ATOM 2078 C CA . PRO B 1 50 ? 13.592 4.974 59.915 1.00 21.92 48 PRO B CA 1
ATOM 2079 C C . PRO B 1 50 ? 13.932 4.972 61.408 1.00 21.00 48 PRO B C 1
ATOM 2080 O O . PRO B 1 50 ? 14.464 3.991 61.923 1.00 22.77 48 PRO B O 1
ATOM 2084 N N . LEU B 1 51 ? 13.622 6.063 62.096 1.00 24.76 49 LEU B N 1
ATOM 2085 C CA . LEU B 1 51 ? 13.911 6.171 63.529 1.00 27.11 49 LEU B CA 1
ATOM 2086 C C . LEU B 1 51 ? 13.266 5.055 64.356 1.00 29.85 49 LEU B C 1
ATOM 2087 O O . LEU B 1 51 ? 13.910 4.469 65.236 1.00 29.00 49 LEU B O 1
ATOM 2092 N N . LYS B 1 52 ? 11.999 4.764 64.067 1.00 32.17 50 LYS B N 1
ATOM 2093 C CA . LYS B 1 52 ? 11.272 3.708 64.770 1.00 34.69 50 LYS B CA 1
ATOM 2094 C C . LYS B 1 52 ? 12.055 2.405 64.810 1.00 35.40 50 LYS B C 1
ATOM 2095 O O . LYS B 1 52 ? 12.298 1.856 65.882 1.00 37.51 50 LYS B O 1
ATOM 2101 N N . THR B 1 53 ? 12.453 1.905 63.647 1.00 35.91 51 THR B N 1
ATOM 2102 C CA . THR B 1 53 ? 13.202 0.659 63.603 1.00 37.13 51 THR B CA 1
ATOM 2103 C C . THR B 1 53 ? 14.472 0.762 64.451 1.00 36.56 51 THR B C 1
ATOM 2104 O O . THR B 1 53 ? 14.899 -0.223 65.056 1.00 36.64 51 THR B O 1
ATOM 2108 N N . SER B 1 54 ? 15.066 1.956 64.508 1.00 35.62 52 SER B N 1
ATOM 2109 C CA . SER B 1 54 ? 16.289 2.165 65.287 1.00 33.34 52 SER B CA 1
ATOM 2110 C C . SER B 1 54 ? 16.030 2.262 66.790 1.00 32.93 52 SER B C 1
ATOM 2111 O O . SER B 1 54 ? 16.599 1.499 67.566 1.00 33.83 52 SER B O 1
ATOM 2114 N N . PHE B 1 55 ? 15.184 3.204 67.198 1.00 33.83 53 PHE B N 1
ATOM 2115 C CA . PHE B 1 55 ? 14.861 3.374 68.611 1.00 35.01 53 PHE B CA 1
ATOM 2116 C C . PHE B 1 55 ? 14.357 2.068 69.192 1.00 36.88 53 PHE B C 1
ATOM 2117 O O . PHE B 1 55 ? 14.717 1.668 70.301 1.00 37.04 53 PHE B O 1
ATOM 2133 N N . GLU B 1 57 ? 14.736 -1.180 67.902 1.00 39.16 55 GLU B N 1
ATOM 2134 C CA . GLU B 1 57 ? 15.704 -2.268 67.920 1.00 40.13 55 GLU B CA 1
ATOM 2135 C C . GLU B 1 57 ? 16.881 -2.088 68.882 1.00 40.35 55 GLU B C 1
ATOM 2136 O O . GLU B 1 57 ? 17.049 -2.869 69.815 1.00 41.60 55 GLU B O 1
ATOM 2142 N N . TYR B 1 58 ? 17.693 -1.061 68.651 1.00 40.08 56 TYR B N 1
ATOM 2143 C CA . TYR B 1 58 ? 18.878 -0.813 69.473 1.00 39.47 56 TYR B CA 1
ATOM 2144 C C . TYR B 1 58 ? 18.628 -0.546 70.956 1.00 38.91 56 TYR B C 1
ATOM 2145 O O . TYR B 1 58 ? 19.478 -0.851 71.795 1.00 37.61 56 TYR B O 1
ATOM 2154 N N . TYR B 1 59 ? 17.474 0.025 71.283 1.00 39.62 57 TYR B N 1
ATOM 2155 C CA . TYR B 1 59 ? 17.161 0.338 72.673 1.00 40.74 57 TYR B CA 1
ATOM 2156 C C . TYR B 1 59 ? 15.987 -0.435 73.252 1.00 42.05 57 TYR B C 1
ATOM 2157 O O . TYR B 1 59 ? 15.472 -0.098 74.324 1.00 41.28 57 TYR B O 1
ATOM 2166 N N . ASN B 1 60 ? 15.584 -1.483 72.543 1.00 43.32 58 ASN B N 1
ATOM 2167 C CA . ASN B 1 60 ? 14.471 -2.322 72.962 1.00 44.35 58 ASN B CA 1
ATOM 2168 C C . ASN B 1 60 ? 13.256 -1.529 73.445 1.00 43.50 58 ASN B C 1
ATOM 2169 O O . ASN B 1 60 ? 12.598 -1.915 74.408 1.00 44.98 58 ASN B O 1
ATOM 2174 N N . PHE B 1 61 ? 12.972 -0.412 72.777 1.00 42.67 59 PHE B N 1
ATOM 2175 C CA . PHE B 1 61 ? 11.809 0.406 73.104 1.00 41.47 59 PHE B CA 1
ATOM 2176 C C . PHE B 1 61 ? 10.628 -0.304 72.450 1.00 43.16 59 PHE B C 1
ATOM 2177 O O . PHE B 1 61 ? 10.819 -1.083 71.504 1.00 43.13 59 PHE B O 1
ATOM 2185 N N . ASP B 1 62 ? 9.417 -0.056 72.943 1.00 43.11 60 ASP B N 1
ATOM 2186 C CA . ASP B 1 62 ? 8.242 -0.665 72.326 1.00 43.94 60 ASP B CA 1
ATOM 2187 C C . ASP B 1 62 ? 7.637 0.375 71.392 1.00 44.03 60 ASP B C 1
ATOM 2188 O O . ASP B 1 62 ? 7.898 1.573 71.535 1.00 43.38 60 ASP B O 1
ATOM 2193 N N . GLU B 1 63 ? 6.834 -0.085 70.438 1.00 44.92 61 GLU B N 1
ATOM 2194 C CA . GLU B 1 63 ? 6.227 0.794 69.446 1.00 45.36 61 GLU B CA 1
ATOM 2195 C C . GLU B 1 63 ? 5.774 2.161 69.952 1.00 44.66 61 GLU B C 1
ATOM 2196 O O . GLU B 1 63 ? 5.722 3.128 69.188 1.00 46.38 61 GLU B O 1
ATOM 2202 N N . GLU B 1 64 ? 5.464 2.261 71.236 1.00 43.34 62 GLU B N 1
ATOM 2203 C CA . GLU B 1 64 ? 5.003 3.532 71.774 1.00 42.11 62 GLU B CA 1
ATOM 2204 C C . GLU B 1 64 ? 6.045 4.380 72.466 1.00 40.55 62 GLU B C 1
ATOM 2205 O O . GLU B 1 64 ? 5.940 5.606 72.464 1.00 38.17 62 GLU B O 1
ATOM 2211 N N . THR B 1 65 ? 7.036 3.737 73.076 1.00 39.11 63 THR B N 1
ATOM 2212 C CA . THR B 1 65 ? 8.105 4.481 73.724 1.00 37.52 63 THR B CA 1
ATOM 2213 C C . THR B 1 65 ? 8.911 5.043 72.554 1.00 37.68 63 THR B C 1
ATOM 2214 O O . THR B 1 65 ? 9.463 6.137 72.629 1.00 39.17 63 THR B O 1
ATOM 2218 N N . ALA B 1 66 ? 8.954 4.273 71.467 1.00 37.21 64 ALA B N 1
ATOM 2219 C CA . ALA B 1 66 ? 9.678 4.652 70.256 1.00 37.64 64 ALA B CA 1
ATOM 2220 C C . ALA B 1 66 ? 9.067 5.880 69.603 1.00 37.52 64 ALA B C 1
ATOM 2221 O O . ALA B 1 66 ? 9.781 6.765 69.141 1.00 37.64 64 ALA B O 1
ATOM 2223 N N . THR B 1 67 ? 7.742 5.933 69.570 1.00 37.40 65 THR B N 1
ATOM 2224 C CA . THR B 1 67 ? 7.045 7.059 68.974 1.00 37.13 65 THR B CA 1
ATOM 2225 C C . THR B 1 67 ? 7.358 8.355 69.714 1.00 36.25 65 THR B C 1
ATOM 2226 O O . THR B 1 67 ? 7.708 9.358 69.094 1.00 36.92 65 THR B O 1
ATOM 2230 N N . VAL B 1 68 ? 7.235 8.337 71.039 1.00 35.18 66 VAL B N 1
ATOM 2231 C CA . VAL B 1 68 ? 7.517 9.530 71.830 1.00 33.73 66 VAL B CA 1
ATOM 2232 C C . VAL B 1 68 ? 9.007 9.855 71.782 1.00 32.42 66 VAL B C 1
ATOM 2233 O O . VAL B 1 68 ? 9.404 11.006 71.960 1.00 32.55 66 VAL B O 1
ATOM 2237 N N . ALA B 1 69 ? 9.830 8.835 71.556 1.00 30.90 67 ALA B N 1
ATOM 2238 C CA . ALA B 1 69 ? 11.269 9.043 71.466 1.00 31.63 67 ALA B CA 1
ATOM 2239 C C . ALA B 1 69 ? 11.517 9.855 70.199 1.00 31.36 67 ALA B C 1
ATOM 2240 O O . ALA B 1 69 ? 12.325 10.784 70.186 1.00 30.71 67 ALA B O 1
ATOM 2242 N N . ILE B 1 70 ? 10.805 9.502 69.134 1.00 31.26 68 ILE B N 1
ATOM 2243 C CA . ILE B 1 70 ? 10.941 10.212 67.867 1.00 29.82 68 ILE B CA 1
ATOM 2244 C C . ILE B 1 70 ? 10.542 11.672 68.040 1.00 29.29 68 ILE B C 1
ATOM 2245 O O . ILE B 1 70 ? 11.099 12.552 67.386 1.00 27.84 68 ILE B O 1
ATOM 2250 N N . ASP B 1 71 ? 9.586 11.934 68.927 1.00 30.89 69 ASP B N 1
ATOM 2251 C CA . ASP B 1 71 ? 9.131 13.302 69.158 1.00 32.83 69 ASP B CA 1
ATOM 2252 C C . ASP B 1 71 ? 10.149 14.188 69.866 1.00 31.57 69 ASP B C 1
ATOM 2253 O O . ASP B 1 71 ? 10.231 15.389 69.594 1.00 29.13 69 ASP B O 1
ATOM 2258 N N . TYR B 1 72 ? 10.906 13.606 70.792 1.00 30.44 70 TYR B N 1
ATOM 2259 C CA . TYR B 1 72 ? 11.935 14.365 71.499 1.00 28.67 70 TYR B CA 1
ATOM 2260 C C . TYR B 1 72 ? 13.012 14.675 70.467 1.00 25.50 70 TYR B C 1
ATOM 2261 O O . TYR B 1 72 ? 13.560 15.780 70.412 1.00 24.15 70 TYR B O 1
ATOM 2270 N N . TYR B 1 73 ? 13.295 13.672 69.645 1.00 24.22 71 TYR B N 1
ATOM 2271 C CA . TYR B 1 73 ? 14.277 13.783 68.573 1.00 23.43 71 TYR B CA 1
ATOM 2272 C C . TYR B 1 73 ? 13.960 14.994 67.704 1.00 21.06 71 TYR B C 1
ATOM 2273 O O . TYR B 1 73 ? 14.816 15.848 67.473 1.00 20.87 71 TYR B O 1
ATOM 2282 N N . ARG B 1 74 ? 12.720 15.060 67.224 1.00 20.90 72 ARG B N 1
ATOM 2283 C CA . ARG B 1 74 ? 12.292 16.156 66.360 1.00 20.55 72 ARG B CA 1
ATOM 2284 C C . ARG B 1 74 ? 12.301 17.522 67.044 1.00 20.33 72 ARG B C 1
ATOM 2285 O O . ARG B 1 74 ? 12.454 18.554 66.381 1.00 19.05 72 ARG B O 1
ATOM 2293 N N . ASP B 1 75 ? 12.141 17.546 68.366 1.00 21.12 73 ASP B N 1
ATOM 2294 C CA . ASP B 1 75 ? 12.192 18.825 69.077 1.00 21.89 73 ASP B CA 1
ATOM 2295 C C . ASP B 1 75 ? 13.577 19.437 68.834 1.00 21.07 73 ASP B C 1
ATOM 2296 O O . ASP B 1 75 ? 13.708 20.576 68.379 1.00 22.21 73 ASP B O 1
ATOM 2301 N N . TYR B 1 76 ? 14.610 18.660 69.131 1.00 20.63 74 TYR B N 1
ATOM 2302 C CA . TYR B 1 76 ? 15.977 19.121 68.947 1.00 20.55 74 TYR B CA 1
ATOM 2303 C C . TYR B 1 76 ? 16.294 19.253 67.462 1.00 20.50 74 TYR B C 1
ATOM 2304 O O . TYR B 1 76 ? 16.927 20.218 67.047 1.00 20.40 74 TYR B O 1
ATOM 2313 N N . PHE B 1 77 ? 15.852 18.282 66.664 1.00 21.85 75 PHE B N 1
ATOM 2314 C CA . PHE B 1 77 ? 16.117 18.311 65.226 1.00 21.49 75 PHE B CA 1
ATOM 2315 C C . PHE B 1 77 ? 15.636 19.611 64.594 1.00 21.50 75 PHE B C 1
ATOM 2316 O O . PHE B 1 77 ? 16.406 20.319 63.953 1.00 22.60 75 PHE B O 1
ATOM 2324 N N . LYS B 1 78 ? 14.360 19.928 64.776 1.00 22.31 76 LYS B N 1
ATOM 2325 C CA . LYS B 1 78 ? 13.808 21.150 64.201 1.00 22.25 76 LYS B CA 1
ATOM 2326 C C . LYS B 1 78 ? 14.456 22.393 64.808 1.00 23.35 76 LYS B C 1
ATOM 2327 O O . LYS B 1 78 ? 14.644 23.403 64.122 1.00 21.84 76 LYS B O 1
ATOM 2333 N N . ALA B 1 79 ? 14.809 22.308 66.090 1.00 22.66 77 ALA B N 1
ATOM 2334 C CA . ALA B 1 79 ? 15.419 23.425 66.798 1.00 23.29 77 ALA B CA 1
ATOM 2335 C C . ALA B 1 79 ? 16.877 23.680 66.445 1.00 23.84 77 ALA B C 1
ATOM 2336 O O . ALA B 1 79 ? 17.303 24.833 66.381 1.00 24.20 77 ALA B O 1
ATOM 2338 N N . LYS B 1 80 ? 17.644 22.618 66.209 1.00 24.56 78 LYS B N 1
ATOM 2339 C CA . LYS B 1 80 ? 19.065 22.790 65.911 1.00 23.43 78 LYS B CA 1
ATOM 2340 C C . LYS B 1 80 ? 19.695 21.701 65.044 1.00 21.35 78 LYS B C 1
ATOM 2341 O O . LYS B 1 80 ? 20.520 21.993 64.185 1.00 19.93 78 LYS B O 1
ATOM 2347 N N . GLY B 1 81 ? 19.309 20.448 65.270 1.00 19.57 79 GLY B N 1
ATOM 2348 C CA . GLY B 1 81 ? 19.896 19.348 64.519 1.00 19.03 79 GLY B CA 1
ATOM 2349 C C . GLY B 1 81 ? 19.813 19.411 63.008 1.00 19.02 79 GLY B C 1
ATOM 2350 O O . GLY B 1 81 ? 20.746 19.026 62.311 1.00 17.18 79 GLY B O 1
ATOM 2359 N N . PHE B 1 83 ? 20.162 21.745 60.867 1.00 25.05 81 PHE B N 1
ATOM 2360 C CA . PHE B 1 83 ? 21.220 22.474 60.183 1.00 25.36 81 PHE B CA 1
ATOM 2361 C C . PHE B 1 83 ? 22.654 22.266 60.682 1.00 23.80 81 PHE B C 1
ATOM 2362 O O . PHE B 1 83 ? 23.561 23.019 60.329 1.00 24.18 81 PHE B O 1
ATOM 2370 N N . GLU B 1 84 ? 22.846 21.255 61.520 1.00 20.07 82 GLU B N 1
ATOM 2371 C CA . GLU B 1 84 ? 24.185 20.879 61.966 1.00 20.63 82 GLU B CA 1
ATOM 2372 C C . GLU B 1 84 ? 24.354 19.821 60.882 1.00 18.38 82 GLU B C 1
ATOM 2373 O O . GLU B 1 84 ? 24.287 18.615 61.113 1.00 17.28 82 GLU B O 1
ATOM 2379 N N . ASN B 1 85 ? 24.551 20.315 59.669 1.00 18.84 83 ASN B N 1
ATOM 2380 C CA . ASN B 1 85 ? 24.589 19.453 58.509 1.00 20.51 83 ASN B CA 1
ATOM 2381 C C . ASN B 1 85 ? 25.345 20.171 57.397 1.00 20.91 83 ASN B C 1
ATOM 2382 O O . ASN B 1 85 ? 25.433 21.388 57.401 1.00 19.85 83 ASN B O 1
ATOM 2387 N N . LYS B 1 86 ? 25.897 19.415 56.455 1.00 22.48 84 LYS B N 1
ATOM 2388 C CA . LYS B 1 86 ? 26.605 20.021 55.335 1.00 25.18 84 LYS B CA 1
ATOM 2389 C C . LYS B 1 86 ? 26.630 19.106 54.127 1.00 24.55 84 LYS B C 1
ATOM 2390 O O . LYS B 1 86 ? 26.599 17.878 54.256 1.00 25.59 84 LYS B O 1
ATOM 2396 N N . VAL B 1 87 ? 26.673 19.718 52.950 1.00 23.33 85 VAL B N 1
ATOM 2397 C CA . VAL B 1 87 ? 26.696 18.985 51.690 1.00 22.29 85 VAL B CA 1
ATOM 2398 C C . VAL B 1 87 ? 28.084 18.417 51.412 1.00 22.34 85 VAL B C 1
ATOM 2399 O O . VAL B 1 87 ? 29.084 19.112 51.595 1.00 24.25 85 VAL B O 1
ATOM 2403 N N . TYR B 1 88 ? 28.153 17.162 50.973 1.00 21.18 86 TYR B N 1
ATOM 2404 C CA . TYR B 1 88 ? 29.445 16.563 50.656 1.00 20.74 86 TYR B CA 1
ATOM 2405 C C . TYR B 1 88 ? 30.058 17.367 49.517 1.00 23.67 86 TYR B C 1
ATOM 2406 O O . TYR B 1 88 ? 29.359 17.793 48.596 1.00 23.94 86 TYR B O 1
ATOM 2415 N N . ASP B 1 89 ? 31.365 17.576 49.587 1.00 22.58 87 ASP B N 1
ATOM 2416 C CA . ASP B 1 89 ? 32.068 18.344 48.579 1.00 22.39 87 ASP B CA 1
ATOM 2417 C C . ASP B 1 89 ? 31.840 17.805 47.172 1.00 21.34 87 ASP B C 1
ATOM 2418 O O . ASP B 1 89 ? 31.960 16.603 46.930 1.00 22.50 87 ASP B O 1
ATOM 2423 N N . GLY B 1 90 ? 31.503 18.702 46.249 1.00 22.40 88 GLY B N 1
ATOM 2424 C CA . GLY B 1 90 ? 31.287 18.306 44.869 1.00 20.91 88 GLY B CA 1
ATOM 2425 C C . GLY B 1 90 ? 29.919 17.733 44.526 1.00 23.36 88 GLY B C 1
ATOM 2426 O O . GLY B 1 90 ? 29.696 17.305 43.386 1.00 19.72 88 GLY B O 1
ATOM 2427 N N . ILE B 1 91 ? 28.996 17.715 45.485 1.00 22.40 89 ILE B N 1
ATOM 2428 C CA . ILE B 1 91 ? 27.666 17.175 45.209 1.00 22.63 89 ILE B CA 1
ATOM 2429 C C . ILE B 1 91 ? 26.889 18.006 44.187 1.00 22.98 89 ILE B C 1
ATOM 2430 O O . ILE B 1 91 ? 26.316 17.455 43.246 1.00 23.13 89 ILE B O 1
ATOM 2435 N N . GLU B 1 92 ? 26.861 19.323 44.362 1.00 23.56 90 GLU B N 1
ATOM 2436 C CA . GLU B 1 92 ? 26.128 20.161 43.421 1.00 26.71 90 GLU B CA 1
ATOM 2437 C C . GLU B 1 92 ? 26.680 20.034 42.008 1.00 27.47 90 GLU B C 1
ATOM 2438 O O . GLU B 1 92 ? 25.918 20.021 41.039 1.00 27.68 90 GLU B O 1
ATOM 2444 N N . ALA B 1 93 ? 28.000 19.941 41.889 1.00 26.99 91 ALA B N 1
ATOM 2445 C CA . ALA B 1 93 ? 28.612 19.798 40.580 1.00 27.69 91 ALA B CA 1
ATOM 2446 C C . ALA B 1 93 ? 28.105 18.504 39.959 1.00 27.33 91 ALA B C 1
ATOM 2447 O O . ALA B 1 93 ? 27.790 18.453 38.776 1.00 28.56 91 ALA B O 1
ATOM 2449 N N . LEU B 1 94 ? 28.026 17.453 40.768 1.00 26.48 92 LEU B N 1
ATOM 2450 C CA . LEU B 1 94 ? 27.547 16.165 40.287 1.00 26.99 92 LEU B CA 1
ATOM 2451 C C . LEU B 1 94 ? 26.103 16.268 39.792 1.00 25.90 92 LEU B C 1
ATOM 2452 O O . LEU B 1 94 ? 25.772 15.798 38.698 1.00 25.84 92 LEU B O 1
ATOM 2457 N N . LEU B 1 95 ? 25.247 16.887 40.600 1.00 24.55 93 LEU B N 1
ATOM 2458 C CA . LEU B 1 95 ? 23.841 17.041 40.242 1.00 24.57 93 LEU B CA 1
ATOM 2459 C C . LEU B 1 95 ? 23.691 17.891 38.983 1.00 26.12 93 LEU B C 1
ATOM 2460 O O . LEU B 1 95 ? 22.967 17.528 38.055 1.00 25.90 93 LEU B O 1
ATOM 2465 N N . SER B 1 96 ? 24.386 19.024 38.963 1.00 27.44 94 SER B N 1
ATOM 2466 C CA . SER B 1 96 ? 24.348 19.934 37.825 1.00 29.32 94 SER B CA 1
ATOM 2467 C C . SER B 1 96 ? 24.775 19.210 36.546 1.00 29.75 94 SER B C 1
ATOM 2468 O O . SER B 1 96 ? 24.136 19.339 35.501 1.00 29.38 94 SER B O 1
ATOM 2471 N N . SER B 1 97 ? 25.858 18.447 36.640 1.00 29.61 95 SER B N 1
ATOM 2472 C CA . SER B 1 97 ? 26.370 17.704 35.494 1.00 30.33 95 SER B CA 1
ATOM 2473 C C . SER B 1 97 ? 25.387 16.644 35.005 1.00 30.49 95 SER B C 1
ATOM 2474 O O . SER B 1 97 ? 25.131 16.535 33.805 1.00 30.78 95 SER B O 1
ATOM 2477 N N . LEU B 1 98 ? 24.837 15.858 35.925 1.00 29.46 96 LEU B N 1
ATOM 2478 C CA . LEU B 1 98 ? 23.886 14.821 35.543 1.00 29.32 96 LEU B CA 1
ATOM 2479 C C . LEU B 1 98 ? 22.665 15.421 34.851 1.00 29.88 96 LEU B C 1
ATOM 2480 O O . LEU B 1 98 ? 22.139 14.846 33.899 1.00 29.21 96 LEU B O 1
ATOM 2485 N N . LYS B 1 99 ? 22.210 16.575 35.327 1.00 31.61 97 LYS B N 1
ATOM 2486 C CA . LYS B 1 99 ? 21.052 17.216 34.717 1.00 33.28 97 LYS B CA 1
ATOM 2487 C C . LYS B 1 99 ? 21.382 17.727 33.322 1.00 34.83 97 LYS B C 1
ATOM 2488 O O . LYS B 1 99 ? 20.512 17.779 32.459 1.00 34.71 97 LYS B O 1
ATOM 2494 N N . ASP B 1 100 ? 22.639 18.102 33.099 1.00 36.36 98 ASP B N 1
ATOM 2495 C CA . ASP B 1 100 ? 23.047 18.579 31.783 1.00 38.74 98 ASP B CA 1
ATOM 2496 C C . ASP B 1 100 ? 23.056 17.393 30.832 1.00 38.77 98 ASP B C 1
ATOM 2497 O O . ASP B 1 100 ? 22.708 17.525 29.661 1.00 39.68 98 ASP B O 1
ATOM 2502 N N . TYR B 1 101 ? 23.453 16.233 31.347 1.00 38.36 99 TYR B N 1
ATOM 2503 C CA . TYR B 1 101 ? 23.496 15.016 30.548 1.00 38.07 99 TYR B CA 1
ATOM 2504 C C . TYR B 1 101 ? 22.096 14.544 30.183 1.00 36.75 99 TYR B C 1
ATOM 2505 O O . TYR B 1 101 ? 21.932 13.681 29.323 1.00 36.41 99 TYR B O 1
ATOM 2514 N N . GLY B 1 102 ? 21.092 15.100 30.857 1.00 35.03 100 GLY B N 1
ATOM 2515 C CA . GLY B 1 102 ? 19.717 14.727 30.578 1.00 33.06 100 GLY B CA 1
ATOM 2516 C C . GLY B 1 102 ? 19.082 13.759 31.561 1.00 31.80 100 GLY B C 1
ATOM 2517 O O . GLY B 1 102 ? 18.022 13.198 31.281 1.00 31.30 100 GLY B O 1
ATOM 2518 N N . PHE B 1 103 ? 19.725 13.548 32.705 1.00 28.66 101 PHE B N 1
ATOM 2519 C CA . PHE B 1 103 ? 19.190 12.648 33.723 1.00 28.18 101 PHE B CA 1
ATOM 2520 C C . PHE B 1 103 ? 18.086 13.340 34.508 1.00 27.07 101 PHE B C 1
ATOM 2521 O O . PHE B 1 103 ? 18.095 14.561 34.664 1.00 28.83 101 PHE B O 1
ATOM 2529 N N . HIS B 1 104 ? 17.136 12.555 34.998 1.00 25.53 102 HIS B N 1
ATOM 2530 C CA . HIS B 1 104 ? 16.061 13.082 35.826 1.00 26.27 102 HIS B CA 1
ATOM 2531 C C . HIS B 1 104 ? 16.417 12.639 37.232 1.00 24.99 102 HIS B C 1
ATOM 2532 O O . HIS B 1 104 ? 16.517 11.446 37.504 1.00 25.67 102 HIS B O 1
ATOM 2539 N N . LEU B 1 105 ? 16.620 13.605 38.120 1.00 23.81 103 LEU B N 1
ATOM 2540 C CA . LEU B 1 105 ? 17.022 13.294 39.485 1.00 20.37 103 LEU B CA 1
ATOM 2541 C C . LEU B 1 105 ? 15.873 13.275 40.491 1.00 19.04 103 LEU B C 1
ATOM 2542 O O . LEU B 1 105 ? 14.968 14.112 40.447 1.00 18.32 103 LEU B O 1
ATOM 2547 N N . VAL B 1 106 ? 15.927 12.302 41.399 1.00 17.98 104 VAL B N 1
ATOM 2548 C CA . VAL B 1 106 ? 14.909 12.109 42.424 1.00 17.88 104 VAL B CA 1
ATOM 2549 C C . VAL B 1 106 ? 15.503 11.719 43.782 1.00 18.21 104 VAL B C 1
ATOM 2550 O O . VAL B 1 106 ? 16.458 10.949 43.847 1.00 18.36 104 VAL B O 1
ATOM 2554 N N . VAL B 1 107 ? 14.928 12.246 44.860 1.00 17.63 105 VAL B N 1
ATOM 2555 C CA . VAL B 1 107 ? 15.377 11.887 46.204 1.00 16.43 105 VAL B CA 1
ATOM 2556 C C . VAL B 1 107 ? 14.340 10.939 46.780 1.00 16.29 105 VAL B C 1
ATOM 2557 O O . VAL B 1 107 ? 13.146 11.226 46.756 1.00 17.56 105 VAL B O 1
ATOM 2561 N N . ALA B 1 108 ? 14.811 9.798 47.269 1.00 14.40 106 ALA B N 1
ATOM 2562 C CA . ALA B 1 108 ? 13.974 8.769 47.874 1.00 15.17 106 ALA B CA 1
ATOM 2563 C C . ALA B 1 108 ? 14.648 8.478 49.215 1.00 17.08 106 ALA B C 1
ATOM 2564 O O . ALA B 1 108 ? 15.673 7.798 49.267 1.00 16.20 106 ALA B O 1
ATOM 2566 N N . THR B 1 109 ? 14.065 8.992 50.293 1.00 16.80 107 THR B N 1
ATOM 2567 C CA . THR B 1 109 ? 14.643 8.845 51.626 1.00 17.16 107 THR B CA 1
ATOM 2568 C C . THR B 1 109 ? 13.643 8.447 52.724 1.00 16.80 107 THR B C 1
ATOM 2569 O O . THR B 1 109 ? 12.446 8.710 52.611 1.00 16.57 107 THR B O 1
ATOM 2573 N N . SER B 1 110 ? 14.136 7.808 53.783 1.00 16.09 108 SER B N 1
ATOM 2574 C CA . SER B 1 110 ? 13.273 7.411 54.892 1.00 16.01 108 SER B CA 1
ATOM 2575 C C . SER B 1 110 ? 13.067 8.627 55.794 1.00 17.74 108 SER B C 1
ATOM 2576 O O . SER B 1 110 ? 12.289 8.596 56.747 1.00 17.44 108 SER B O 1
ATOM 2579 N N . LYS B 1 111 ? 13.782 9.700 55.482 1.00 18.14 109 LYS B N 1
ATOM 2580 C CA . LYS B 1 111 ? 13.671 10.936 56.241 1.00 20.84 109 LYS B CA 1
ATOM 2581 C C . LYS B 1 111 ? 12.341 11.593 55.873 1.00 19.86 109 LYS B C 1
ATOM 2582 O O . LYS B 1 111 ? 11.938 11.569 54.714 1.00 20.86 109 LYS B O 1
ATOM 2588 N N . PRO B 1 112 ? 11.641 12.191 56.851 1.00 20.87 110 PRO B N 1
ATOM 2589 C CA . PRO B 1 112 ? 10.363 12.829 56.515 1.00 19.53 110 PRO B CA 1
ATOM 2590 C C . PRO B 1 112 ? 10.508 13.795 55.340 1.00 18.64 110 PRO B C 1
ATOM 2591 O O . PRO B 1 112 ? 11.471 14.563 55.278 1.00 18.57 110 PRO B O 1
ATOM 2595 N N . THR B 1 113 ? 9.561 13.751 54.404 1.00 16.18 111 THR B N 1
ATOM 2596 C CA . THR B 1 113 ? 9.610 14.631 53.245 1.00 15.94 111 THR B CA 1
ATOM 2597 C C . THR B 1 113 ? 9.732 16.102 53.637 1.00 17.29 111 THR B C 1
ATOM 2598 O O . THR B 1 113 ? 10.529 16.845 53.056 1.00 16.16 111 THR B O 1
ATOM 2602 N N . VAL B 1 114 ? 8.945 16.525 54.624 1.00 17.43 112 VAL B N 1
ATOM 2603 C CA . VAL B 1 114 ? 8.965 17.920 55.049 1.00 17.93 112 VAL B CA 1
ATOM 2604 C C . VAL B 1 114 ? 10.361 18.397 55.448 1.00 17.88 112 VAL B C 1
ATOM 2605 O O . VAL B 1 114 ? 10.771 19.496 55.063 1.00 16.74 112 VAL B O 1
ATOM 2609 N N . PHE B 1 115 ? 11.104 17.574 56.188 1.00 16.68 113 PHE B N 1
ATOM 2610 C CA . PHE B 1 115 ? 12.461 17.946 56.592 1.00 17.31 113 PHE B CA 1
ATOM 2611 C C . PHE B 1 115 ? 13.436 17.930 55.404 1.00 18.18 113 PHE B C 1
ATOM 2612 O O . PHE B 1 115 ? 14.251 18.843 55.248 1.00 18.13 113 PHE B O 1
ATOM 2620 N N . SER B 1 116 ? 13.357 16.883 54.586 1.00 18.30 114 SER B N 1
ATOM 2621 C CA . SER B 1 116 ? 14.237 16.726 53.422 1.00 17.84 114 SER B CA 1
ATOM 2622 C C . SER B 1 116 ? 14.108 17.919 52.483 1.00 18.30 114 SER B C 1
ATOM 2623 O O . SER B 1 116 ? 15.103 18.429 51.949 1.00 17.31 114 SER B O 1
ATOM 2626 N N . LYS B 1 117 ? 12.867 18.347 52.288 1.00 16.78 115 LYS B N 1
ATOM 2627 C CA . LYS B 1 117 ? 12.544 19.480 51.439 1.00 19.55 115 LYS B CA 1
ATOM 2628 C C . LYS B 1 117 ? 13.141 20.783 52.004 1.00 19.84 115 LYS B C 1
ATOM 2629 O O . LYS B 1 117 ? 13.721 21.581 51.263 1.00 19.34 115 LYS B O 1
ATOM 2635 N N . GLN B 1 118 ? 13.019 21.000 53.310 1.00 19.66 116 GLN B N 1
ATOM 2636 C CA . GLN B 1 118 ? 13.558 22.222 53.895 1.00 21.40 116 GLN B CA 1
ATOM 2637 C C . GLN B 1 118 ? 15.084 22.243 53.837 1.00 21.50 116 GLN B C 1
ATOM 2638 O O . GLN B 1 118 ? 15.702 23.290 53.643 1.00 21.06 116 GLN B O 1
ATOM 2644 N N . ILE B 1 119 ? 15.683 21.074 54.010 1.00 20.66 117 ILE B N 1
ATOM 2645 C CA . ILE B 1 119 ? 17.131 20.927 53.984 1.00 20.37 117 ILE B CA 1
ATOM 2646 C C . ILE B 1 119 ? 17.708 21.153 52.583 1.00 21.02 117 ILE B C 1
ATOM 2647 O O . ILE B 1 119 ? 18.658 21.920 52.411 1.00 21.15 117 ILE B O 1
ATOM 2652 N N . LEU B 1 120 ? 17.138 20.488 51.583 1.00 20.44 118 LEU B N 1
ATOM 2653 C CA . LEU B 1 120 ? 17.630 20.630 50.217 1.00 20.15 118 LEU B CA 1
ATOM 2654 C C . LEU B 1 120 ? 17.414 22.035 49.650 1.00 21.66 118 LEU B C 1
ATOM 2655 O O . LEU B 1 120 ? 18.165 22.486 48.784 1.00 20.30 118 LEU B O 1
ATOM 2660 N N . GLU B 1 121 ? 16.390 22.724 50.144 1.00 22.83 119 GLU B N 1
ATOM 2661 C CA . GLU B 1 121 ? 16.107 24.089 49.711 1.00 24.31 119 GLU B CA 1
ATOM 2662 C C . GLU B 1 121 ? 17.094 25.006 50.427 1.00 25.23 119 GLU B C 1
ATOM 2663 O O . GLU B 1 121 ? 17.613 25.963 49.849 1.00 24.89 119 GLU B O 1
ATOM 2669 N N . HIS B 1 122 ? 17.355 24.695 51.691 1.00 25.78 120 HIS B N 1
ATOM 2670 C CA . HIS B 1 122 ? 18.299 25.473 52.480 1.00 28.64 120 HIS B CA 1
ATOM 2671 C C . HIS B 1 122 ? 19.667 25.441 51.792 1.00 28.50 120 HIS B C 1
ATOM 2672 O O . HIS B 1 122 ? 20.382 26.445 51.748 1.00 30.36 120 HIS B O 1
ATOM 2679 N N . PHE B 1 123 ? 20.026 24.280 51.255 1.00 27.29 121 PHE B N 1
ATOM 2680 C CA . PHE B 1 123 ? 21.304 24.126 50.572 1.00 26.40 121 PHE B CA 1
ATOM 2681 C C . PHE B 1 123 ? 21.203 24.437 49.078 1.00 26.47 121 PHE B C 1
ATOM 2682 O O . PHE B 1 123 ? 22.147 24.217 48.321 1.00 26.15 121 PHE B O 1
ATOM 2690 N N . LYS B 1 124 ? 20.049 24.947 48.663 1.00 25.96 122 LYS B N 1
ATOM 2691 C CA . LYS B 1 124 ? 19.815 25.307 47.270 1.00 25.97 122 LYS B CA 1
ATOM 2692 C C . LYS B 1 124 ? 20.061 24.167 46.288 1.00 25.40 122 LYS B C 1
ATOM 2693 O O . LYS B 1 124 ? 20.542 24.393 45.177 1.00 25.13 122 LYS B O 1
ATOM 2699 N N . LEU B 1 125 ? 19.728 22.944 46.682 1.00 23.52 123 LEU B N 1
ATOM 2700 C CA . LEU B 1 125 ? 19.917 21.814 45.782 1.00 23.04 123 LEU B CA 1
ATOM 2701 C C . LEU B 1 125 ? 18.578 21.237 45.318 1.00 21.68 123 LEU B C 1
ATOM 2702 O O . LEU B 1 125 ? 18.510 20.507 44.328 1.00 20.36 123 LEU B O 1
ATOM 2707 N N . ALA B 1 126 ? 17.518 21.588 46.038 1.00 21.47 124 ALA B N 1
ATOM 2708 C CA . ALA B 1 126 ? 16.181 21.096 45.746 1.00 20.10 124 ALA B CA 1
ATOM 2709 C C . ALA B 1 126 ? 15.747 21.209 44.287 1.00 20.52 124 ALA B C 1
ATOM 2710 O O . ALA B 1 126 ? 15.098 20.301 43.762 1.00 16.99 124 ALA B O 1
ATOM 2712 N N . PHE B 1 127 ? 16.109 22.311 43.633 1.00 20.81 125 PHE B N 1
ATOM 2713 C CA . PHE B 1 127 ? 15.700 22.534 42.250 1.00 23.79 125 PHE B CA 1
ATOM 2714 C C . PHE B 1 127 ? 16.296 21.563 41.241 1.00 22.45 125 PHE B C 1
ATOM 2715 O O . PHE B 1 127 ? 15.873 21.539 40.090 1.00 21.60 125 PHE B O 1
ATOM 2723 N N . TYR B 1 128 ? 17.264 20.758 41.669 1.00 21.41 126 TYR B N 1
ATOM 2724 C CA . TYR B 1 128 ? 17.890 19.778 40.780 1.00 20.71 126 TYR B CA 1
ATOM 2725 C C . TYR B 1 128 ? 17.057 18.501 40.677 1.00 20.07 126 TYR B C 1
ATOM 2726 O O . TYR B 1 128 ? 17.318 17.641 39.830 1.00 20.38 126 TYR B O 1
ATOM 2735 N N . PHE B 1 129 ? 16.049 18.381 41.533 1.00 18.22 127 PHE B N 1
ATOM 2736 C CA . PHE B 1 129 ? 15.228 17.179 41.561 1.00 17.62 127 PHE B CA 1
ATOM 2737 C C . PHE B 1 129 ? 13.829 17.321 40.993 1.00 20.09 127 PHE B C 1
ATOM 2738 O O . PHE B 1 129 ? 13.165 18.341 41.184 1.00 19.84 127 PHE B O 1
ATOM 2746 N N . ASP B 1 130 ? 13.400 16.274 40.293 1.00 21.76 128 ASP B N 1
ATOM 2747 C CA . ASP B 1 130 ? 12.065 16.203 39.702 1.00 22.93 128 ASP B CA 1
ATOM 2748 C C . ASP B 1 130 ? 11.080 16.053 40.859 1.00 22.99 128 ASP B C 1
ATOM 2749 O O . ASP B 1 130 ? 9.926 16.477 40.776 1.00 23.17 128 ASP B O 1
ATOM 2754 N N . ALA B 1 131 ? 11.552 15.426 41.933 1.00 21.66 129 ALA B N 1
ATOM 2755 C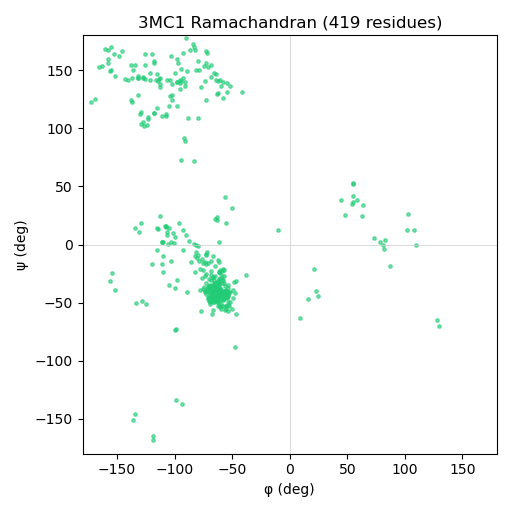 CA . ALA B 1 131 ? 10.737 15.205 43.125 1.00 19.91 129 ALA B CA 1
ATOM 2756 C C . ALA B 1 131 ? 11.607 14.793 44.310 1.00 19.23 129 ALA B C 1
ATOM 2757 O O . ALA B 1 131 ? 12.681 14.220 44.141 1.00 17.10 129 ALA B O 1
ATOM 2759 N N . ILE B 1 132 ? 11.134 15.102 45.508 1.00 19.61 130 ILE B N 1
ATOM 2760 C CA . ILE B 1 132 ? 11.828 14.752 46.739 1.00 18.47 130 ILE B CA 1
ATOM 2761 C C . ILE B 1 132 ? 10.817 13.948 47.540 1.00 16.87 130 ILE B C 1
ATOM 2762 O O . ILE B 1 132 ? 9.895 14.496 48.135 1.00 17.39 130 ILE B O 1
ATOM 2767 N N . VAL B 1 133 ? 10.990 12.634 47.542 1.00 14.86 131 VAL B N 1
ATOM 2768 C CA . VAL B 1 133 ? 10.045 11.763 48.220 1.00 15.23 131 VAL B CA 1
ATOM 2769 C C . VAL B 1 133 ? 10.595 11.173 49.502 1.00 16.30 131 VAL B C 1
ATOM 2770 O O . VAL B 1 133 ? 11.511 10.345 49.470 1.00 14.86 131 VAL B O 1
ATOM 2774 N N . GLY B 1 134 ? 10.020 11.600 50.624 1.00 15.21 132 GLY B N 1
ATOM 2775 C CA . GLY B 1 134 ? 10.455 11.106 51.916 1.00 15.76 132 GLY B CA 1
ATOM 2776 C C . GLY B 1 134 ? 9.331 10.388 52.631 1.00 17.20 132 GLY B C 1
ATOM 2777 O O . GLY B 1 134 ? 8.312 10.040 52.029 1.00 19.72 132 GLY B O 1
ATOM 2778 N N . SER B 1 135 ? 9.502 10.164 53.924 1.00 16.39 133 SER B N 1
ATOM 2779 C CA . SER B 1 135 ? 8.479 9.489 54.693 1.00 15.81 133 SER B CA 1
ATOM 2780 C C . SER B 1 135 ? 7.459 10.500 55.206 1.00 15.76 133 SER B C 1
ATOM 2781 O O . SER B 1 135 ? 7.661 11.714 55.118 1.00 14.98 133 SER B O 1
ATOM 2784 N N . SER B 1 136 ? 6.341 9.988 55.704 1.00 16.49 134 SER B N 1
ATOM 2785 C CA . SER B 1 136 ? 5.316 10.840 56.283 1.00 18.67 134 SER B CA 1
ATOM 2786 C C . SER B 1 136 ? 5.730 10.945 57.750 1.00 17.46 134 SER B C 1
ATOM 2787 O O . SER B 1 136 ? 6.340 10.021 58.284 1.00 18.74 134 SER B O 1
ATOM 2790 N N . LEU B 1 137 ? 5.431 12.060 58.403 1.00 18.64 135 LEU B N 1
ATOM 2791 C CA . LEU B 1 137 ? 5.823 12.199 59.804 1.00 19.32 135 LEU B CA 1
ATOM 2792 C C . LEU B 1 137 ? 5.284 11.076 60.690 1.00 20.86 135 LEU B C 1
ATOM 2793 O O . LEU B 1 137 ? 5.965 10.643 61.620 1.00 19.65 135 LEU B O 1
ATOM 2798 N N . ASP B 1 138 ? 4.075 10.592 60.404 1.00 20.83 136 ASP B N 1
ATOM 2799 C CA . ASP B 1 138 ? 3.485 9.518 61.207 1.00 22.28 136 ASP B CA 1
ATOM 2800 C C . ASP B 1 138 ? 4.137 8.159 60.971 1.00 22.95 136 ASP B C 1
ATOM 2801 O O . ASP B 1 138 ? 3.844 7.190 61.678 1.00 23.77 136 ASP B O 1
ATOM 2806 N N . GLY B 1 139 ? 5.002 8.083 59.967 1.00 23.59 137 GLY B N 1
ATOM 2807 C CA . GLY B 1 139 ? 5.690 6.838 59.683 1.00 24.84 137 GLY B CA 1
ATOM 2808 C C . GLY B 1 139 ? 4.968 5.768 58.880 1.00 25.93 137 GLY B C 1
ATOM 2809 O O . GLY B 1 139 ? 5.551 4.717 58.627 1.00 27.17 137 GLY B O 1
ATOM 2810 N N . LYS B 1 140 ? 3.724 6.012 58.467 1.00 26.75 138 LYS B N 1
ATOM 2811 C CA . LYS B 1 140 ? 2.982 5.006 57.697 1.00 27.75 138 LYS B CA 1
ATOM 2812 C C . LYS B 1 140 ? 3.714 4.645 56.414 1.00 26.60 138 LYS B C 1
ATOM 2813 O O . LYS B 1 140 ? 3.610 3.518 55.918 1.00 29.65 138 LYS B O 1
ATOM 2819 N N . LEU B 1 141 ? 4.441 5.615 55.875 1.00 24.13 139 LEU B N 1
ATOM 2820 C CA . LEU B 1 141 ? 5.244 5.417 54.679 1.00 22.00 139 LEU B CA 1
ATOM 2821 C C . LEU B 1 141 ? 6.636 5.817 55.149 1.00 22.57 139 LEU B C 1
ATOM 2822 O O . LEU B 1 141 ? 6.871 6.999 55.407 1.00 21.90 139 LEU B O 1
ATOM 2827 N N . SER B 1 142 ? 7.549 4.852 55.279 1.00 20.74 140 SER B N 1
ATOM 2828 C CA . SER B 1 142 ? 8.886 5.168 55.772 1.00 21.95 140 SER B CA 1
ATOM 2829 C C . SER B 1 142 ? 10.036 4.231 55.400 1.00 21.53 140 SER B C 1
ATOM 2830 O O . SER B 1 142 ? 11.171 4.687 55.289 1.00 20.69 1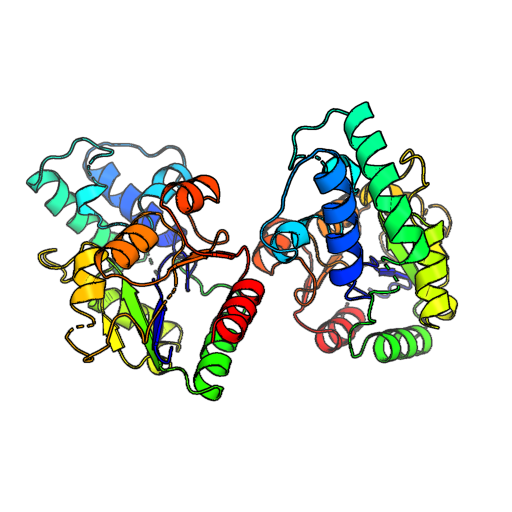40 SER B O 1
ATOM 2833 N N . THR B 1 143 ? 9.775 2.936 55.232 1.00 21.63 141 THR B N 1
ATOM 2834 C CA . THR B 1 143 ? 10.864 2.028 54.876 1.00 22.68 141 THR B CA 1
ATOM 2835 C C . THR B 1 143 ? 11.364 2.407 53.494 1.00 23.04 141 THR B C 1
ATOM 2836 O O . THR B 1 143 ? 10.594 2.880 52.654 1.00 24.45 141 THR B O 1
ATOM 2840 N N . LYS B 1 144 ? 12.658 2.219 53.268 1.00 21.52 142 LYS B N 1
ATOM 2841 C CA . LYS B 1 144 ? 13.257 2.550 51.987 1.00 21.21 142 LYS B CA 1
ATOM 2842 C C . LYS B 1 144 ? 12.502 1.876 50.850 1.00 20.88 142 LYS B C 1
ATOM 2843 O O . LYS B 1 144 ? 12.269 2.481 49.806 1.00 18.58 142 LYS B O 1
ATOM 2849 N N . GLU B 1 145 ? 12.125 0.619 51.061 1.00 21.78 143 GLU B N 1
ATOM 2850 C CA . GLU B 1 145 ? 11.390 -0.137 50.052 1.00 23.26 143 GLU B CA 1
ATOM 2851 C C . GLU B 1 145 ? 10.131 0.620 49.642 1.00 22.00 143 GLU B C 1
ATOM 2852 O O . GLU B 1 145 ? 9.906 0.878 48.462 1.00 24.17 143 GLU B O 1
ATOM 2858 N N . ASP B 1 146 ? 9.321 0.992 50.626 1.00 20.95 144 ASP B N 1
ATOM 2859 C CA . ASP B 1 146 ? 8.068 1.689 50.350 1.00 20.17 144 ASP B CA 1
ATOM 2860 C C . ASP B 1 146 ? 8.219 3.087 49.746 1.00 19.15 144 ASP B C 1
ATOM 2861 O O . ASP B 1 146 ? 7.442 3.469 48.865 1.00 17.64 144 ASP B O 1
ATOM 2866 N N . VAL B 1 147 ? 9.204 3.854 50.206 1.00 17.64 145 VAL B N 1
ATOM 2867 C CA . VAL B 1 147 ? 9.398 5.206 49.678 1.00 16.31 145 VAL B CA 1
ATOM 2868 C C . VAL B 1 147 ? 9.909 5.138 48.235 1.00 16.86 145 VAL B C 1
ATOM 2869 O O . VAL B 1 147 ? 9.512 5.936 47.387 1.00 15.52 145 VAL B O 1
ATOM 2873 N N . ILE B 1 148 ? 10.788 4.187 47.944 1.00 16.37 146 ILE B N 1
ATOM 2874 C CA . ILE B 1 148 ? 11.274 4.060 46.577 1.00 17.41 146 ILE B CA 1
ATOM 2875 C C . ILE B 1 148 ? 10.074 3.704 45.700 1.00 17.79 146 ILE B C 1
ATOM 2876 O O . ILE B 1 148 ? 9.868 4.294 44.648 1.00 19.75 146 ILE B O 1
ATOM 2881 N N . ARG B 1 149 ? 9.276 2.745 46.155 1.00 19.20 147 ARG B N 1
ATOM 2882 C CA . ARG B 1 149 ? 8.107 2.313 45.400 1.00 22.47 147 ARG B CA 1
ATOM 2883 C C . ARG B 1 149 ? 7.122 3.456 45.188 1.00 23.11 147 ARG B C 1
ATOM 2884 O O . ARG B 1 149 ? 6.607 3.636 44.085 1.00 24.57 147 ARG B O 1
ATOM 2892 N N . TYR B 1 150 ? 6.866 4.231 46.240 1.00 21.54 148 TYR B N 1
ATOM 2893 C CA . TYR B 1 150 ? 5.937 5.349 46.131 1.00 21.15 148 TYR B CA 1
ATOM 2894 C C . TYR B 1 150 ? 6.473 6.403 45.169 1.00 19.59 148 TYR B C 1
ATOM 2895 O O . TYR B 1 150 ? 5.713 7.002 44.415 1.00 17.20 148 TYR B O 1
ATOM 2904 N N . ALA B 1 151 ? 7.785 6.621 45.194 1.00 18.82 149 ALA B N 1
ATOM 2905 C CA . ALA B 1 151 ? 8.404 7.594 44.302 1.00 19.19 149 ALA B CA 1
ATOM 2906 C C . ALA B 1 151 ? 8.257 7.143 42.846 1.00 20.60 149 ALA B C 1
ATOM 2907 O O . ALA B 1 151 ? 7.997 7.952 41.953 1.00 20.17 149 ALA B O 1
ATOM 2917 N N . GLU B 1 153 ? 5.943 5.000 41.674 1.00 22.45 151 GLU B N 1
ATOM 2918 C CA . GLU B 1 153 ? 4.523 5.035 41.336 1.00 23.74 151 GLU B CA 1
ATOM 2919 C C . GLU B 1 153 ? 4.087 6.479 41.030 1.00 24.85 151 GLU B C 1
ATOM 2920 O O . GLU B 1 153 ? 3.322 6.716 40.098 1.00 25.27 151 GLU B O 1
ATOM 2926 N N . SER B 1 154 ? 4.595 7.440 41.802 1.00 26.69 152 SER B N 1
ATOM 2927 C CA . SER B 1 154 ? 4.234 8.851 41.630 1.00 27.47 152 SER B CA 1
ATOM 2928 C C . SER B 1 154 ? 4.817 9.531 40.397 1.00 27.93 152 SER B C 1
ATOM 2929 O O . SER B 1 154 ? 4.262 10.513 39.894 1.00 27.47 152 SER B O 1
ATOM 2932 N N . LEU B 1 155 ? 5.937 9.026 39.906 1.00 27.80 153 LEU B N 1
ATOM 2933 C CA . LEU B 1 155 ? 6.555 9.621 38.730 1.00 30.41 153 LEU B CA 1
ATOM 2934 C C . LEU B 1 155 ? 6.441 8.692 37.536 1.00 31.35 153 LEU B C 1
ATOM 2935 O O . LEU B 1 155 ? 6.929 9.005 36.452 1.00 29.78 153 LEU B O 1
ATOM 2940 N N . ASN B 1 156 ? 5.775 7.560 37.743 1.00 33.08 154 ASN B N 1
ATOM 2941 C CA . ASN B 1 156 ? 5.608 6.563 36.699 1.00 35.99 154 ASN B CA 1
ATOM 2942 C C . ASN B 1 156 ? 6.978 6.162 36.152 1.00 36.18 154 ASN B C 1
ATOM 2943 O O . ASN B 1 156 ? 7.227 6.217 34.944 1.00 38.37 154 ASN B O 1
ATOM 2948 N N . ILE B 1 157 ? 7.875 5.777 37.051 1.00 34.21 155 ILE B N 1
ATOM 2949 C CA . ILE B 1 157 ? 9.205 5.351 36.648 1.00 32.49 155 ILE B CA 1
ATOM 2950 C C . ILE B 1 157 ? 9.190 3.830 36.601 1.00 31.81 155 ILE B C 1
ATOM 2951 O O . ILE B 1 157 ? 8.583 3.181 37.455 1.00 31.28 155 ILE B O 1
ATOM 2956 N N . LYS B 1 158 ? 9.839 3.265 35.590 1.00 31.55 156 LYS B N 1
ATOM 2957 C CA . LYS B 1 158 ? 9.908 1.816 35.458 1.00 31.86 156 LYS B CA 1
ATOM 2958 C C . LYS B 1 158 ? 11.260 1.350 35.979 1.00 30.94 156 LYS B C 1
ATOM 2959 O O . LYS B 1 158 ? 12.251 2.071 35.863 1.00 30.75 156 LYS B O 1
ATOM 2965 N N . SER B 1 159 ? 11.297 0.150 36.553 1.00 31.49 157 SER B N 1
ATOM 2966 C CA . SER B 1 159 ? 12.528 -0.392 37.135 1.00 33.51 157 SER B CA 1
ATOM 2967 C C . SER B 1 159 ? 13.729 -0.489 36.198 1.00 33.97 157 SER B C 1
ATOM 2968 O O . SER B 1 159 ? 14.872 -0.536 36.657 1.00 33.48 157 SER B O 1
ATOM 2971 N N . ASP B 1 160 ? 13.479 -0.524 34.894 1.00 35.35 158 ASP B N 1
ATOM 2972 C CA . ASP B 1 160 ? 14.566 -0.607 33.927 1.00 36.99 158 ASP B CA 1
ATOM 2973 C C . ASP B 1 160 ? 14.941 0.769 33.399 1.00 37.11 158 ASP B C 1
ATOM 2974 O O . ASP B 1 160 ? 15.582 0.887 32.354 1.00 38.34 158 ASP B O 1
ATOM 2979 N N . ASP B 1 161 ? 14.542 1.808 34.124 1.00 35.73 159 ASP B N 1
ATOM 2980 C CA . ASP B 1 161 ? 14.842 3.171 33.713 1.00 35.39 159 ASP B CA 1
ATOM 2981 C C . ASP B 1 161 ? 15.434 3.983 34.866 1.00 33.27 159 ASP B C 1
ATOM 2982 O O . ASP B 1 161 ? 15.587 5.199 34.765 1.00 31.58 159 ASP B O 1
ATOM 2987 N N . ALA B 1 162 ? 15.790 3.307 35.955 1.00 32.60 160 ALA B N 1
ATOM 2988 C CA . ALA B 1 162 ? 16.342 4.009 37.111 1.00 31.10 160 ALA B CA 1
ATOM 2989 C C . ALA B 1 162 ? 17.362 3.213 37.927 1.00 30.13 160 ALA B C 1
ATOM 2990 O O . ALA B 1 162 ? 17.448 1.989 37.826 1.00 28.59 160 ALA B O 1
ATOM 2992 N N . ILE B 1 163 ? 18.132 3.937 38.735 1.00 30.00 161 ILE B N 1
ATOM 2993 C CA . ILE B 1 163 ? 19.141 3.349 39.615 1.00 29.74 161 ILE B CA 1
ATOM 2994 C C . ILE B 1 163 ? 19.037 4.035 40.977 1.00 28.14 161 ILE B C 1
ATOM 2995 O O . ILE B 1 163 ? 18.606 5.187 41.062 1.00 27.50 161 ILE B O 1
ATOM 3008 N N . ILE B 1 165 ? 20.973 5.304 44.545 1.00 22.48 163 ILE B N 1
ATOM 3009 C CA . ILE B 1 165 ? 22.256 5.674 45.143 1.00 21.18 163 ILE B CA 1
ATOM 3010 C C . ILE B 1 165 ? 22.111 5.856 46.665 1.00 20.49 163 ILE B C 1
ATOM 3011 O O . ILE B 1 165 ? 21.314 6.669 47.130 1.00 17.83 163 ILE B O 1
ATOM 3016 N N . GLY B 1 166 ? 22.897 5.112 47.437 1.00 19.87 164 GLY B N 1
ATOM 3017 C CA . GLY B 1 166 ? 22.825 5.225 48.884 1.00 19.64 164 GLY B CA 1
ATOM 3018 C C . GLY B 1 166 ? 24.064 4.691 49.578 1.00 19.60 164 GLY B C 1
ATOM 3019 O O . GLY B 1 166 ? 24.887 4.018 48.961 1.00 18.50 164 GLY B O 1
ATOM 3020 N N . ASP B 1 167 ? 24.172 4.973 50.874 1.00 20.31 165 ASP B N 1
ATOM 3021 C CA . ASP B 1 167 ? 25.319 4.568 51.680 1.00 20.13 165 ASP B CA 1
ATOM 3022 C C . ASP B 1 167 ? 25.010 3.471 52.699 1.00 21.03 165 ASP B C 1
ATOM 3023 O O . ASP B 1 167 ? 25.890 3.081 53.465 1.00 20.16 165 ASP B O 1
ATOM 3028 N N . ARG B 1 168 ? 23.778 2.975 52.721 1.00 20.92 166 ARG B N 1
ATOM 3029 C CA . ARG B 1 168 ? 23.410 1.947 53.697 1.00 21.79 166 ARG B CA 1
ATOM 3030 C C . ARG B 1 168 ? 22.802 0.693 53.079 1.00 21.86 166 ARG B C 1
ATOM 3031 O O . ARG B 1 168 ? 22.364 0.691 51.925 1.00 20.28 166 ARG B O 1
ATOM 3039 N N . GLU B 1 169 ? 22.766 -0.378 53.865 1.00 21.89 167 GLU B N 1
ATOM 3040 C CA . GLU B 1 169 ? 22.201 -1.639 53.399 1.00 20.84 167 GLU B CA 1
ATOM 3041 C C . GLU B 1 169 ? 20.722 -1.485 53.044 1.00 20.62 167 GLU B C 1
ATOM 3042 O O . GLU B 1 169 ? 20.236 -2.135 52.127 1.00 19.90 167 GLU B O 1
ATOM 3048 N N . TYR B 1 170 ? 20.013 -0.623 53.772 1.00 22.08 168 TYR B N 1
ATOM 3049 C CA . TYR B 1 170 ? 18.586 -0.395 53.527 1.00 23.57 168 TYR B CA 1
ATOM 3050 C C . TYR B 1 170 ? 18.362 0.177 52.134 1.00 20.83 168 TYR B C 1
ATOM 3051 O O . TYR B 1 170 ? 17.331 -0.067 51.523 1.00 21.13 168 TYR B O 1
ATOM 3060 N N . ASP B 1 171 ? 19.328 0.946 51.641 1.00 20.84 169 ASP B N 1
ATOM 3061 C CA . ASP B 1 171 ? 19.228 1.528 50.306 1.00 20.75 169 ASP B CA 1
ATOM 3062 C C . ASP B 1 171 ? 19.326 0.408 49.275 1.00 21.16 169 ASP B C 1
ATOM 3063 O O . ASP B 1 171 ? 18.544 0.338 48.325 1.00 21.53 169 ASP B O 1
ATOM 3068 N N . VAL B 1 172 ? 20.295 -0.473 49.477 1.00 20.34 170 VAL B N 1
ATOM 3069 C CA . VAL B 1 172 ? 20.508 -1.600 48.588 1.00 19.10 170 VAL B CA 1
ATOM 3070 C C . VAL B 1 172 ? 19.282 -2.514 48.604 1.00 20.10 170 VAL B C 1
ATOM 3071 O O . VAL B 1 172 ? 18.801 -2.945 47.556 1.00 20.32 170 VAL B O 1
ATOM 3075 N N . ILE B 1 173 ? 18.771 -2.795 49.797 1.00 19.76 171 ILE B N 1
ATOM 3076 C CA . ILE B 1 173 ? 17.614 -3.668 49.941 1.00 21.99 171 ILE B CA 1
ATOM 3077 C C . ILE B 1 173 ? 16.354 -3.035 49.354 1.00 22.43 171 ILE B C 1
ATOM 3078 O O . ILE B 1 173 ? 15.554 -3.713 48.707 1.00 23.66 171 ILE B O 1
ATOM 3083 N N . GLY B 1 174 ? 16.185 -1.736 49.580 1.00 21.85 172 GLY B N 1
ATOM 3084 C CA . GLY B 1 174 ? 15.031 -1.043 49.043 1.00 21.82 172 GLY B CA 1
ATOM 3085 C C . GLY B 1 174 ? 15.056 -1.112 47.526 1.00 22.04 172 GLY B C 1
ATOM 3086 O O . GLY B 1 174 ? 14.026 -1.289 46.886 1.00 21.53 172 GLY B O 1
ATOM 3087 N N . ALA B 1 175 ? 16.240 -0.965 46.946 1.00 22.88 173 ALA B N 1
ATOM 3088 C CA . ALA B 1 175 ? 16.387 -1.024 45.495 1.00 24.16 173 ALA B CA 1
ATOM 3089 C C . ALA B 1 175 ? 16.060 -2.428 44.998 1.00 24.44 173 ALA B C 1
ATOM 3090 O O . ALA B 1 175 ? 15.284 -2.594 44.061 1.00 23.61 173 ALA B O 1
ATOM 3092 N N . LEU B 1 176 ? 16.661 -3.434 45.629 1.00 26.37 174 LEU B N 1
ATOM 3093 C CA . LEU B 1 176 ? 16.431 -4.826 45.252 1.00 27.96 174 LEU B CA 1
ATOM 3094 C C . LEU B 1 176 ? 14.948 -5.152 45.302 1.00 27.95 174 LEU B C 1
ATOM 3095 O O . LEU B 1 176 ? 14.421 -5.790 44.392 1.00 27.99 174 LEU B O 1
ATOM 3100 N N . LYS B 1 177 ? 14.279 -4.705 46.363 1.00 27.77 175 LYS B N 1
ATOM 3101 C CA . LYS B 1 177 ? 12.848 -4.952 46.529 1.00 28.73 175 LYS B CA 1
ATOM 3102 C C . LYS B 1 177 ? 12.034 -4.321 45.406 1.00 27.33 175 LYS B C 1
ATOM 3103 O O . LYS B 1 177 ? 10.910 -4.747 45.135 1.00 28.70 175 LYS B O 1
ATOM 3109 N N . ASN B 1 178 ? 12.596 -3.302 44.765 1.00 25.74 176 ASN B N 1
ATOM 3110 C CA . ASN B 1 178 ? 11.911 -2.627 43.668 1.00 23.54 176 ASN B CA 1
ATOM 3111 C C . ASN B 1 178 ? 12.546 -2.970 42.328 1.00 23.61 176 ASN B C 1
ATOM 3112 O O . ASN B 1 178 ? 12.309 -2.294 41.322 1.00 23.47 176 ASN B O 1
ATOM 3117 N N . ASN B 1 179 ? 13.353 -4.025 42.325 1.00 24.78 177 ASN B N 1
ATOM 3118 C CA . ASN B 1 179 ? 14.035 -4.480 41.120 1.00 26.24 177 ASN B CA 1
ATOM 3119 C C . ASN B 1 179 ? 14.846 -3.389 40.463 1.00 25.70 177 ASN B C 1
ATOM 3120 O O . ASN B 1 179 ? 14.861 -3.261 39.240 1.00 25.19 177 ASN B O 1
ATOM 3125 N N . LEU B 1 180 ? 15.528 -2.606 41.292 1.00 25.39 178 LEU B N 1
ATOM 3126 C CA . LEU B 1 180 ? 16.368 -1.520 40.820 1.00 25.44 178 LEU B CA 1
ATOM 3127 C C . LEU B 1 180 ? 17.824 -1.819 41.107 1.00 26.49 178 LEU B C 1
ATOM 3128 O O . LEU B 1 180 ? 18.151 -2.409 42.131 1.00 27.09 178 LEU B O 1
ATOM 3133 N N . PRO B 1 181 ? 18.720 -1.422 40.195 1.00 27.99 179 PRO B N 1
ATOM 3134 C CA . PRO B 1 181 ? 20.156 -1.645 40.382 1.00 27.26 179 PRO B CA 1
ATOM 3135 C C . PRO B 1 181 ? 20.593 -0.636 41.437 1.00 26.72 179 PRO B C 1
ATOM 3136 O O . PRO B 1 181 ? 19.975 0.423 41.574 1.00 26.39 179 PRO B O 1
ATOM 3140 N N . SER B 1 182 ? 21.650 -0.944 42.176 1.00 23.74 180 SER B N 1
ATOM 3141 C CA . SER B 1 182 ? 22.101 -0.023 43.204 1.00 23.24 180 SER B CA 1
ATOM 3142 C C . SER B 1 182 ? 23.596 0.271 43.188 1.00 22.64 180 SER B C 1
ATOM 3143 O O . SER B 1 182 ? 24.417 -0.590 42.873 1.00 22.81 180 SER B O 1
ATOM 3146 N N . ILE B 1 183 ? 23.931 1.515 43.501 1.00 21.29 181 ILE B N 1
ATOM 3147 C CA . ILE B 1 183 ? 25.315 1.939 43.606 1.00 21.98 181 ILE B CA 1
ATOM 3148 C C . ILE B 1 183 ? 25.477 2.374 45.056 1.00 22.07 181 ILE B C 1
ATOM 3149 O O . ILE B 1 183 ? 24.863 3.355 45.493 1.00 22.63 181 ILE B O 1
ATOM 3154 N N . GLY B 1 184 ? 26.275 1.623 45.807 1.00 21.77 182 GLY B N 1
ATOM 3155 C CA . GLY B 1 184 ? 26.502 1.955 47.202 1.00 18.60 182 GLY B CA 1
ATOM 3156 C C . GLY B 1 184 ? 27.715 2.854 47.333 1.00 18.69 182 GLY B C 1
ATOM 3157 O O . GLY B 1 184 ? 28.709 2.654 46.640 1.00 19.09 182 GLY B O 1
ATOM 3158 N N . VAL B 1 185 ? 27.639 3.856 48.201 1.00 17.11 183 VAL B N 1
ATOM 3159 C CA . VAL B 1 185 ? 28.764 4.757 48.389 1.00 16.22 183 VAL B CA 1
ATOM 3160 C C . VAL B 1 185 ? 29.334 4.549 49.790 1.00 17.08 183 VAL B C 1
ATOM 3161 O O . VAL B 1 185 ? 28.591 4.444 50.763 1.00 18.24 183 VAL B O 1
ATOM 3165 N N . THR B 1 186 ? 30.659 4.477 49.879 1.00 19.74 184 THR B N 1
ATOM 3166 C CA . THR B 1 186 ? 31.347 4.258 51.152 1.00 18.63 184 THR B CA 1
ATOM 3167 C C . THR B 1 186 ? 31.758 5.537 51.872 1.00 19.68 184 THR B C 1
ATOM 3168 O O . THR B 1 186 ? 32.269 5.479 52.991 1.00 20.99 184 THR B O 1
ATOM 3172 N N . TYR B 1 187 ? 31.551 6.690 51.242 1.00 18.92 185 TYR B N 1
ATOM 3173 C CA . TYR B 1 187 ? 31.911 7.948 51.883 1.00 19.36 185 TYR B CA 1
ATOM 3174 C C . TYR B 1 187 ? 30.821 8.403 52.859 1.00 19.99 185 TYR B C 1
ATOM 3175 O O . TYR B 1 187 ? 30.949 9.438 53.504 1.00 19.03 185 TYR B O 1
ATOM 3184 N N . GLY B 1 188 ? 29.753 7.612 52.962 1.00 20.36 186 GLY B N 1
ATOM 3185 C CA . GLY B 1 188 ? 28.663 7.939 53.864 1.00 21.28 186 GLY B CA 1
ATOM 3186 C C . GLY B 1 188 ? 28.819 7.277 55.226 1.00 22.35 186 GLY B C 1
ATOM 3187 O O . GLY B 1 188 ? 29.913 7.235 55.785 1.00 22.58 186 GLY B O 1
ATOM 3188 N N . PHE B 1 189 ? 27.729 6.743 55.762 1.00 21.79 187 PHE B N 1
ATOM 3189 C CA . PHE B 1 189 ? 27.780 6.103 57.072 1.00 21.73 187 PHE B CA 1
ATOM 3190 C C . PHE B 1 189 ? 27.655 4.590 57.018 1.00 21.89 187 PHE B C 1
ATOM 3191 O O . PHE B 1 189 ? 27.396 3.933 58.032 1.00 23.37 187 PHE B O 1
ATOM 3199 N N . GLY B 1 190 ? 27.850 4.041 55.825 1.00 19.89 188 GLY B N 1
ATOM 3200 C CA . GLY B 1 190 ? 27.795 2.603 55.642 1.00 20.61 188 GLY B CA 1
ATOM 3201 C C . GLY B 1 190 ? 29.175 2.121 55.218 1.00 21.01 188 GLY B C 1
ATOM 3202 O O . GLY B 1 190 ? 29.899 2.840 54.528 1.00 21.48 188 GLY B O 1
ATOM 3203 N N . SER B 1 191 ? 29.549 0.914 55.629 1.00 21.93 189 SER B N 1
ATOM 3204 C CA . SER B 1 191 ? 30.858 0.358 55.281 1.00 22.29 189 SER B CA 1
ATOM 3205 C C . SER B 1 191 ? 30.784 -0.472 54.014 1.00 21.38 189 SER B C 1
ATOM 3206 O O . SER B 1 191 ? 29.695 -0.838 53.573 1.00 23.61 189 SER B O 1
ATOM 3209 N N . TYR B 1 192 ? 31.946 -0.769 53.437 1.00 22.17 190 TYR B N 1
ATOM 3210 C CA . TYR B 1 192 ? 32.025 -1.604 52.242 1.00 22.38 190 TYR B CA 1
ATOM 3211 C C . TYR B 1 192 ? 31.396 -2.962 52.557 1.00 22.87 190 TYR B C 1
ATOM 3212 O O . TYR B 1 192 ? 30.662 -3.519 51.743 1.00 22.07 190 TYR B O 1
ATOM 3221 N N . GLU B 1 193 ? 31.704 -3.496 53.739 1.00 23.35 191 GLU B N 1
ATOM 3222 C CA . GLU B 1 193 ? 31.176 -4.793 54.155 1.00 22.15 191 GLU B CA 1
ATOM 3223 C C . GLU B 1 193 ? 29.661 -4.762 54.234 1.00 21.38 191 GLU B C 1
ATOM 3224 O O . GLU B 1 193 ? 28.993 -5.723 53.857 1.00 21.72 191 GLU B O 1
ATOM 3230 N N . GLU B 1 194 ? 29.124 -3.667 54.755 1.00 19.92 192 GLU B N 1
ATOM 3231 C CA . GLU B 1 194 ? 27.677 -3.528 54.866 1.00 20.57 192 GLU B CA 1
ATOM 3232 C C . GLU B 1 194 ? 27.049 -3.551 53.473 1.00 18.88 192 GLU B C 1
ATOM 3233 O O . GLU B 1 194 ? 26.148 -4.338 53.204 1.00 21.22 192 GLU B O 1
ATOM 3239 N N . LEU B 1 195 ? 27.542 -2.693 52.590 1.00 18.56 193 LEU B N 1
ATOM 3240 C CA . LEU B 1 195 ? 27.008 -2.603 51.235 1.00 19.40 193 LEU B CA 1
ATOM 3241 C C . LEU B 1 195 ? 27.242 -3.872 50.430 1.00 20.61 193 LEU B C 1
ATOM 3242 O O . LEU B 1 195 ? 26.343 -4.345 49.739 1.00 20.01 193 LEU B O 1
ATOM 3247 N N . LYS B 1 196 ? 28.446 -4.431 50.527 1.00 21.89 194 LYS B N 1
ATOM 3248 C CA . LYS B 1 196 ? 28.764 -5.653 49.796 1.00 23.47 194 LYS B CA 1
ATOM 3249 C C . LYS B 1 196 ? 27.851 -6.787 50.238 1.00 22.91 194 LYS B C 1
ATOM 3250 O O . LYS B 1 196 ? 27.325 -7.535 49.419 1.00 23.05 194 LYS B O 1
ATOM 3256 N N . ASN B 1 197 ? 27.664 -6.909 51.546 1.00 23.73 195 ASN B N 1
ATOM 3257 C CA . ASN B 1 197 ? 26.824 -7.960 52.093 1.00 21.82 195 ASN B CA 1
ATOM 3258 C C . ASN B 1 197 ? 25.357 -7.794 51.674 1.00 22.28 195 ASN B C 1
ATOM 3259 O O . ASN B 1 197 ? 24.659 -8.783 51.430 1.00 20.26 195 ASN B O 1
ATOM 3264 N N . ALA B 1 198 ? 24.897 -6.548 51.579 1.00 23.20 196 ALA B N 1
ATOM 3265 C CA . ALA B 1 198 ? 23.515 -6.270 51.181 1.00 23.75 196 ALA B CA 1
ATOM 3266 C C . ALA B 1 198 ? 23.264 -6.635 49.716 1.00 24.38 196 ALA B C 1
ATOM 3267 O O . ALA B 1 198 ? 22.120 -6.867 49.308 1.00 25.33 196 ALA B O 1
ATOM 3269 N N . GLY B 1 199 ? 24.333 -6.680 48.928 1.00 24.21 197 GLY B N 1
ATOM 3270 C CA . GLY B 1 199 ? 24.195 -7.032 47.526 1.00 24.53 197 GLY B CA 1
ATOM 3271 C C . GLY B 1 199 ? 24.248 -5.873 46.544 1.00 24.82 197 GLY B C 1
ATOM 3272 O O . GLY B 1 199 ? 23.687 -5.962 45.448 1.00 25.38 197 GLY B O 1
ATOM 3273 N N . ALA B 1 200 ? 24.914 -4.787 46.922 1.00 23.01 198 ALA B N 1
ATOM 3274 C CA . ALA B 1 200 ? 25.026 -3.633 46.041 1.00 24.69 198 ALA B CA 1
ATOM 3275 C C . ALA B 1 200 ? 25.672 -4.048 44.723 1.00 25.52 198 ALA B C 1
ATOM 3276 O O . ALA B 1 200 ? 26.753 -4.635 44.709 1.00 27.82 198 ALA B O 1
ATOM 3278 N N . ASN B 1 201 ? 25.006 -3.745 43.616 1.00 24.85 199 ASN B N 1
ATOM 3279 C CA . ASN B 1 201 ? 25.525 -4.090 42.298 1.00 25.71 199 ASN B CA 1
ATOM 3280 C C . ASN B 1 201 ? 26.871 -3.423 42.059 1.00 25.60 199 ASN B C 1
ATOM 3281 O O . ASN B 1 201 ? 27.773 -4.020 41.476 1.00 28.17 199 ASN B O 1
ATOM 3286 N N . TYR B 1 202 ? 26.992 -2.180 42.508 1.00 23.99 200 TYR B N 1
ATOM 3287 C CA . TYR B 1 202 ? 28.221 -1.408 42.360 1.00 24.79 200 TYR B CA 1
ATOM 3288 C C . TYR B 1 202 ? 28.509 -0.686 43.664 1.00 23.75 200 TYR B C 1
ATOM 3289 O O . TYR B 1 202 ? 27.589 -0.325 44.395 1.00 20.28 200 TYR B O 1
ATOM 3298 N N . ILE B 1 203 ? 29.788 -0.459 43.939 1.00 22.94 201 ILE B N 1
ATOM 3299 C CA . ILE B 1 203 ? 30.196 0.225 45.153 1.00 22.97 201 ILE B CA 1
ATOM 3300 C C . ILE B 1 203 ? 31.294 1.222 44.819 1.00 23.81 201 ILE B C 1
ATOM 3301 O O . ILE B 1 203 ? 32.334 0.849 44.272 1.00 24.56 201 ILE B O 1
ATOM 3306 N N . VAL B 1 204 ? 31.055 2.490 45.137 1.00 22.97 202 VAL B N 1
ATOM 3307 C CA . VAL B 1 204 ? 32.025 3.535 44.859 1.00 24.14 202 VAL B CA 1
ATOM 3308 C C . VAL B 1 204 ? 32.481 4.161 46.162 1.00 24.30 202 VAL B C 1
ATOM 3309 O O . VAL B 1 204 ? 31.778 4.098 47.168 1.00 24.19 202 VAL B O 1
ATOM 3313 N N . ASN B 1 205 ? 33.656 4.777 46.136 1.00 23.79 203 ASN B N 1
ATOM 3314 C CA . ASN B 1 205 ? 34.221 5.350 47.341 1.00 24.34 203 ASN B CA 1
ATOM 3315 C C . ASN B 1 205 ? 34.285 6.866 47.409 1.00 24.50 203 ASN B C 1
ATOM 3316 O O . ASN B 1 205 ? 34.775 7.418 48.394 1.00 23.63 203 ASN B O 1
ATOM 3321 N N . SER B 1 206 ? 33.784 7.545 46.381 1.00 23.60 204 SER B N 1
ATOM 3322 C CA . SER B 1 206 ? 33.809 9.005 46.374 1.00 23.42 204 SER B CA 1
ATOM 3323 C C . SER B 1 206 ? 32.756 9.575 45.432 1.00 22.83 204 SER B C 1
ATOM 3324 O O . SER B 1 206 ? 32.176 8.849 44.624 1.00 24.35 204 SER B O 1
ATOM 3327 N N . VAL B 1 207 ? 32.510 10.875 45.548 1.00 22.99 205 VAL B N 1
ATOM 3328 C CA . VAL B 1 207 ? 31.524 11.548 44.706 1.00 23.36 205 VAL B CA 1
ATOM 3329 C C . VAL B 1 207 ? 31.933 11.503 43.232 1.00 24.26 205 VAL B C 1
ATOM 3330 O O . VAL B 1 207 ? 31.083 11.350 42.347 1.00 23.88 205 VAL B O 1
ATOM 3334 N N . ASP B 1 208 ? 33.229 11.629 42.963 1.00 24.98 206 ASP B N 1
ATOM 3335 C CA . ASP B 1 208 ? 33.690 11.585 41.584 1.00 25.30 206 ASP B CA 1
ATOM 3336 C C . ASP B 1 208 ? 33.570 10.171 41.012 1.00 24.02 206 ASP B C 1
ATOM 3337 O O . ASP B 1 208 ? 33.191 9.996 39.857 1.00 22.03 206 ASP B O 1
ATOM 3342 N N . GLU B 1 209 ? 33.889 9.161 41.814 1.00 22.95 207 GLU B N 1
ATOM 3343 C CA . GLU B 1 209 ? 33.759 7.782 41.346 1.00 23.60 207 GLU B CA 1
ATOM 3344 C C . GLU B 1 209 ? 32.287 7.519 41.029 1.00 23.34 207 GLU B C 1
ATOM 3345 O O . GLU B 1 209 ? 31.955 6.851 40.047 1.00 23.56 207 GLU B O 1
ATOM 3351 N N . LEU B 1 210 ? 31.415 8.045 41.884 1.00 21.43 208 LEU B N 1
ATOM 3352 C CA . LEU B 1 210 ? 29.974 7.903 41.722 1.00 23.78 208 LEU B CA 1
ATOM 3353 C C . LEU B 1 210 ? 29.543 8.507 40.384 1.00 24.23 208 LEU B C 1
ATOM 3354 O O . LEU B 1 210 ? 28.805 7.891 39.620 1.00 24.94 208 LEU B O 1
ATOM 3359 N N . HIS B 1 211 ? 30.018 9.720 40.119 1.00 26.77 209 HIS B N 1
ATOM 3360 C CA . HIS B 1 211 ? 29.706 10.445 38.893 1.00 28.71 209 HIS B CA 1
ATOM 3361 C C . HIS B 1 211 ? 30.127 9.646 37.661 1.00 29.85 209 HIS B C 1
ATOM 3362 O O . HIS B 1 211 ? 29.350 9.490 36.718 1.00 30.10 209 HIS B O 1
ATOM 3369 N N . LYS B 1 212 ? 31.354 9.132 37.671 1.00 31.87 210 LYS B N 1
ATOM 3370 C CA . LYS B 1 212 ? 31.850 8.353 36.542 1.00 33.26 210 LYS B CA 1
ATOM 3371 C C . LYS B 1 212 ? 31.087 7.045 36.377 1.00 33.42 210 LYS B C 1
ATOM 3372 O O . LYS B 1 212 ? 30.727 6.663 35.263 1.00 32.93 210 LYS B O 1
ATOM 3378 N N . LYS B 1 213 ? 30.841 6.355 37.485 1.00 33.46 211 LYS B N 1
ATOM 3379 C CA . LYS B 1 213 ? 30.122 5.088 37.433 1.00 33.19 211 LYS B CA 1
ATOM 3380 C C . LYS B 1 213 ? 28.706 5.273 36.891 1.00 32.95 211 LYS B C 1
ATOM 3381 O O . LYS B 1 213 ? 28.160 4.380 36.243 1.00 33.46 211 LYS B O 1
ATOM 3387 N N . ILE B 1 214 ? 28.112 6.432 37.160 1.00 32.42 212 ILE B N 1
ATOM 3388 C CA . ILE B 1 214 ? 26.761 6.715 36.688 1.00 32.69 212 ILE B CA 1
ATOM 3389 C C . ILE B 1 214 ? 26.757 6.888 35.173 1.00 33.53 212 ILE B C 1
ATOM 3390 O O . ILE B 1 214 ? 25.935 6.300 34.474 1.00 34.39 212 ILE B O 1
ATOM 3395 N N . LEU B 1 215 ? 27.681 7.697 34.670 1.00 35.51 213 LEU B N 1
ATOM 3396 C CA . LEU B 1 215 ? 27.773 7.931 33.234 1.00 39.38 213 LEU B CA 1
ATOM 3397 C C . LEU B 1 215 ? 28.112 6.625 32.522 1.00 40.24 213 LEU B C 1
ATOM 3398 O O . LEU B 1 215 ? 27.453 6.236 31.559 1.00 42.07 213 LEU B O 1
ATOM 3403 N N . GLU B 1 216 ? 29.138 5.947 33.017 1.00 41.30 214 GLU B N 1
ATOM 3404 C CA . GLU B 1 216 ? 29.582 4.688 32.444 1.00 42.10 214 GLU B CA 1
ATOM 3405 C C . GLU B 1 216 ? 28.492 3.621 32.419 1.00 42.72 214 GLU B C 1
ATOM 3406 O O . GLU B 1 216 ? 28.479 2.758 31.538 1.00 42.64 214 GLU B O 1
ATOM 3412 N N . LEU B 1 217 ? 27.578 3.676 33.381 1.00 42.41 215 LEU B N 1
ATOM 3413 C CA . LEU B 1 217 ? 26.505 2.693 33.459 1.00 42.88 215 LEU B CA 1
ATOM 3414 C C . LEU B 1 217 ? 25.411 2.928 32.415 1.00 43.73 215 LEU B C 1
ATOM 3415 O O . LEU B 1 217 ? 24.659 2.012 32.066 1.00 43.54 215 LEU B O 1
ATOM 3420 N N . ARG B 1 218 ? 25.327 4.155 31.914 1.00 44.44 216 ARG B N 1
ATOM 3421 C CA . ARG B 1 218 ? 24.323 4.500 30.913 1.00 45.72 216 ARG B CA 1
ATOM 3422 C C . ARG B 1 218 ? 24.892 4.464 29.494 1.00 46.54 216 ARG B C 1
ATOM 3423 O O . ARG B 1 218 ? 24.113 4.165 28.563 1.00 47.74 216 ARG B O 1
#

Solvent-accessible surface area: 18982 Å² total

Secondary structure (DSSP, 8-state):
----EEEE-SBTTTB--HHHHHHHHHHHHHTTT---S-GGGGGGGSSS-HHHH---S---HHHHHHHHHHHHHHHTTT-----BPTTHHHHHHHHHHHTPEEEEEEEEEHHHHHHHHHHTT-GGG-SEEEEE-TTSSS-SHHHHHHH---S---GGGB--BSSHHHHHHHHTTT---EEESSSSS-HHHHHHHT-SEEESSHHHHHHHHHT-/--EEEE-SBTTTEE-HHHHHHHHHHHHGGGT---S-GGGGGGGSSS-HHHH--TT---HHHHHHHHHHHHHHHHHT----EEPTTHHHHHHHHHHTT-EEEEEEEEEHHHHHHHHHHTT-GGGEEEEEEE-TTSSS-SHHHHHHH---S---GGGB--BSSHHHHHHHHHTT---EEESSSSS-HHHHHHHT-SEEESSHHHHHHHHHHH-

InterPro domains:
  IPR023198 Phosphoglycolate phosphatase-like, domain 2 [G3DSA:1.10.150.240] (16-82)
  IPR023214 HAD superfamily [G3DSA:3.40.50.1000] (5-207)
  IPR036412 HAD-like superfamily [SSF56784] (1-214)
  IPR041492 Haloacid dehalogenase-like hydrolase [PF13419] (5-183)
  IPR050155 HAD-like hydrolase superfamily [PTHR43434] (2-210)

=== Feature glossary ===
Key to the feature types in this record:

Secondary structure (8-state, DSSP). Secondary structure is the local, repeating backbone conformation. DSSP classifies it into eight states by reading the hydrogen-bond network: three helix types (H, G, I), two β types (E, B), two non-regular types (T, S), and unstructured coil (-).

Backbone torsions (φ/ψ). Backbone dihedral angles. Every residue except chain termini has a φ (preceding-C → N → Cα → C) and a ψ (N → Cα → C → next-N). They are reported in degrees following the IUPAC sign convention. Secondary structure is essentially a statement about which (φ, ψ) basin each residue occupies.

Predicted aligned error. Predicted Aligned Error (PAE) is an AlphaFold confidence matrix: entry (i, j) is the expected error in the position of residue j, in ångströms, when the prediction is superimposed on the true structure at residue i. Low PAE within a block of residues means that block is internally rigid and well-predicted; high PAE between two blocks means their relative placement is uncertain even if each block individually is confident.

B-factor. B-factor (Debye–Waller factor) reflects atomic displacement in the crystal lattice. It is an experimental observable (units Å²), not a prediction; low values mean the atom is pinned down, high values mean it moves or is heterogeneous across the crystal.

Secondary structure (3-state, P-SEA). Three-state secondary structure (P-SEA) collapses the eight DSSP classes into helix (a), strand (b), and coil (c). P-SEA assigns these from Cα geometry alone — distances and angles — without requiring backbone oxygens, so it works on any Cα trace.

Sequence. Primary structure: the covalent order of the twenty standard amino acids along the backbone. Two proteins with the same sequence will (almost always) fold to the same structure; two with 30% identity often share a fold but not the details.

pLDDT. pLDDT is the predicted lDDT-Cα score: AlphaFold's confidence that the local environment of each residue (all inter-atomic distances within 15 Å) is correctly placed. It is a per-residue number between 0 and 100, with higher meaning more reliable.

InterPro / GO / CATH / organism. Functional annotations link the protein to curated databases. InterPro entries identify conserved domains and families by matching the sequence against member-database signatures (Pfam, PROSITE, CDD, …). Gene Ontology (GO) terms describe molecular function, biological process, and cellular component in a controlled vocabulary. CATH places the structure in a hierarchical fold classification (Class/Architecture/Topology/Homologous-superfamily). The organism is the source species.

Contact-map, Ramachandran, and PAE plots. Three diagnostic plots accompany the record. The Cα contact map visualizes the tertiary structure as a 2D adjacency matrix (8 Å cutoff, sequence-local contacts suppressed). The Ramachandran plot shows the distribution of backbone (φ, ψ) torsions, with points in the α and β basins reflecting secondary structure content. The PAE plot shows AlphaFold's inter-residue confidence as a color matrix.

mmCIF coordinates. The mmCIF table is the protein's shape written out atom by atom. For each backbone N, Cα, C, and carbonyl O, it records an (x, y, z) coordinate triple in Å plus the residue type, chain letter, and residue number.

Radius of gyration, Cα contacts, bounding box. Three whole-structure scalars: the radius of gyration (RMS distance of Cα from centroid, in Å), the count of Cα–Cα contacts (pairs closer than 8 Å and separated by more than four residues in sequence — i.e. tertiary, not local, contacts), and the bounding-box dimensions. Together they distinguish compact globular folds from extended fibres or disordered chains.

Foldseek 3Di. The Foldseek 3Di string encodes local tertiary geometry as a 20-letter alphabet — one character per residue — derived from the relative positions of nearby Cα atoms. Unlike the amino-acid sequence, 3Di is a direct function of the 3D structure, so two proteins with the same fold have similar 3Di strings even at low sequence identity.

Rendered structure images. Six rendered views show the 3D structure from the faces of a cube — i.e. along ±x, ±y, ±z. Rendering representation is drawn randomly per protein from cartoon (secondary-structure ribbons), sticks (backbone bonds), or molecular surface; coloring is either N→C rainbow (blue at the N-terminus through red at the C-terminus) or one color per chain.

Nearest PDB structures. The Foldseek neighbor list gives the closest experimentally determined structures in the PDB, ranked by structural alignment. TM-score near 1 means near-identical fold; near 0.3 means only rough topology match. This is how one finds what a novel AlphaFold prediction most resembles in the solved-structure universe.

Solvent-accessible surface area. SASA measures how much of the protein is reachable by solvent. It is computed by rolling a water-sized probe over the atomic surface and summing the exposed area (Å²). Per-residue SASA distinguishes core (buried, low SASA) from surface (exposed, high SASA) residues; total SASA is a whole-molecule size measure.